Protein AF-0000000078026532 (afdb_homodimer)

Radius of gyration: 30.2 Å; Cα contacts (8 Å, |Δi|>4): 1402; chains: 2; bounding box: 62×104×70 Å

Solvent-accessible surface area (backbone atoms only — not comparable to full-atom values): 35862 Å² total; per-residue (Å²): 129,84,86,64,81,45,43,68,60,48,31,8,58,66,38,72,44,51,53,66,53,45,48,33,40,58,40,39,46,85,82,37,57,69,69,56,39,47,38,36,52,48,23,23,60,77,48,62,41,65,62,46,47,70,56,20,42,72,16,65,64,40,64,57,41,33,34,35,39,32,54,65,33,73,39,66,65,51,13,38,33,52,38,23,31,46,54,46,28,43,77,68,57,28,42,54,41,44,41,67,64,96,52,85,43,68,71,55,48,49,52,51,52,51,51,34,47,27,67,66,31,42,25,33,39,35,49,45,62,34,56,43,69,56,49,36,47,51,47,64,77,37,59,86,39,23,61,30,38,46,33,57,55,90,83,38,83,55,27,29,50,36,72,39,52,55,57,15,34,34,48,47,52,50,53,45,42,73,32,55,44,82,37,43,31,36,37,31,26,36,85,83,33,51,68,28,49,50,44,46,52,30,40,50,54,45,34,44,74,72,71,42,82,76,57,47,75,43,74,29,72,58,37,26,69,37,22,26,58,46,40,56,53,50,42,67,76,40,75,70,45,37,31,37,46,25,62,27,42,47,17,31,41,9,31,48,38,40,32,55,74,67,62,30,47,82,95,59,40,48,22,40,31,24,21,46,55,50,86,59,38,68,35,39,82,55,23,44,14,20,21,35,48,60,42,56,58,51,14,41,51,50,46,53,49,28,53,50,47,53,71,40,63,88,82,59,78,73,45,78,46,75,38,76,34,40,63,43,85,51,60,22,56,62,69,40,76,62,71,75,42,66,55,55,55,41,44,50,46,44,48,50,57,70,69,97,128,82,87,64,81,46,43,67,61,47,30,8,59,67,38,70,44,51,52,66,52,46,47,34,40,58,39,38,46,86,80,38,57,71,69,56,37,49,36,36,52,48,23,23,60,76,48,63,39,65,63,46,48,70,57,21,42,73,16,66,67,39,66,58,40,34,34,35,37,33,53,65,33,72,39,66,65,50,14,40,33,51,39,23,31,44,53,45,28,42,76,68,59,28,43,54,42,46,42,66,64,96,52,84,46,67,71,55,47,48,52,52,52,52,51,34,46,27,66,67,30,42,26,34,39,35,49,45,61,35,57,43,69,56,50,37,47,51,48,66,77,38,59,84,38,23,59,32,36,46,34,58,54,89,84,37,83,55,27,29,47,37,71,40,50,54,59,13,35,34,47,47,51,49,52,45,42,73,31,56,47,82,36,44,32,35,36,31,25,35,83,84,35,50,66,28,48,50,43,47,50,29,39,50,53,46,34,44,75,73,71,43,82,77,59,48,74,44,74,28,71,56,36,26,68,37,20,26,56,46,41,56,53,47,43,68,76,40,72,71,46,37,29,37,46,25,62,27,40,47,17,32,42,9,31,49,36,40,33,54,74,67,61,29,46,82,94,58,40,46,21,39,32,23,22,44,54,51,86,56,38,67,37,38,81,54,24,45,14,20,22,34,48,59,41,56,58,50,14,40,51,52,46,53,48,28,54,52,47,54,71,40,64,88,82,60,78,73,44,79,44,76,39,76,33,39,62,44,88,51,60,23,56,61,69,38,76,62,71,75,41,66,56,54,55,40,45,47,44,45,48,50,57,68,68,97

Foldseek 3Di:
DPLDQQDLVNLCVQLVHDSVLLLCLLQPVVVPDPSSNVSSVVSCVVRVHDDQLVSNVNSVNDAAEEEEEFEDCVADLRVLLVVLLQVLCVVVPYHYDYDHFPDDDLVRVVVVVVVCVVNVHQFYEYHDADEQVSVQVCCVVNLSHLYEYEFYDPVRQFAYEYADLQAALLVVLVVQVVLPFQAEEEEFEAPSGRLRVNSVVNNQVSSVVVVHNPHHYDYAHNALVRLQVVLVVRCVVPVSQQEYEHEALRSLLNVVVNCVVVVCDDLNPRAYEHEQPDPCLCVRVFRHWYKHDDSSVSSNVSNVVSVVSNPDDSPDRRHYHYHYIHIDDTDRHHRDPPCCPCVVVVVVVVVVVVVD/DPLDQQDLVNLCVQLVHDSVLLLCLLAPVVVPDPSSNVSSVVSCVVRVHDDQLVSNVNSVNDAAEEEEEFEDCVADLRVLLVVLLQVLCVVVPYHYDYDYFPDDDLVRVVVVVVVCVVNVHQFYEYHDADEQVSVQVCCVVNLSHLYEYEFYDPVRQFAYEYADLQALLLVVLVVQVVLPFQAEEEEFEAPSGRLRVNSVVNNQVSSVVVVHNPHHYDYAHNALVRLQVVLVVRCVVPVSAQEYEHEALRSLLNVVVNCVVVVCDDLNPRAYEHEQPDPCQCVRVFRHWYKHDDSSVSSNVSNVVSVVSNPDDSPDRRHYHYDYIHIDDTDRHHRDPPCCPCVVVVVVVVVVVVVD

Organism: NCBI:txid82991

Sequence (712 aa):
MSNRQATLNDVAREAGVSQQTVSRVLNSPDLVSSRTREKVLHAMTVLHYVPNRSAQLLAGKTMPALGLITSSLTYHAPSQIAAAIKSHAEDQQLQVSVAMPKGAEYAALQVVLNEFRAQNIRGVIANLPLESSLAERLARENDDLACLFLDVPPETDVSCVRFDHQEGSGACVKHLWELGHRQFGLLAGPAESISARLRLGCWRESLHRYGITNAFTAWGDWSASSGWAKTFELMHANPRISAIIVANDQMALGVLSALAQLKRTGTNAVSVTGYDDTADSLFFQPALTTVAQDFDLLGKRAVEIVTSLMAQSSSSQKVLKLLPTRLVVRESTYPHPANESQSEIVEQLKSLINSLMSNRQATLNDVAREAGVSQQTVSRVLNSPDLVSSRTREKVLHAMTVLHYVPNRSAQLLAGKTMPALGLITSSLTYHAPSQIAAAIKSHAEDQQLQVSVAMPKGAEYAALQVVLNEFRAQNIRGVIANLPLESSLAERLARENDDLACLFLDVPPETDVSCVRFDHQEGSGACVKHLWELGHRQFGLLAGPAESISARLRLGCWRESLHRYGITNAFTAWGDWSASSGWAKTFELMHANPRISAIIVANDQMALGVLSALAQLKRTGTNAVSVTGYDDTADSLFFQPALTTVAQDFDLLGKRAVEIVTSLMAQSSSSQKVLKLLPTRLVVRESTYPHPANESQSEIVEQLKSLINSL

Structure (mmCIF, N/CA/C/O backbone):
data_AF-0000000078026532-model_v1
#
loop_
_entity.id
_entity.type
_entity.pdbx_description
1 polymer 'LacI family DNA-binding transcriptional regulator'
#
loop_
_atom_site.group_PDB
_atom_site.id
_atom_site.type_symbol
_atom_site.label_atom_id
_atom_site.label_alt_id
_atom_site.label_comp_id
_atom_site.label_asym_id
_atom_site.label_entity_id
_atom_site.label_seq_id
_atom_site.pdbx_PDB_ins_code
_atom_site.Cartn_x
_atom_site.Cartn_y
_atom_site.Cartn_z
_atom_site.occupancy
_atom_site.B_iso_or_equiv
_atom_site.auth_seq_id
_atom_site.auth_comp_id
_atom_site.auth_asym_id
_atom_site.auth_atom_id
_atom_site.pdbx_PDB_model_num
ATOM 1 N N . MET A 1 1 ? -11.664 -45.969 -3.947 1 27.81 1 MET A N 1
ATOM 2 C CA . MET A 1 1 ? -11.398 -45.531 -5.32 1 27.81 1 MET A CA 1
ATOM 3 C C . MET A 1 1 ? -10.469 -44.344 -5.355 1 27.81 1 MET A C 1
ATOM 5 O O . MET A 1 1 ? -10.711 -43.344 -4.672 1 27.81 1 MET A O 1
ATOM 9 N N . SER A 1 2 ? -9.219 -44.5 -5.516 1 34.56 2 SER A N 1
ATOM 10 C CA . SER A 1 2 ? -8.094 -43.594 -5.363 1 34.56 2 SER A CA 1
ATOM 11 C C . SER A 1 2 ? -8.32 -42.281 -6.137 1 34.56 2 SER A C 1
ATOM 13 O O . SER A 1 2 ? -8.648 -42.312 -7.324 1 34.56 2 SER A O 1
ATOM 15 N N . ASN A 1 3 ? -8.812 -41.281 -5.551 1 40.31 3 ASN A N 1
ATOM 16 C CA . ASN A 1 3 ? -9.25 -39.969 -6.047 1 40.31 3 ASN A CA 1
ATOM 17 C C . ASN A 1 3 ? -8.164 -39.281 -6.855 1 40.31 3 ASN A C 1
ATOM 19 O O . ASN A 1 3 ? -7.438 -38.438 -6.328 1 40.31 3 ASN A O 1
ATOM 23 N N . ARG A 1 4 ? -7.52 -40 -7.73 1 48.16 4 ARG A N 1
ATOM 24 C CA . ARG A 1 4 ? -6.48 -39.5 -8.625 1 48.16 4 ARG A CA 1
ATOM 25 C C . ARG A 1 4 ? -7.035 -38.438 -9.57 1 48.16 4 ARG A C 1
ATOM 27 O O . ARG A 1 4 ? -8.164 -38.562 -10.055 1 48.16 4 ARG A O 1
ATOM 34 N N . GLN A 1 5 ? -6.473 -37.25 -9.609 1 52.75 5 GLN A N 1
ATOM 35 C CA . GLN A 1 5 ? -6.855 -36.219 -10.562 1 52.75 5 GLN A CA 1
ATOM 36 C C . GLN A 1 5 ? -6.848 -36.75 -11.992 1 52.75 5 GLN A C 1
ATOM 38 O O . GLN A 1 5 ? -5.953 -37.5 -12.367 1 52.75 5 GLN A O 1
ATOM 43 N N . ALA A 1 6 ? -7.906 -36.562 -12.766 1 64.31 6 ALA A N 1
ATOM 44 C CA . ALA A 1 6 ? -8.094 -37.062 -14.125 1 64.31 6 ALA A CA 1
ATOM 45 C C . ALA A 1 6 ? -6.973 -36.594 -15.039 1 64.31 6 ALA A C 1
ATOM 47 O O . ALA A 1 6 ? -6.508 -35.438 -14.914 1 64.31 6 ALA A O 1
ATOM 48 N N . THR A 1 7 ? -6.297 -37.406 -15.703 1 64 7 THR A N 1
ATOM 49 C CA . THR A 1 7 ? -5.25 -37.094 -16.672 1 64 7 THR A CA 1
ATOM 50 C C . THR A 1 7 ? -5.844 -36.875 -18.062 1 64 7 THR A C 1
ATOM 52 O O . THR A 1 7 ? -7.031 -37.125 -18.281 1 64 7 THR A O 1
ATOM 55 N N . LEU A 1 8 ? -4.914 -36.312 -18.875 1 72.5 8 LEU A N 1
ATOM 56 C CA . LEU A 1 8 ? -5.32 -36.188 -20.266 1 72.5 8 LEU A CA 1
ATOM 57 C C . LEU A 1 8 ? -5.781 -37.531 -20.828 1 72.5 8 LEU A C 1
ATOM 59 O O . LEU A 1 8 ? -6.719 -37.594 -21.625 1 72.5 8 LEU A O 1
ATOM 63 N N . ASN A 1 9 ? -5.141 -38.562 -20.344 1 74.62 9 ASN A N 1
ATOM 64 C CA . ASN A 1 9 ? -5.504 -39.906 -20.781 1 74.62 9 ASN A CA 1
ATOM 65 C C . ASN A 1 9 ? -6.883 -40.312 -20.266 1 74.62 9 ASN A C 1
ATOM 67 O O . ASN A 1 9 ? -7.652 -40.938 -20.969 1 74.62 9 ASN A O 1
ATOM 71 N N . ASP A 1 10 ? -7.148 -39.844 -19.078 1 79.31 10 ASP A N 1
ATOM 72 C CA . ASP A 1 10 ? -8.469 -40.156 -18.531 1 79.31 10 ASP A CA 1
ATOM 73 C C . ASP A 1 10 ? -9.57 -39.438 -19.312 1 79.31 10 ASP A C 1
ATOM 75 O O . ASP A 1 10 ? -10.625 -40.031 -19.562 1 79.31 10 ASP A O 1
ATOM 79 N N . VAL A 1 11 ? -9.258 -38.219 -19.609 1 81.19 11 VAL A N 1
ATOM 80 C CA . VAL A 1 11 ? -10.211 -37.438 -20.391 1 81.19 11 VAL A CA 1
ATOM 81 C C . VAL A 1 11 ? -10.414 -38.094 -21.75 1 81.19 11 VAL A C 1
ATOM 83 O O . VAL A 1 11 ? -11.547 -38.219 -22.219 1 81.19 11 VAL A O 1
ATOM 86 N N . ALA A 1 12 ? -9.344 -38.531 -22.328 1 83.25 12 ALA A N 1
ATOM 87 C CA . ALA A 1 12 ? -9.398 -39.188 -23.625 1 83.25 12 ALA A CA 1
ATOM 88 C C . ALA A 1 12 ? -10.242 -40.438 -23.562 1 83.25 12 ALA A C 1
ATOM 90 O O . ALA A 1 12 ? -11.094 -40.688 -24.422 1 83.25 12 ALA A O 1
ATOM 91 N N . ARG A 1 13 ? -10.023 -41.125 -22.609 1 83.75 13 ARG A N 1
ATOM 92 C CA . ARG A 1 13 ? -10.758 -42.375 -22.406 1 83.75 13 ARG A CA 1
ATOM 93 C C . ARG A 1 13 ? -12.242 -42.125 -22.203 1 83.75 13 ARG A C 1
ATOM 95 O O . ARG A 1 13 ? -13.086 -42.781 -22.812 1 83.75 13 ARG A O 1
ATOM 102 N N . GLU A 1 14 ? -12.438 -41.188 -21.359 1 84.44 14 GLU A N 1
ATOM 103 C CA . GLU A 1 14 ? -13.82 -40.844 -21.047 1 84.44 14 GLU A CA 1
ATOM 104 C C . GLU A 1 14 ? -14.547 -40.312 -22.266 1 84.44 14 GLU A C 1
ATOM 106 O O . GLU A 1 14 ? -15.727 -40.594 -22.484 1 84.44 14 GLU A O 1
ATOM 111 N N . ALA A 1 15 ? -13.898 -39.531 -23 1 85.44 15 ALA A N 1
ATOM 112 C CA . ALA A 1 15 ? -14.469 -38.875 -24.188 1 85.44 15 ALA A CA 1
ATOM 113 C C . ALA A 1 15 ? -14.469 -39.844 -25.375 1 85.44 15 ALA A C 1
ATOM 115 O O . ALA A 1 15 ? -15.125 -39.562 -26.391 1 85.44 15 ALA A O 1
ATOM 116 N N . GLY A 1 16 ? -13.727 -41 -25.281 1 87.75 16 GLY A N 1
ATOM 117 C CA . GLY A 1 16 ? -13.625 -41.969 -26.375 1 87.75 16 GLY A CA 1
ATOM 118 C C . GLY A 1 16 ? -12.781 -41.469 -27.531 1 87.75 16 GLY A C 1
ATOM 119 O O . GLY A 1 16 ? -13.094 -41.719 -28.688 1 87.75 16 GLY A O 1
ATOM 120 N N . VAL A 1 17 ? -11.938 -40.594 -27.219 1 86.31 17 VAL A N 1
ATOM 121 C CA . VAL A 1 17 ? -11.062 -40.031 -28.25 1 86.31 17 VAL A CA 1
ATOM 122 C C . VAL A 1 17 ? -9.609 -40.281 -27.875 1 86.31 17 VAL A C 1
ATOM 124 O O . VAL A 1 17 ? -9.312 -40.781 -26.797 1 86.31 17 VAL A O 1
ATOM 127 N N . SER A 1 18 ? -8.727 -40.094 -28.828 1 80.94 18 SER A N 1
ATOM 128 C CA . SER A 1 18 ? -7.305 -40.188 -28.547 1 80.94 18 SER A CA 1
ATOM 129 C C . SER A 1 18 ? -6.816 -39.031 -27.688 1 80.94 18 SER A C 1
ATOM 131 O O . SER A 1 18 ? -7.465 -38 -27.609 1 80.94 18 SER A O 1
ATOM 133 N N . GLN A 1 19 ? -5.691 -39.188 -27.016 1 78.25 19 GLN A N 1
ATOM 134 C CA . GLN A 1 19 ? -5.066 -38.125 -26.25 1 78.25 19 GLN A CA 1
ATOM 135 C C . GLN A 1 19 ? -4.77 -36.906 -27.141 1 78.25 19 GLN A C 1
ATOM 137 O O . GLN A 1 19 ? -4.906 -35.75 -26.703 1 78.25 19 GLN A O 1
ATOM 142 N N . GLN A 1 20 ? -4.422 -37.219 -28.375 1 74.62 20 GLN A N 1
ATOM 143 C CA . GLN A 1 20 ? -4.133 -36.156 -29.344 1 74.62 20 GLN A CA 1
ATOM 144 C C . GLN A 1 20 ? -5.383 -35.344 -29.641 1 74.62 20 GLN A C 1
ATOM 146 O O . GLN A 1 20 ? -5.309 -34.125 -29.797 1 74.62 20 GLN A O 1
ATOM 151 N N . THR A 1 21 ? -6.449 -36.031 -29.688 1 78.94 21 THR A N 1
ATOM 152 C CA . THR A 1 21 ? -7.711 -35.375 -29.953 1 78.94 21 THR A CA 1
ATOM 153 C C . THR A 1 21 ? -8.102 -34.469 -28.781 1 78.94 21 THR A C 1
ATOM 155 O O . THR A 1 21 ? -8.562 -33.344 -28.984 1 78.94 21 THR A O 1
ATOM 158 N N . VAL A 1 22 ? -7.863 -34.938 -27.562 1 77.69 22 VAL A N 1
ATOM 159 C CA . VAL A 1 22 ? -8.141 -34.125 -26.375 1 77.69 22 VAL A CA 1
ATOM 160 C C . VAL A 1 22 ? -7.25 -32.906 -26.391 1 77.69 22 VAL A C 1
ATOM 162 O O . VAL A 1 22 ? -7.723 -31.781 -26.141 1 77.69 22 VAL A O 1
ATOM 165 N N . SER A 1 23 ? -6.098 -33.125 -26.734 1 70.44 23 SER A N 1
ATOM 166 C CA . SER A 1 23 ? -5.148 -32.031 -26.812 1 70.44 23 SER A CA 1
ATOM 167 C C . SER A 1 23 ? -5.578 -31 -27.859 1 70.44 23 SER A C 1
ATOM 169 O O . SER A 1 23 ? -5.516 -29.797 -27.625 1 70.44 23 SER A O 1
ATOM 171 N N . ARG A 1 24 ? -6.062 -31.516 -28.984 1 70.56 24 ARG A N 1
ATOM 172 C CA . ARG A 1 24 ? -6.52 -30.641 -30.062 1 70.56 24 ARG A CA 1
ATOM 173 C C . ARG A 1 24 ? -7.77 -29.875 -29.656 1 70.56 24 ARG A C 1
ATOM 175 O O . ARG A 1 24 ? -7.91 -28.688 -29.984 1 70.56 24 ARG A O 1
ATOM 182 N N . VAL A 1 25 ? -8.594 -30.531 -28.922 1 73.44 25 VAL A N 1
ATOM 183 C CA . VAL A 1 25 ? -9.805 -29.875 -28.438 1 73.44 25 VAL A CA 1
ATOM 184 C C . VAL A 1 25 ? -9.438 -28.734 -27.5 1 73.44 25 VAL A C 1
ATOM 186 O O . VAL A 1 25 ? -10.055 -27.656 -27.531 1 73.44 25 VAL A O 1
ATOM 189 N N . LEU A 1 26 ? -8.461 -28.938 -26.719 1 68.31 26 LEU A N 1
ATOM 190 C CA . LEU A 1 26 ? -8.047 -27.984 -25.703 1 68.31 26 LEU A CA 1
ATOM 191 C C . LEU A 1 26 ? -7.223 -26.859 -26.312 1 68.31 26 LEU A C 1
ATOM 193 O O . LEU A 1 26 ? -7.305 -25.703 -25.875 1 68.31 26 LEU A O 1
ATOM 197 N N . ASN A 1 27 ? -6.551 -27.172 -27.484 1 61.78 27 ASN A N 1
ATOM 198 C CA . ASN A 1 27 ? -5.551 -26.234 -27.984 1 61.78 27 ASN A CA 1
ATOM 199 C C . ASN A 1 27 ? -5.965 -25.641 -29.328 1 61.78 27 ASN A C 1
ATOM 201 O O . ASN A 1 27 ? -5.527 -24.547 -29.688 1 61.78 27 ASN A O 1
ATOM 205 N N . SER A 1 28 ? -6.594 -26.375 -30.047 1 63 28 SER A N 1
ATOM 206 C CA . SER A 1 28 ? -7.07 -25.969 -31.375 1 63 28 SER A CA 1
ATOM 207 C C . SER A 1 28 ? -8.5 -26.453 -31.609 1 63 28 SER A C 1
ATOM 209 O O . SER A 1 28 ? -8.742 -27.25 -32.531 1 63 28 SER A O 1
ATOM 211 N N . PRO A 1 29 ? -9.375 -25.812 -30.828 1 67 29 PRO A N 1
ATOM 212 C CA . PRO A 1 29 ? -10.742 -26.344 -30.891 1 67 29 PRO A CA 1
ATOM 213 C C . PRO A 1 29 ? -11.359 -26.219 -32.281 1 67 29 PRO A C 1
ATOM 215 O O . PRO A 1 29 ? -12.242 -27 -32.625 1 67 29 PRO A O 1
ATOM 218 N N . ASP A 1 30 ? -10.883 -25.297 -32.938 1 69.31 30 ASP A N 1
ATOM 219 C CA . ASP A 1 30 ? -11.445 -25.078 -34.281 1 69.31 30 ASP A CA 1
ATOM 220 C C . ASP A 1 30 ? -11.109 -26.234 -35.219 1 69.31 30 ASP A C 1
ATOM 222 O O . ASP A 1 30 ? -11.766 -26.406 -36.25 1 69.31 30 ASP A O 1
ATOM 226 N N . LEU A 1 31 ? -10.211 -26.969 -34.938 1 73.06 31 LEU A N 1
ATOM 227 C CA . LEU A 1 31 ? -9.766 -28.062 -35.812 1 73.06 31 LEU A CA 1
ATOM 228 C C . LEU A 1 31 ? -10.492 -29.359 -35.469 1 73.06 31 LEU A C 1
ATOM 230 O O . LEU A 1 31 ? -10.242 -30.391 -36.094 1 73.06 31 LEU A O 1
ATOM 234 N N . VAL A 1 32 ? -11.32 -29.203 -34.438 1 75.56 32 VAL A N 1
ATOM 235 C CA . VAL A 1 32 ? -12.031 -30.391 -34 1 75.56 32 VAL A CA 1
ATOM 236 C C . VAL A 1 32 ? -13.531 -30.203 -34.188 1 75.56 32 VAL A C 1
ATOM 238 O O . VAL A 1 32 ? -14.039 -29.078 -34.062 1 75.56 32 VAL A O 1
ATOM 241 N N . SER A 1 33 ? -14.188 -31.266 -34.656 1 80.25 33 SER A N 1
ATOM 242 C CA . SER A 1 33 ? -15.633 -31.188 -34.875 1 80.25 33 SER A CA 1
ATOM 243 C C . SER A 1 33 ? -16.344 -30.797 -33.594 1 80.25 33 SER A C 1
ATOM 245 O O . SER A 1 33 ? -15.859 -31.047 -32.469 1 80.25 33 SER A O 1
ATOM 247 N N . SER A 1 34 ? -17.453 -30.062 -33.719 1 80.88 34 SER A N 1
ATOM 248 C CA . SER A 1 34 ? -18.25 -29.625 -32.562 1 80.88 34 SER A CA 1
ATOM 249 C C . SER A 1 34 ? -18.656 -30.797 -31.688 1 80.88 34 SER A C 1
ATOM 251 O O . SER A 1 34 ? -18.672 -30.656 -30.453 1 80.88 34 SER A O 1
ATOM 253 N N . ARG A 1 35 ? -18.969 -31.859 -32.312 1 81.69 35 ARG A N 1
ATOM 254 C CA . ARG A 1 35 ? -19.391 -33.031 -31.578 1 81.69 35 ARG A CA 1
ATOM 255 C C . ARG A 1 35 ? -18.25 -33.562 -30.688 1 81.69 35 ARG A C 1
ATOM 257 O O . ARG A 1 35 ? -18.469 -33.875 -29.516 1 81.69 35 ARG A O 1
ATOM 264 N N . THR A 1 36 ? -17.094 -33.625 -31.25 1 83.5 36 THR A N 1
ATOM 265 C CA . THR A 1 36 ? -15.93 -34.094 -30.516 1 83.5 36 THR A CA 1
ATOM 266 C C . THR A 1 36 ? -15.547 -33.125 -29.391 1 83.5 36 THR A C 1
ATOM 268 O O . THR A 1 36 ? -15.211 -33.562 -28.281 1 83.5 36 THR A O 1
ATOM 271 N N . ARG A 1 37 ? -15.586 -31.922 -29.672 1 81.81 37 ARG A N 1
ATOM 272 C CA . ARG A 1 37 ? -15.297 -30.875 -28.688 1 81.81 37 ARG A CA 1
ATOM 273 C C . ARG A 1 37 ? -16.219 -31 -27.469 1 81.81 37 ARG A C 1
ATOM 275 O O . ARG A 1 37 ? -15.773 -30.922 -26.328 1 81.81 37 ARG A O 1
ATOM 282 N N . GLU A 1 38 ? -17.422 -31.156 -27.797 1 80.75 38 GLU A N 1
ATOM 283 C CA . GLU A 1 38 ? -18.406 -31.281 -26.734 1 80.75 38 GLU A CA 1
ATOM 284 C C . GLU A 1 38 ? -18.156 -32.5 -25.875 1 80.75 38 GLU A C 1
ATOM 286 O O . GLU A 1 38 ? -18.297 -32.469 -24.656 1 80.75 38 GLU A O 1
ATOM 291 N N . LYS A 1 39 ? -17.859 -33.594 -26.516 1 82.12 39 LYS A N 1
ATOM 292 C CA . LYS A 1 39 ? -17.562 -34.844 -25.797 1 82.12 39 LYS A CA 1
ATOM 293 C C . LYS A 1 39 ? -16.391 -34.656 -24.844 1 82.12 39 LYS A C 1
ATOM 295 O O . LYS A 1 39 ? -16.422 -35.125 -23.703 1 82.12 39 LYS A O 1
ATOM 300 N N . VAL A 1 40 ? -15.398 -34 -25.391 1 81.88 40 VAL A N 1
ATOM 301 C CA . VAL A 1 40 ? -14.18 -33.812 -24.609 1 81.88 40 VAL A CA 1
ATOM 302 C C . VAL A 1 40 ? -14.445 -32.844 -23.453 1 81.88 40 VAL A C 1
ATOM 304 O O . VAL A 1 40 ? -14.047 -33.125 -22.312 1 81.88 40 VAL A O 1
ATOM 307 N N . LEU A 1 41 ? -15.125 -31.781 -23.781 1 77.69 41 LEU A N 1
ATOM 308 C CA . LEU A 1 41 ? -15.453 -30.812 -22.734 1 77.69 41 LEU A CA 1
ATOM 309 C C . LEU A 1 41 ? -16.344 -31.453 -21.672 1 77.69 41 LEU A C 1
ATOM 311 O O . LEU A 1 41 ? -16.156 -31.188 -20.484 1 77.69 41 LEU A O 1
ATOM 315 N N . HIS A 1 42 ? -17.297 -32.25 -22.141 1 77.19 42 HIS A N 1
ATOM 316 C CA . HIS A 1 42 ? -18.141 -32.969 -21.203 1 77.19 42 HIS A CA 1
ATOM 317 C C . HIS A 1 42 ? -17.312 -33.938 -20.344 1 77.19 42 HIS A C 1
ATOM 319 O O . HIS A 1 42 ? -17.5 -34 -19.125 1 77.19 42 HIS A O 1
ATOM 325 N N . ALA A 1 43 ? -16.438 -34.625 -20.922 1 79.44 43 ALA A N 1
ATOM 326 C CA . ALA A 1 43 ? -15.562 -35.562 -20.203 1 79.44 43 ALA A CA 1
ATOM 327 C C . ALA A 1 43 ? -14.711 -34.812 -19.188 1 79.44 43 ALA A C 1
ATOM 329 O O . ALA A 1 43 ? -14.5 -35.281 -18.062 1 79.44 43 ALA A O 1
ATOM 330 N N . MET A 1 44 ? -14.219 -33.625 -19.594 1 73.5 44 MET A N 1
ATOM 331 C CA . MET A 1 44 ? -13.43 -32.781 -18.688 1 73.5 44 MET A CA 1
ATOM 332 C C . MET A 1 44 ? -14.25 -32.375 -17.484 1 73.5 44 MET A C 1
ATOM 334 O O . MET A 1 44 ? -13.75 -32.375 -16.359 1 73.5 44 MET A O 1
ATOM 338 N N . THR A 1 45 ? -15.477 -32.062 -17.734 1 66.19 45 THR A N 1
ATOM 339 C CA . THR A 1 45 ? -16.391 -31.656 -16.672 1 66.19 45 THR A CA 1
ATOM 340 C C . THR A 1 45 ? -16.688 -32.812 -15.727 1 66.19 45 THR A C 1
ATOM 342 O O . THR A 1 45 ? -16.625 -32.656 -14.508 1 66.19 45 THR A O 1
ATOM 345 N N . VAL A 1 46 ? -16.984 -33.969 -16.344 1 67.88 46 VAL A N 1
ATOM 346 C CA . VAL A 1 46 ? -17.344 -35.156 -15.578 1 67.88 46 VAL A CA 1
ATOM 347 C C . VAL A 1 46 ? -16.172 -35.594 -14.703 1 67.88 46 VAL A C 1
ATOM 349 O O . VAL A 1 46 ? -16.359 -36 -13.547 1 67.88 46 VAL A O 1
ATOM 352 N N . LEU A 1 47 ? -15.016 -35.406 -15.312 1 68.94 47 LEU A N 1
ATOM 353 C CA . LEU A 1 47 ? -13.82 -35.875 -14.633 1 68.94 47 LEU A CA 1
ATOM 354 C C . LEU A 1 47 ? -13.18 -34.781 -13.797 1 68.94 47 LEU A C 1
ATOM 356 O O . LEU A 1 47 ? -12.164 -35 -13.141 1 68.94 47 LEU A O 1
ATOM 360 N N . HIS A 1 48 ? -13.82 -33.688 -13.938 1 62.06 48 HIS A N 1
ATOM 361 C CA . HIS A 1 48 ? -13.258 -32.5 -13.297 1 62.06 48 HIS A CA 1
ATOM 362 C C . HIS A 1 48 ? -11.797 -32.312 -13.68 1 62.06 48 HIS A C 1
ATOM 364 O O . HIS A 1 48 ? -10.953 -32.031 -12.812 1 62.06 48 HIS A O 1
ATOM 370 N N . TYR A 1 49 ? -11.578 -32.594 -14.953 1 60.62 49 TYR A N 1
ATOM 371 C CA . TYR A 1 49 ? -10.219 -32.5 -15.477 1 60.62 49 TYR A CA 1
ATOM 372 C C . TYR A 1 49 ? -9.852 -31.047 -15.75 1 60.62 49 TYR A C 1
ATOM 374 O O . TYR A 1 49 ? -10.594 -30.328 -16.438 1 60.62 49 TYR A O 1
ATOM 382 N N . VAL A 1 50 ? -8.891 -30.594 -15.086 1 53.69 50 VAL A N 1
ATOM 383 C CA . VAL A 1 50 ? -8.305 -29.281 -15.383 1 53.69 50 VAL A CA 1
ATOM 384 C C . VAL A 1 50 ? -6.906 -29.469 -15.961 1 53.69 50 VAL A C 1
ATOM 386 O O . VAL A 1 50 ? -6.043 -30.094 -15.336 1 53.69 50 VAL A O 1
ATOM 389 N N . PRO A 1 51 ? -6.73 -29.219 -17.297 1 53 51 PRO A N 1
ATOM 390 C CA . PRO A 1 51 ? -5.391 -29.359 -17.875 1 53 51 PRO A CA 1
ATOM 391 C C . PRO A 1 51 ? -4.312 -28.656 -17.062 1 53 51 PRO A C 1
ATOM 393 O O . PRO A 1 51 ? -4.582 -27.625 -16.438 1 53 51 PRO A O 1
ATOM 396 N N . ASN A 1 52 ? -3.182 -29.406 -16.781 1 51.53 52 ASN A N 1
ATOM 397 C CA . ASN A 1 52 ? -2.072 -28.781 -16.062 1 51.53 52 ASN A CA 1
ATOM 398 C C . ASN A 1 52 ? -1.591 -27.516 -16.797 1 51.53 52 ASN A C 1
ATOM 400 O O . ASN A 1 52 ? -1.906 -27.312 -17.969 1 51.53 52 ASN A O 1
ATOM 404 N N . ARG A 1 53 ? -0.875 -26.594 -16.109 1 50.59 53 ARG A N 1
ATOM 405 C CA . ARG A 1 53 ? -0.509 -25.297 -16.672 1 50.59 53 ARG A CA 1
ATOM 406 C C . ARG A 1 53 ? 0.246 -25.453 -17.984 1 50.59 53 ARG A C 1
ATOM 408 O O . ARG A 1 53 ? 0.015 -24.703 -18.938 1 50.59 53 ARG A O 1
ATOM 415 N N . SER A 1 54 ? 1.21 -26.375 -17.984 1 45.03 54 SER A N 1
ATOM 416 C CA . SER A 1 54 ? 1.988 -26.609 -19.203 1 45.03 54 SER A CA 1
ATOM 417 C C . SER A 1 54 ? 1.095 -27.047 -20.359 1 45.03 54 SER A C 1
ATOM 419 O O . SER A 1 54 ? 1.272 -26.594 -21.5 1 45.03 54 SER A O 1
ATOM 421 N N . ALA A 1 55 ? 0.286 -27.906 -20.094 1 44.84 55 ALA A N 1
ATOM 422 C CA . ALA A 1 55 ? -0.636 -28.391 -21.109 1 44.84 55 ALA A CA 1
ATOM 423 C C . ALA A 1 55 ? -1.623 -27.297 -21.516 1 44.84 55 ALA A C 1
ATOM 425 O O . ALA A 1 55 ? -1.97 -27.188 -22.703 1 44.84 55 ALA A O 1
ATOM 426 N N . GLN A 1 56 ? -1.946 -26.562 -20.562 1 47.78 56 GLN A N 1
ATOM 427 C CA . GLN A 1 56 ? -2.895 -25.484 -20.844 1 47.78 56 GLN A CA 1
ATOM 428 C C . GLN A 1 56 ? -2.238 -24.359 -21.641 1 47.78 56 GLN A C 1
ATOM 430 O O . GLN A 1 56 ? -2.887 -23.734 -22.469 1 47.78 56 GLN A O 1
ATOM 435 N N . LEU A 1 57 ? -0.966 -24.078 -21.25 1 47.03 57 LEU A N 1
ATOM 436 C CA . LEU A 1 57 ? -0.199 -23.109 -22.031 1 47.03 57 LEU A CA 1
ATOM 437 C C . LEU A 1 57 ? -0.1 -23.531 -23.484 1 47.03 57 LEU A C 1
ATOM 439 O O . LEU A 1 57 ? -0.243 -22.703 -24.391 1 47.03 57 LEU A O 1
ATOM 443 N N . LEU A 1 58 ? 0.25 -24.766 -23.734 1 41.78 58 LEU A N 1
ATOM 444 C CA . LEU A 1 58 ? 0.365 -25.328 -25.078 1 41.78 58 LEU A CA 1
ATOM 445 C C . LEU A 1 58 ? -0.986 -25.328 -25.781 1 41.78 58 LEU A C 1
ATOM 447 O O . LEU A 1 58 ? -1.056 -25.141 -27 1 41.78 58 LEU A O 1
ATOM 451 N N . ALA A 1 59 ? -1.947 -25.578 -25.016 1 40.44 59 ALA A N 1
ATOM 452 C CA . ALA A 1 59 ? -3.281 -25.641 -25.609 1 40.44 59 ALA A CA 1
ATOM 453 C C . ALA A 1 59 ? -3.869 -24.234 -25.766 1 40.44 59 ALA A C 1
ATOM 455 O O . ALA A 1 59 ? -5.012 -24.078 -26.203 1 40.44 59 ALA A O 1
ATOM 456 N N . GLY A 1 60 ? -3.035 -23.234 -25.516 1 43.56 60 GLY A N 1
ATOM 457 C CA . GLY A 1 60 ? -3.424 -21.844 -25.656 1 43.56 60 GLY A CA 1
ATOM 458 C C . GLY A 1 60 ? -4.359 -21.359 -24.562 1 43.56 60 GLY A C 1
ATOM 459 O O . GLY A 1 60 ? -5.023 -20.344 -24.719 1 43.56 60 GLY A O 1
ATOM 460 N N . LYS A 1 61 ? -4.57 -22.109 -23.609 1 45.94 61 LYS A N 1
ATOM 461 C CA . LYS A 1 61 ? -5.66 -21.828 -22.672 1 45.94 61 LYS A CA 1
ATOM 462 C C . LYS A 1 61 ? -5.145 -21.094 -21.438 1 45.94 61 LYS A C 1
ATOM 464 O O . LYS A 1 61 ? -5.93 -20.688 -20.594 1 45.94 61 LYS A O 1
ATOM 469 N N . THR A 1 62 ? -3.916 -21.172 -21.141 1 53.69 62 THR A N 1
ATOM 470 C CA . THR A 1 62 ? -3.473 -20.391 -20 1 53.69 62 THR A CA 1
ATOM 471 C C . THR A 1 62 ? -2.668 -19.172 -20.453 1 53.69 62 THR A C 1
ATOM 473 O O . THR A 1 62 ? -1.899 -19.266 -21.422 1 53.69 62 THR A O 1
ATOM 476 N N . MET A 1 63 ? -2.949 -18.031 -19.875 1 60.84 63 MET A N 1
ATOM 477 C CA . MET A 1 63 ? -2.217 -16.812 -20.188 1 60.84 63 MET A CA 1
ATOM 478 C C . MET A 1 63 ? -0.771 -16.906 -19.719 1 60.84 63 MET A C 1
ATOM 480 O O . MET A 1 63 ? -0.502 -17.438 -18.641 1 60.84 63 MET A O 1
ATOM 484 N N . PRO A 1 64 ? 0.119 -16.703 -20.656 1 76.88 64 PRO A N 1
ATOM 485 C CA . PRO A 1 64 ? 1.502 -16.578 -20.188 1 76.88 64 PRO A CA 1
ATOM 486 C C . PRO A 1 64 ? 1.631 -15.695 -18.953 1 76.88 64 PRO A C 1
ATOM 488 O O . PRO A 1 64 ? 0.741 -14.891 -18.672 1 76.88 64 PRO A O 1
ATOM 491 N N . ALA A 1 65 ? 2.586 -16.031 -18.094 1 84.94 65 ALA A N 1
ATOM 492 C CA . ALA A 1 65 ? 2.697 -15.312 -16.828 1 84.94 65 ALA A CA 1
ATOM 493 C C . ALA A 1 65 ? 4.102 -14.75 -16.641 1 84.94 65 ALA A C 1
ATOM 495 O O . ALA A 1 65 ? 5.074 -15.289 -17.172 1 84.94 65 ALA A O 1
ATOM 496 N N . LEU A 1 66 ? 4.164 -13.656 -16.016 1 92.75 66 LEU A N 1
ATOM 497 C CA . LEU A 1 66 ? 5.398 -13.086 -15.484 1 92.75 66 LEU A CA 1
ATOM 498 C C . LEU A 1 66 ? 5.508 -13.32 -13.977 1 92.75 66 LEU A C 1
ATOM 500 O O . LEU A 1 66 ? 4.492 -13.414 -13.289 1 92.75 66 LEU A O 1
ATOM 504 N N . GLY A 1 67 ? 6.73 -13.508 -13.547 1 92.75 67 GLY A N 1
ATOM 505 C CA . GLY A 1 67 ? 6.988 -13.531 -12.117 1 92.75 67 GLY A CA 1
ATOM 506 C C . GLY A 1 67 ? 7.457 -12.195 -11.57 1 92.75 67 GLY A C 1
ATOM 507 O O . GLY A 1 67 ? 8.297 -11.531 -12.188 1 92.75 67 GLY A O 1
ATOM 508 N N . LEU A 1 68 ? 6.863 -11.789 -10.477 1 94.62 68 LEU A N 1
ATOM 509 C CA . LEU A 1 68 ? 7.309 -10.609 -9.75 1 94.62 68 LEU A CA 1
ATOM 510 C C . LEU A 1 68 ? 7.812 -10.977 -8.359 1 94.62 68 LEU A C 1
ATOM 512 O O . LEU A 1 68 ? 7.094 -11.617 -7.582 1 94.62 68 LEU A O 1
ATOM 516 N N . ILE A 1 69 ? 9.047 -10.688 -8.109 1 93.38 69 ILE A N 1
ATOM 517 C CA . ILE A 1 69 ? 9.609 -10.805 -6.766 1 93.38 69 ILE A CA 1
ATOM 518 C C . ILE A 1 69 ? 9.672 -9.43 -6.105 1 93.38 69 ILE A C 1
ATOM 520 O O . ILE A 1 69 ? 10.305 -8.508 -6.633 1 93.38 69 ILE A O 1
ATOM 524 N N . THR A 1 70 ? 8.992 -9.305 -5.02 1 91.69 70 THR A N 1
ATOM 525 C CA . THR A 1 70 ? 8.922 -7.973 -4.426 1 91.69 70 THR A CA 1
ATOM 526 C C . THR A 1 70 ? 9.031 -8.055 -2.904 1 91.69 70 THR A C 1
ATOM 528 O O . THR A 1 70 ? 9.016 -9.148 -2.332 1 91.69 70 THR A O 1
ATOM 531 N N . SER A 1 71 ? 9.305 -6.895 -2.314 1 86.12 71 SER A N 1
ATOM 532 C CA . SER A 1 71 ? 9.336 -6.781 -0.86 1 86.12 71 SER A CA 1
ATOM 533 C C . SER A 1 71 ? 7.93 -6.648 -0.285 1 86.12 71 SER A C 1
ATOM 535 O O . SER A 1 71 ? 6.941 -6.816 -1.003 1 86.12 71 SER A O 1
ATOM 537 N N . SER A 1 72 ? 7.863 -6.352 0.969 1 82 72 SER A N 1
ATOM 538 C CA . SER A 1 72 ? 6.578 -6.277 1.661 1 82 72 SER A CA 1
ATOM 539 C C . SER A 1 72 ? 5.656 -5.258 1.005 1 82 72 SER A C 1
ATOM 541 O O . SER A 1 72 ? 6.07 -4.137 0.708 1 82 72 SER A O 1
ATOM 543 N N . LEU A 1 73 ? 4.457 -5.699 0.848 1 86.12 73 LEU A N 1
ATOM 544 C CA . LEU A 1 73 ? 3.455 -4.852 0.207 1 86.12 73 LEU A CA 1
ATOM 545 C C . LEU A 1 73 ? 2.881 -3.846 1.198 1 86.12 73 LEU A C 1
ATOM 547 O O . LEU A 1 73 ? 2.041 -3.02 0.833 1 86.12 73 LEU A O 1
ATOM 551 N N . THR A 1 74 ? 3.416 -3.814 2.395 1 81.56 74 THR A N 1
ATOM 552 C CA . THR A 1 74 ? 3.002 -2.832 3.391 1 81.56 74 THR A CA 1
ATOM 553 C C . THR A 1 74 ? 3.598 -1.463 3.078 1 81.56 74 THR A C 1
ATOM 555 O O . THR A 1 74 ? 3.111 -0.442 3.568 1 81.56 74 THR A O 1
ATOM 558 N N . TYR A 1 75 ? 4.609 -1.518 2.285 1 83.25 75 TYR A N 1
ATOM 559 C CA . TYR A 1 75 ? 5.25 -0.262 1.909 1 83.25 75 TYR A CA 1
ATOM 560 C C . TYR A 1 75 ? 4.648 0.293 0.624 1 83.25 75 TYR A C 1
ATOM 562 O O . TYR A 1 75 ? 4.242 -0.467 -0.26 1 83.25 75 TYR A O 1
ATOM 570 N N . HIS A 1 76 ? 4.715 1.578 0.517 1 86.12 76 HIS A N 1
ATOM 571 C CA . HIS A 1 76 ? 4.027 2.268 -0.572 1 86.12 76 HIS A CA 1
ATOM 572 C C . HIS A 1 76 ? 4.66 1.932 -1.919 1 86.12 76 HIS A C 1
ATOM 574 O O . HIS A 1 76 ? 3.965 1.507 -2.846 1 86.12 76 HIS A O 1
ATOM 580 N N . ALA A 1 77 ? 5.945 2.109 -2.035 1 89.81 77 ALA A N 1
ATOM 581 C CA . ALA A 1 77 ? 6.586 1.979 -3.342 1 89.81 77 ALA A CA 1
ATOM 582 C C . ALA A 1 77 ? 6.43 0.563 -3.889 1 89.81 77 ALA A C 1
ATOM 584 O O . ALA A 1 77 ? 5.941 0.373 -5.008 1 89.81 77 ALA A O 1
ATOM 585 N N . PRO A 1 78 ? 6.738 -0.455 -3.062 1 90.81 78 PRO A N 1
ATOM 586 C CA . PRO A 1 78 ? 6.578 -1.822 -3.562 1 90.81 78 PRO A CA 1
ATOM 587 C C . PRO A 1 78 ? 5.145 -2.125 -3.996 1 90.81 78 PRO A C 1
ATOM 589 O O . PRO A 1 78 ? 4.934 -2.773 -5.023 1 90.81 78 PRO A O 1
ATOM 592 N N . SER A 1 79 ? 4.215 -1.7 -3.266 1 91.19 79 SER A N 1
ATOM 593 C CA . SER A 1 79 ? 2.818 -1.964 -3.602 1 91.19 79 SER A CA 1
ATOM 594 C C . SER A 1 79 ? 2.416 -1.254 -4.891 1 91.19 79 SER A C 1
ATOM 596 O O . SER A 1 79 ? 1.714 -1.826 -5.727 1 91.19 79 SER A O 1
ATOM 598 N N . GLN A 1 80 ? 2.855 -0.028 -5.086 1 92.25 80 GLN A N 1
ATOM 599 C CA . GLN A 1 80 ? 2.535 0.737 -6.285 1 92.25 80 GLN A CA 1
ATOM 600 C C . GLN A 1 80 ? 3.217 0.144 -7.516 1 92.25 80 GLN A C 1
ATOM 602 O O . GLN A 1 80 ? 2.623 0.09 -8.594 1 92.25 80 GLN A O 1
ATOM 607 N N . ILE A 1 81 ? 4.41 -0.257 -7.32 1 94.69 81 ILE A N 1
ATOM 608 C CA . ILE A 1 81 ? 5.156 -0.854 -8.422 1 94.69 81 ILE A CA 1
ATOM 609 C C . ILE A 1 81 ? 4.496 -2.168 -8.836 1 94.69 81 ILE A C 1
ATOM 611 O O . ILE A 1 81 ? 4.316 -2.432 -10.023 1 94.69 81 ILE A O 1
ATOM 615 N N . ALA A 1 82 ? 4.137 -2.943 -7.844 1 93.12 82 ALA A N 1
ATOM 616 C CA . ALA A 1 82 ? 3.447 -4.199 -8.125 1 93.12 82 ALA A CA 1
ATOM 617 C C . ALA A 1 82 ? 2.143 -3.951 -8.875 1 93.12 82 ALA A C 1
ATOM 619 O O . ALA A 1 82 ? 1.831 -4.656 -9.836 1 93.12 82 ALA A O 1
ATOM 620 N N . ALA A 1 83 ? 1.418 -2.953 -8.438 1 90.88 83 ALA A N 1
ATOM 621 C CA . ALA A 1 83 ? 0.156 -2.611 -9.094 1 90.88 83 ALA A CA 1
ATOM 622 C C . ALA A 1 83 ? 0.385 -2.184 -10.539 1 90.88 83 ALA A C 1
ATOM 624 O O . ALA A 1 83 ? -0.38 -2.557 -11.43 1 90.88 83 ALA A O 1
ATOM 625 N N . ALA A 1 84 ? 1.391 -1.399 -10.781 1 94.25 84 ALA A N 1
ATOM 626 C CA . ALA A 1 84 ? 1.713 -0.919 -12.117 1 94.25 84 ALA A CA 1
ATOM 627 C C . ALA A 1 84 ? 2.105 -2.074 -13.039 1 94.25 84 ALA A C 1
ATOM 629 O O . ALA A 1 84 ? 1.62 -2.17 -14.164 1 94.25 84 ALA A O 1
ATOM 630 N N . ILE A 1 85 ? 2.949 -2.943 -12.531 1 95.44 85 ILE A N 1
ATOM 631 C CA . ILE A 1 85 ? 3.393 -4.094 -13.312 1 95.44 85 ILE A CA 1
ATOM 632 C C . ILE A 1 85 ? 2.189 -4.961 -13.68 1 95.44 85 ILE A C 1
ATOM 634 O O . ILE A 1 85 ? 2.051 -5.383 -14.828 1 95.44 85 ILE A O 1
ATOM 638 N N . LYS A 1 86 ? 1.39 -5.188 -12.742 1 90.44 86 LYS A N 1
ATOM 639 C CA . LYS A 1 86 ? 0.192 -5.984 -12.984 1 90.44 86 LYS A CA 1
ATOM 640 C C . LYS A 1 86 ? -0.687 -5.348 -14.055 1 90.44 86 LYS A C 1
ATOM 642 O O . LYS A 1 86 ? -1.147 -6.027 -14.977 1 90.44 86 LYS A O 1
ATOM 647 N N . SER A 1 87 ? -0.944 -4.098 -13.938 1 89.69 87 SER A N 1
ATOM 648 C CA . SER A 1 87 ? -1.814 -3.387 -14.867 1 89.69 87 SER A CA 1
ATOM 649 C C . SER A 1 87 ? -1.279 -3.467 -16.297 1 89.69 87 SER A C 1
ATOM 651 O O . SER A 1 87 ? -2.012 -3.824 -17.219 1 89.69 87 SER A O 1
ATOM 653 N N . HIS A 1 88 ? -0.055 -3.227 -16.422 1 93.94 88 HIS A N 1
ATOM 654 C CA . HIS A 1 88 ? 0.532 -3.213 -17.75 1 93.94 88 HIS A CA 1
ATOM 655 C C . HIS A 1 88 ? 0.69 -4.625 -18.297 1 93.94 88 HIS A C 1
ATOM 657 O O . HIS A 1 88 ? 0.57 -4.848 -19.5 1 93.94 88 HIS A O 1
ATOM 663 N N . ALA A 1 89 ? 0.981 -5.594 -17.422 1 92.38 89 ALA A N 1
ATOM 664 C CA . ALA A 1 89 ? 1.013 -6.992 -17.844 1 92.38 89 ALA A CA 1
ATOM 665 C C . ALA A 1 89 ? -0.351 -7.438 -18.359 1 92.38 89 ALA A C 1
ATOM 667 O O . ALA A 1 89 ? -0.441 -8.109 -19.391 1 92.38 89 ALA A O 1
ATOM 668 N N . GLU A 1 90 ? -1.335 -7.035 -17.719 1 83.44 90 GLU A N 1
ATOM 669 C CA . GLU A 1 90 ? -2.695 -7.391 -18.109 1 83.44 90 GLU A CA 1
ATOM 670 C C . GLU A 1 90 ? -3.039 -6.82 -19.484 1 83.44 90 GLU A C 1
ATOM 672 O O . GLU A 1 90 ? -3.744 -7.461 -20.281 1 83.44 90 GLU A O 1
ATOM 677 N N . ASP A 1 91 ? -2.639 -5.637 -19.703 1 86.12 91 ASP A N 1
ATOM 678 C CA . ASP A 1 91 ? -2.855 -5.012 -21.016 1 86.12 91 ASP A CA 1
ATOM 679 C C . ASP A 1 91 ? -2.254 -5.859 -22.125 1 86.12 91 ASP A C 1
ATOM 681 O O . ASP A 1 91 ? -2.697 -5.785 -23.281 1 86.12 91 ASP A O 1
ATOM 685 N N . GLN A 1 92 ? -1.287 -6.66 -21.75 1 87 92 GLN A N 1
ATOM 686 C CA . GLN A 1 92 ? -0.636 -7.535 -22.719 1 87 92 GLN A CA 1
ATOM 687 C C . GLN A 1 92 ? -1.12 -8.977 -22.562 1 87 92 GLN A C 1
ATOM 689 O O . GLN A 1 92 ? -0.493 -9.906 -23.078 1 87 92 GLN A O 1
ATOM 694 N N . GLN A 1 93 ? -2.152 -9.055 -21.781 1 81.19 93 GLN A N 1
ATOM 695 C CA . GLN A 1 93 ? -2.785 -10.352 -21.562 1 81.19 93 GLN A CA 1
ATOM 696 C C . GLN A 1 93 ? -1.83 -11.32 -20.875 1 81.19 93 GLN A C 1
ATOM 698 O O . GLN A 1 93 ? -1.752 -12.492 -21.25 1 81.19 93 GLN A O 1
ATOM 703 N N . LEU A 1 94 ? -1.055 -10.781 -20 1 83.94 94 LEU A N 1
ATOM 704 C CA . LEU A 1 94 ? -0.151 -11.562 -19.156 1 83.94 94 LEU A CA 1
ATOM 705 C C . LEU A 1 94 ? -0.636 -11.578 -17.703 1 83.94 94 LEU A C 1
ATOM 707 O O . LEU A 1 94 ? -1.138 -10.57 -17.203 1 83.94 94 LEU A O 1
ATOM 711 N N . GLN A 1 95 ? -0.428 -12.719 -17.125 1 79.44 95 GLN A N 1
ATOM 712 C CA . GLN A 1 95 ? -0.641 -12.805 -15.688 1 79.44 95 GLN A CA 1
ATOM 713 C C . GLN A 1 95 ? 0.642 -12.5 -14.922 1 79.44 95 GLN A C 1
ATOM 715 O O . GLN A 1 95 ? 1.733 -12.516 -15.492 1 79.44 95 GLN A O 1
ATOM 720 N N . VAL A 1 96 ? 0.391 -12.156 -13.633 1 86.56 96 VAL A N 1
ATOM 721 C CA . VAL A 1 96 ? 1.559 -11.906 -12.797 1 86.56 96 VAL A CA 1
ATOM 722 C C . VAL A 1 96 ? 1.477 -12.758 -11.531 1 86.56 96 VAL A C 1
ATOM 724 O O . VAL A 1 96 ? 0.477 -12.719 -10.812 1 86.56 96 VAL A O 1
ATOM 727 N N . SER A 1 97 ? 2.439 -13.523 -11.344 1 83.19 97 SER A N 1
ATOM 728 C CA . SER A 1 97 ? 2.609 -14.25 -10.086 1 83.19 97 SER A CA 1
ATOM 729 C C . SER A 1 97 ? 3.561 -13.516 -9.148 1 83.19 97 SER A C 1
ATOM 731 O O . SER A 1 97 ? 4.727 -13.297 -9.484 1 83.19 97 SER A O 1
ATOM 733 N N . VAL A 1 98 ? 3.078 -13.188 -7.973 1 86.31 98 VAL A N 1
ATOM 734 C CA . VAL A 1 98 ? 3.875 -12.375 -7.062 1 86.31 98 VAL A CA 1
ATOM 735 C C . VAL A 1 98 ? 4.461 -13.25 -5.961 1 86.31 98 VAL A C 1
ATOM 737 O O . VAL A 1 98 ? 3.74 -14.031 -5.332 1 86.31 98 VAL A O 1
ATOM 740 N N . ALA A 1 99 ? 5.75 -13.125 -5.816 1 84.94 99 ALA A N 1
ATOM 741 C CA . ALA A 1 99 ? 6.461 -13.789 -4.723 1 84.94 99 ALA A CA 1
ATOM 742 C C . ALA A 1 99 ? 7.098 -12.766 -3.787 1 84.94 99 ALA A C 1
ATOM 744 O O . ALA A 1 99 ? 7.672 -11.773 -4.238 1 84.94 99 ALA A O 1
ATOM 745 N N . MET A 1 100 ? 6.926 -12.969 -2.545 1 84.19 100 MET A N 1
ATOM 746 C CA . MET A 1 100 ? 7.531 -12.133 -1.51 1 84.19 100 MET A CA 1
ATOM 747 C C . MET A 1 100 ? 8.422 -12.969 -0.593 1 84.19 100 MET A C 1
ATOM 749 O O . MET A 1 100 ? 7.984 -13.406 0.47 1 84.19 100 MET A O 1
ATOM 753 N N . PRO A 1 101 ? 9.656 -13.078 -0.961 1 81.69 101 PRO A N 1
ATOM 754 C CA . PRO A 1 101 ? 10.547 -13.898 -0.137 1 81.69 101 PRO A CA 1
ATOM 755 C C . PRO A 1 101 ? 10.859 -13.258 1.212 1 81.69 101 PRO A C 1
ATOM 757 O O . PRO A 1 101 ? 10.812 -12.031 1.342 1 81.69 101 PRO A O 1
ATOM 760 N N . LYS A 1 102 ? 11.102 -13.992 2.299 1 73.06 102 LYS A N 1
ATOM 761 C CA . LYS A 1 102 ? 11.445 -13.508 3.633 1 73.06 102 LYS A CA 1
ATOM 762 C C . LYS A 1 102 ? 12.789 -12.789 3.627 1 73.06 102 LYS A C 1
ATOM 764 O O . LYS A 1 102 ? 13.008 -11.859 4.406 1 73.06 102 LYS A O 1
ATOM 769 N N . GLY A 1 103 ? 13.672 -13.156 2.68 1 75.5 103 GLY A N 1
ATOM 770 C CA . GLY A 1 103 ? 14.984 -12.547 2.604 1 75.5 103 GLY A CA 1
ATOM 771 C C . GLY A 1 103 ? 15.469 -12.352 1.18 1 75.5 103 GLY A C 1
ATOM 772 O O . GLY A 1 103 ? 14.859 -12.852 0.235 1 75.5 103 GLY A O 1
ATOM 773 N N . ALA A 1 104 ? 16.516 -11.523 1.135 1 82.88 104 ALA A N 1
ATOM 774 C CA . ALA A 1 104 ? 17.078 -11.242 -0.18 1 82.88 104 ALA A CA 1
ATOM 775 C C . ALA A 1 104 ? 18.391 -12 -0.386 1 82.88 104 ALA A C 1
ATOM 777 O O . ALA A 1 104 ? 19.328 -11.484 -1.019 1 82.88 104 ALA A O 1
ATOM 778 N N . GLU A 1 105 ? 18.438 -13.211 0.197 1 89.75 105 GLU A N 1
ATOM 779 C CA . GLU A 1 105 ? 19.625 -14.039 0.004 1 89.75 105 GLU A CA 1
ATOM 780 C C . GLU A 1 105 ? 19.469 -14.961 -1.198 1 89.75 105 GLU A C 1
ATOM 782 O O . GLU A 1 105 ? 18.344 -15.25 -1.618 1 89.75 105 GLU A O 1
ATOM 787 N N . TYR A 1 106 ? 20.609 -15.445 -1.65 1 91.44 106 TYR A N 1
ATOM 788 C CA . TYR A 1 106 ? 20.625 -16.234 -2.877 1 91.44 106 TYR A CA 1
ATOM 789 C C . TYR A 1 106 ? 19.719 -17.453 -2.756 1 91.44 106 TYR A C 1
ATOM 791 O O . TYR A 1 106 ? 18.891 -17.703 -3.635 1 91.44 106 TYR A O 1
ATOM 799 N N . ALA A 1 107 ? 19.875 -18.172 -1.703 1 87.06 107 ALA A N 1
ATOM 800 C CA . ALA A 1 107 ? 19.156 -19.422 -1.535 1 87.06 107 ALA A CA 1
ATOM 801 C C . ALA A 1 107 ? 17.641 -19.188 -1.57 1 87.06 107 ALA A C 1
ATOM 803 O O . ALA A 1 107 ? 16.906 -19.953 -2.195 1 87.06 107 ALA A O 1
ATOM 804 N N . ALA A 1 108 ? 17.234 -18.172 -0.943 1 85.62 108 ALA A N 1
ATOM 805 C CA . ALA A 1 108 ? 15.805 -17.859 -0.897 1 85.62 108 ALA A CA 1
ATOM 806 C C . ALA A 1 108 ? 15.289 -17.453 -2.275 1 85.62 108 ALA A C 1
ATOM 808 O O . ALA A 1 108 ? 14.195 -17.859 -2.676 1 85.62 108 ALA A O 1
ATOM 809 N N . LEU A 1 109 ? 16.047 -16.719 -2.965 1 92.06 109 LEU A N 1
ATOM 810 C CA . LEU A 1 109 ? 15.648 -16.234 -4.285 1 92.06 109 LEU A CA 1
ATOM 811 C C . LEU A 1 109 ? 15.672 -17.375 -5.301 1 92.06 109 LEU A C 1
ATOM 813 O O . LEU A 1 109 ? 14.82 -17.438 -6.195 1 92.06 109 LEU A O 1
ATOM 817 N N . GLN A 1 110 ? 16.594 -18.266 -5.109 1 88.19 110 GLN A N 1
ATOM 818 C CA . GLN A 1 110 ? 16.656 -19.422 -5.992 1 88.19 110 GLN A CA 1
ATOM 819 C C . GLN A 1 110 ? 15.422 -20.297 -5.848 1 88.19 110 GLN A C 1
ATOM 821 O O . GLN A 1 110 ? 14.914 -20.844 -6.836 1 88.19 110 GLN A O 1
ATOM 826 N N . VAL A 1 111 ? 15.031 -20.422 -4.652 1 80.69 111 VAL A N 1
ATOM 827 C CA . VAL A 1 111 ? 13.828 -21.188 -4.398 1 80.69 111 VAL A CA 1
ATOM 828 C C . VAL A 1 111 ? 12.648 -20.578 -5.16 1 80.69 111 VAL A C 1
ATOM 830 O O . VAL A 1 111 ? 11.859 -21.297 -5.773 1 80.69 111 VAL A O 1
ATOM 833 N N . VAL A 1 112 ? 12.523 -19.266 -5.133 1 85.5 112 VAL A N 1
ATOM 834 C CA . VAL A 1 112 ? 11.453 -18.562 -5.824 1 85.5 112 VAL A CA 1
ATOM 835 C C . VAL A 1 112 ? 11.57 -18.781 -7.328 1 85.5 112 VAL A C 1
ATOM 837 O O . VAL A 1 112 ? 10.578 -19.062 -8.008 1 85.5 112 VAL A O 1
ATOM 840 N N . LEU A 1 113 ? 12.758 -18.688 -7.852 1 88.94 113 LEU A N 1
ATOM 841 C CA . LEU A 1 113 ? 12.984 -18.859 -9.281 1 88.94 113 LEU A CA 1
ATOM 842 C C . LEU A 1 113 ? 12.641 -20.281 -9.711 1 88.94 113 LEU A C 1
ATOM 844 O O . LEU A 1 113 ? 12.086 -20.484 -10.789 1 88.94 113 LEU A O 1
ATOM 848 N N . ASN A 1 114 ? 12.969 -21.219 -8.859 1 82.19 114 ASN A N 1
ATOM 849 C CA . ASN A 1 114 ? 12.609 -22.594 -9.133 1 82.19 114 ASN A CA 1
ATOM 850 C C . ASN A 1 114 ? 11.094 -22.781 -9.188 1 82.19 114 ASN A C 1
ATOM 852 O O . ASN A 1 114 ? 10.578 -23.516 -10.039 1 82.19 114 ASN A O 1
ATOM 856 N N . GLU A 1 115 ? 10.477 -22.125 -8.305 1 76.31 115 GLU A N 1
ATOM 857 C CA . GLU A 1 115 ? 9.016 -22.188 -8.281 1 76.31 115 GLU A CA 1
ATOM 858 C C . GLU A 1 115 ? 8.422 -21.578 -9.555 1 76.31 115 GLU A C 1
ATOM 860 O O . GLU A 1 115 ? 7.461 -22.125 -10.109 1 76.31 115 GLU A O 1
ATOM 865 N N . PHE A 1 116 ? 8.914 -20.484 -9.984 1 84.44 116 PHE A N 1
ATOM 866 C CA . PHE A 1 116 ? 8.453 -19.859 -11.219 1 84.44 116 PHE A CA 1
ATOM 867 C C . PHE A 1 116 ? 8.641 -20.797 -12.406 1 84.44 116 PHE A C 1
ATOM 869 O O . PHE A 1 116 ? 7.746 -20.938 -13.242 1 84.44 116 PHE A O 1
ATOM 876 N N . ARG A 1 117 ? 9.75 -21.453 -12.406 1 80.75 117 ARG A N 1
ATOM 877 C CA . ARG A 1 117 ? 10.008 -22.422 -13.461 1 80.75 117 ARG A CA 1
ATOM 878 C C . ARG A 1 117 ? 8.953 -23.531 -13.469 1 80.75 117 ARG A C 1
ATOM 880 O O . ARG A 1 117 ? 8.453 -23.922 -14.523 1 80.75 117 ARG A O 1
ATOM 887 N N . ALA A 1 118 ? 8.734 -23.922 -12.32 1 70.88 118 ALA A N 1
ATOM 888 C CA . ALA A 1 118 ? 7.746 -24.984 -12.18 1 70.88 118 ALA A CA 1
ATOM 889 C C . ALA A 1 118 ? 6.379 -24.531 -12.688 1 70.88 118 ALA A C 1
ATOM 891 O O . ALA A 1 118 ? 5.578 -25.359 -13.148 1 70.88 118 ALA A O 1
ATOM 892 N N . GLN A 1 119 ? 6.195 -23.234 -12.688 1 72.19 119 GLN A N 1
ATOM 893 C CA . GLN A 1 119 ? 4.945 -22.672 -13.164 1 72.19 119 GLN A CA 1
ATOM 894 C C . GLN A 1 119 ? 5.043 -22.281 -14.641 1 72.19 119 GLN A C 1
ATOM 896 O O . GLN A 1 119 ? 4.156 -21.609 -15.172 1 72.19 119 GLN A O 1
ATOM 901 N N . ASN A 1 120 ? 6.133 -22.562 -15.188 1 76.12 120 ASN A N 1
ATOM 902 C CA . ASN A 1 120 ? 6.41 -22.234 -16.578 1 76.12 120 ASN A CA 1
ATOM 903 C C . ASN A 1 120 ? 6.504 -20.734 -16.797 1 76.12 120 ASN A C 1
ATOM 905 O O . ASN A 1 120 ? 6.031 -20.219 -17.812 1 76.12 120 ASN A O 1
ATOM 909 N N . ILE A 1 121 ? 6.941 -20.109 -15.781 1 84 121 ILE A N 1
ATOM 910 C CA . ILE A 1 121 ? 7.23 -18.688 -15.883 1 84 121 ILE A CA 1
ATOM 911 C C . ILE A 1 121 ? 8.688 -18.484 -16.281 1 84 121 ILE A C 1
ATOM 913 O O . ILE A 1 121 ? 9.602 -18.984 -15.625 1 84 121 ILE A O 1
ATOM 917 N N . ARG A 1 122 ? 8.844 -17.703 -17.391 1 89.12 122 ARG A N 1
ATOM 918 C CA . ARG A 1 122 ? 10.203 -17.531 -17.906 1 89.12 122 ARG A CA 1
ATOM 919 C C . ARG A 1 122 ? 10.641 -16.078 -17.828 1 89.12 122 ARG A C 1
ATOM 921 O O . ARG A 1 122 ? 11.812 -15.766 -18.078 1 89.12 122 ARG A O 1
ATOM 928 N N . GLY A 1 123 ? 9.781 -15.172 -17.594 1 94.62 123 GLY A N 1
ATOM 929 C CA . GLY A 1 123 ? 10.094 -13.766 -17.359 1 94.62 123 GLY A CA 1
ATOM 930 C C . GLY A 1 123 ? 9.914 -13.359 -15.906 1 94.62 123 GLY A C 1
ATOM 931 O O . GLY A 1 123 ? 8.844 -13.578 -15.32 1 94.62 123 GLY A O 1
ATOM 932 N N . VAL A 1 124 ? 10.977 -12.758 -15.328 1 96.31 124 VAL A N 1
ATOM 933 C CA . VAL A 1 124 ? 10.953 -12.43 -13.906 1 96.31 124 VAL A CA 1
ATOM 934 C C . VAL A 1 124 ? 11.367 -10.969 -13.711 1 96.31 124 VAL A C 1
ATOM 936 O O . VAL A 1 124 ? 12.375 -10.523 -14.273 1 96.31 124 VAL A O 1
ATOM 939 N N . ILE A 1 125 ? 10.578 -10.273 -13 1 97.44 125 ILE A N 1
ATOM 940 C CA . ILE A 1 125 ? 10.906 -8.922 -12.57 1 97.44 125 ILE A CA 1
ATOM 941 C C . ILE A 1 125 ? 11.227 -8.922 -11.078 1 97.44 125 ILE A C 1
ATOM 943 O O . ILE A 1 125 ? 10.383 -9.281 -10.25 1 97.44 125 ILE A O 1
ATOM 947 N N . ALA A 1 126 ? 12.438 -8.555 -10.75 1 96.25 126 ALA A N 1
ATOM 948 C CA . ALA A 1 126 ? 12.859 -8.508 -9.359 1 96.25 126 ALA A CA 1
ATOM 949 C C . ALA A 1 126 ? 12.852 -7.074 -8.828 1 96.25 126 ALA A C 1
ATOM 951 O O . ALA A 1 126 ? 13.742 -6.285 -9.148 1 96.25 126 ALA A O 1
ATOM 952 N N . ASN A 1 127 ? 11.898 -6.84 -8.016 1 94.31 127 ASN A N 1
ATOM 953 C CA . ASN A 1 127 ? 11.789 -5.551 -7.336 1 94.31 127 ASN A CA 1
ATOM 954 C C . ASN A 1 127 ? 12.203 -5.648 -5.871 1 94.31 127 ASN A C 1
ATOM 956 O O . ASN A 1 127 ? 11.383 -5.43 -4.977 1 94.31 127 ASN A O 1
ATOM 960 N N . LEU A 1 128 ? 13.43 -5.961 -5.594 1 90.88 128 LEU A N 1
ATOM 961 C CA . LEU A 1 128 ? 14.078 -6.027 -4.289 1 90.88 128 LEU A CA 1
ATOM 962 C C . LEU A 1 128 ? 15.508 -5.512 -4.367 1 90.88 128 LEU A C 1
ATOM 964 O O . LEU A 1 128 ? 16.172 -5.652 -5.402 1 90.88 128 LEU A O 1
ATOM 968 N N . PRO A 1 129 ? 15.898 -4.914 -3.268 1 90.88 129 PRO A N 1
ATOM 969 C CA . PRO A 1 129 ? 17.297 -4.484 -3.283 1 90.88 129 PRO A CA 1
ATOM 970 C C . PRO A 1 129 ? 18.281 -5.652 -3.32 1 90.88 129 PRO A C 1
ATOM 972 O O . PRO A 1 129 ? 18.25 -6.512 -2.436 1 90.88 129 PRO A O 1
ATOM 975 N N . LEU A 1 130 ? 19.078 -5.703 -4.383 1 93.88 130 LEU A N 1
ATOM 976 C CA . LEU A 1 130 ? 20.109 -6.738 -4.516 1 93.88 130 LEU A CA 1
ATOM 977 C C . LEU A 1 130 ? 21.469 -6.117 -4.812 1 93.88 130 LEU A C 1
ATOM 979 O O . LEU A 1 130 ? 21.578 -5.246 -5.68 1 93.88 130 LEU A O 1
ATOM 983 N N . GLU A 1 131 ? 22.391 -6.566 -4.074 1 94.75 131 GLU A N 1
ATOM 984 C CA . GLU A 1 131 ? 23.75 -6.152 -4.406 1 94.75 131 GLU A CA 1
ATOM 985 C C . GLU A 1 131 ? 24.156 -6.688 -5.773 1 94.75 131 GLU A C 1
ATOM 987 O O . GLU A 1 131 ? 23.609 -7.684 -6.25 1 94.75 131 GLU A O 1
ATOM 992 N N . SER A 1 132 ? 25.172 -6.074 -6.328 1 96 132 SER A N 1
ATOM 993 C CA . SER A 1 132 ? 25.609 -6.398 -7.684 1 96 132 SER A CA 1
ATOM 994 C C . SER A 1 132 ? 25.953 -7.875 -7.812 1 96 132 SER A C 1
ATOM 996 O O . SER A 1 132 ? 25.484 -8.555 -8.734 1 96 132 SER A O 1
ATOM 998 N N . SER A 1 133 ? 26.703 -8.359 -6.867 1 96.5 133 SER A N 1
ATOM 999 C CA . SER A 1 133 ? 27.203 -9.727 -6.945 1 96.5 133 SER A CA 1
ATOM 1000 C C . SER A 1 133 ? 26.047 -10.734 -6.949 1 96.5 133 SER A C 1
ATOM 1002 O O . SER A 1 133 ? 26.078 -11.711 -7.703 1 96.5 133 SER A O 1
ATOM 1004 N N . LEU A 1 134 ? 25.109 -10.43 -6.195 1 96.38 134 LEU A N 1
ATOM 1005 C CA . LEU A 1 134 ? 23.984 -11.344 -6.082 1 96.38 134 LEU A CA 1
ATOM 1006 C C . LEU A 1 134 ? 23.125 -11.305 -7.336 1 96.38 134 LEU A C 1
ATOM 1008 O O . LEU A 1 134 ? 22.75 -12.344 -7.875 1 96.38 134 LEU A O 1
ATOM 1012 N N . ALA A 1 135 ? 22.812 -10.133 -7.797 1 96.5 135 ALA A N 1
ATOM 1013 C CA . ALA A 1 135 ? 21.984 -9.984 -9 1 96.5 135 ALA A CA 1
ATOM 1014 C C . ALA A 1 135 ? 22.672 -10.625 -10.211 1 96.5 135 ALA A C 1
ATOM 1016 O O . ALA A 1 135 ? 22.016 -11.32 -10.992 1 96.5 135 ALA A O 1
ATOM 1017 N N . GLU A 1 136 ? 23.922 -10.398 -10.352 1 97.12 136 GLU A N 1
ATOM 1018 C CA . GLU A 1 136 ? 24.688 -10.945 -11.461 1 97.12 136 GLU A CA 1
ATOM 1019 C C . GLU A 1 136 ? 24.734 -12.477 -11.391 1 97.12 136 GLU A C 1
ATOM 1021 O O . GLU A 1 136 ? 24.625 -13.148 -12.414 1 97.12 136 GLU A O 1
ATOM 1026 N N . ARG A 1 137 ? 24.922 -12.969 -10.172 1 96.31 137 ARG A N 1
ATOM 1027 C CA . ARG A 1 137 ? 24.938 -14.414 -9.984 1 96.31 137 ARG A CA 1
ATOM 1028 C C . ARG A 1 137 ? 23.609 -15.031 -10.359 1 96.31 137 ARG A C 1
ATOM 1030 O O . ARG A 1 137 ? 23.547 -16.047 -11.062 1 96.31 137 ARG A O 1
ATOM 1037 N N . LEU A 1 138 ? 22.547 -14.43 -9.898 1 95.69 138 LEU A N 1
ATOM 1038 C CA . LEU A 1 138 ? 21.203 -14.922 -10.211 1 95.69 138 LEU A CA 1
ATOM 1039 C C . LEU A 1 138 ? 20.969 -14.945 -11.711 1 95.69 138 LEU A C 1
ATOM 1041 O O . LEU A 1 138 ? 20.469 -15.938 -12.25 1 95.69 138 LEU A O 1
ATOM 1045 N N . ALA A 1 139 ? 21.328 -13.875 -12.383 1 94.56 139 ALA A N 1
ATOM 1046 C CA . ALA A 1 139 ? 21.141 -13.789 -13.828 1 94.56 139 ALA A CA 1
ATOM 1047 C C . ALA A 1 139 ? 21.984 -14.836 -14.555 1 94.56 139 ALA A C 1
ATOM 1049 O O . ALA A 1 139 ? 21.516 -15.477 -15.5 1 94.56 139 ALA A O 1
ATOM 1050 N N . ARG A 1 140 ? 23.203 -14.992 -14.117 1 93.19 140 ARG A N 1
ATOM 1051 C CA . ARG A 1 140 ? 24.141 -15.898 -14.766 1 93.19 140 ARG A CA 1
ATOM 1052 C C . ARG A 1 140 ? 23.719 -17.359 -14.578 1 93.19 140 ARG A C 1
ATOM 1054 O O . ARG A 1 140 ? 23.766 -18.141 -15.516 1 93.19 140 ARG A O 1
ATOM 1061 N N . GLU A 1 141 ? 23.281 -17.656 -13.398 1 92.56 141 GLU A N 1
ATOM 1062 C CA . GLU A 1 141 ? 22.984 -19.047 -13.062 1 92.56 141 GLU A CA 1
ATOM 1063 C C . GLU A 1 141 ? 21.562 -19.438 -13.453 1 92.56 141 GLU A C 1
ATOM 1065 O O . GLU A 1 141 ? 21.172 -20.594 -13.359 1 92.56 141 GLU A O 1
ATOM 1070 N N . ASN A 1 142 ? 20.812 -18.484 -13.805 1 91.31 142 ASN A N 1
ATOM 1071 C CA . ASN A 1 142 ? 19.453 -18.719 -14.281 1 91.31 142 ASN A CA 1
ATOM 1072 C C . ASN A 1 142 ? 19.234 -18.109 -15.664 1 91.31 142 ASN A C 1
ATOM 1074 O O . ASN A 1 142 ? 18.281 -17.344 -15.875 1 91.31 142 ASN A O 1
ATOM 1078 N N . ASP A 1 143 ? 20.062 -18.484 -16.594 1 87.62 143 ASP A N 1
ATOM 1079 C CA . ASP A 1 143 ? 20.109 -17.859 -17.906 1 87.62 143 ASP A CA 1
ATOM 1080 C C . ASP A 1 143 ? 18.938 -18.328 -18.781 1 87.62 143 ASP A C 1
ATOM 1082 O O . ASP A 1 143 ? 18.703 -17.766 -19.844 1 87.62 143 ASP A O 1
ATOM 1086 N N . ASP A 1 144 ? 18.219 -19.297 -18.281 1 86.56 144 ASP A N 1
ATOM 1087 C CA . ASP A 1 144 ? 17 -19.719 -18.984 1 86.56 144 ASP A CA 1
ATOM 1088 C C . ASP A 1 144 ? 15.836 -18.781 -18.688 1 86.56 144 ASP A C 1
ATOM 1090 O O . ASP A 1 144 ? 14.812 -18.844 -19.375 1 86.56 144 ASP A O 1
ATOM 1094 N N . LEU A 1 145 ? 15.992 -17.953 -17.703 1 92 145 LEU A N 1
ATOM 1095 C CA . LEU A 1 145 ? 14.984 -16.969 -17.328 1 92 145 LEU A CA 1
ATOM 1096 C C . LEU A 1 145 ? 15.383 -15.57 -17.797 1 92 145 LEU A C 1
ATOM 1098 O O . LEU A 1 145 ? 16.547 -15.195 -17.734 1 92 145 LEU A O 1
ATOM 1102 N N . ALA A 1 146 ? 14.438 -14.867 -18.344 1 94.38 146 ALA A N 1
ATOM 1103 C CA . ALA A 1 146 ? 14.625 -13.438 -18.578 1 94.38 146 ALA A CA 1
ATOM 1104 C C . ALA A 1 146 ? 14.438 -12.641 -17.281 1 94.38 146 ALA A C 1
ATOM 1106 O O . ALA A 1 146 ? 13.305 -12.391 -16.859 1 94.38 146 ALA A O 1
ATOM 1107 N N . CYS A 1 147 ? 15.516 -12.211 -16.703 1 95.88 147 CYS A N 1
ATOM 1108 C CA . CYS A 1 147 ? 15.461 -11.5 -15.43 1 95.88 147 CYS A CA 1
ATOM 1109 C C . CYS A 1 147 ? 15.672 -10.008 -15.625 1 95.88 147 CYS A C 1
ATOM 1111 O O . CYS A 1 147 ? 16.609 -9.594 -16.312 1 95.88 147 CYS A O 1
ATOM 1113 N N . LEU A 1 148 ? 14.812 -9.266 -15.109 1 97.31 148 LEU A N 1
ATOM 1114 C CA . LEU A 1 148 ? 14.93 -7.809 -15.07 1 97.31 148 LEU A CA 1
ATOM 1115 C C . LEU A 1 148 ? 14.969 -7.312 -13.625 1 97.31 148 LEU A C 1
ATOM 1117 O O . LEU A 1 148 ? 14.133 -7.707 -12.805 1 97.31 148 LEU A O 1
ATOM 1121 N N . PHE A 1 149 ? 15.922 -6.484 -13.336 1 97.06 149 PHE A N 1
ATOM 1122 C CA . PHE A 1 149 ? 16.109 -6.012 -11.977 1 97.06 149 PHE A CA 1
ATOM 1123 C C . PHE A 1 149 ? 15.742 -4.535 -11.859 1 97.06 149 PHE A C 1
ATOM 1125 O O . PHE A 1 149 ? 16.109 -3.732 -12.719 1 97.06 149 PHE A O 1
ATOM 1132 N N . LEU A 1 150 ? 15.078 -4.16 -10.742 1 95.81 150 LEU A N 1
ATOM 1133 C CA . LEU A 1 150 ? 14.586 -2.791 -10.617 1 95.81 150 LEU A CA 1
ATOM 1134 C C . LEU A 1 150 ? 15.328 -2.049 -9.508 1 95.81 150 LEU A C 1
ATOM 1136 O O . LEU A 1 150 ? 15.188 -0.83 -9.375 1 95.81 150 LEU A O 1
ATOM 1140 N N . ASP A 1 151 ? 16.094 -2.701 -8.68 1 92.69 151 ASP A N 1
ATOM 1141 C CA . ASP A 1 151 ? 16.75 -2.09 -7.52 1 92.69 151 ASP A CA 1
ATOM 1142 C C . ASP A 1 151 ? 18.141 -2.662 -7.309 1 92.69 151 ASP A C 1
ATOM 1144 O O . ASP A 1 151 ? 18.391 -3.375 -6.332 1 92.69 151 ASP A O 1
ATOM 1148 N N . VAL A 1 152 ? 19.031 -2.299 -8.164 1 94.31 152 VAL A N 1
ATOM 1149 C CA . VAL A 1 152 ? 20.422 -2.736 -8.133 1 94.31 152 VAL A CA 1
ATOM 1150 C C . VAL A 1 152 ? 21.359 -1.532 -8.305 1 94.31 152 VAL A C 1
ATOM 1152 O O . VAL A 1 152 ? 20.953 -0.504 -8.852 1 94.31 152 VAL A O 1
ATOM 1155 N N . PRO A 1 153 ? 22.578 -1.649 -7.812 1 93.69 153 PRO A N 1
ATOM 1156 C CA . PRO A 1 153 ? 23.531 -0.56 -8.031 1 93.69 153 PRO A CA 1
ATOM 1157 C C . PRO A 1 153 ? 23.766 -0.257 -9.508 1 93.69 153 PRO A C 1
ATOM 1159 O O . PRO A 1 153 ? 23.578 -1.131 -10.359 1 93.69 153 PRO A O 1
ATOM 1162 N N . PRO A 1 154 ? 24.188 0.947 -9.812 1 91.12 154 PRO A N 1
ATOM 1163 C CA . PRO A 1 154 ? 24.359 1.391 -11.195 1 91.12 154 PRO A CA 1
ATOM 1164 C C . PRO A 1 154 ? 25.359 0.538 -11.961 1 91.12 154 PRO A C 1
ATOM 1166 O O . PRO A 1 154 ? 25.234 0.362 -13.18 1 91.12 154 PRO A O 1
ATOM 1169 N N . GLU A 1 155 ? 26.328 0.001 -11.32 1 92.31 155 GLU A N 1
ATOM 1170 C CA . GLU A 1 155 ? 27.422 -0.694 -11.984 1 92.31 155 GLU A CA 1
ATOM 1171 C C . GLU A 1 155 ? 27.078 -2.156 -12.242 1 92.31 155 GLU A C 1
ATOM 1173 O O . GLU A 1 155 ? 27.859 -2.889 -12.852 1 92.31 155 GLU A O 1
ATOM 1178 N N . THR A 1 156 ? 25.938 -2.566 -11.844 1 94.94 156 THR A N 1
ATOM 1179 C CA . THR A 1 156 ? 25.578 -3.977 -11.914 1 94.94 156 THR A CA 1
ATOM 1180 C C . THR A 1 156 ? 25.406 -4.422 -13.367 1 94.94 156 THR A C 1
ATOM 1182 O O . THR A 1 156 ? 24.734 -3.748 -14.148 1 94.94 156 THR A O 1
ATOM 1185 N N . ASP A 1 157 ? 25.953 -5.547 -13.727 1 95.25 157 ASP A N 1
ATOM 1186 C CA . ASP A 1 157 ? 25.953 -6.043 -15.102 1 95.25 157 ASP A CA 1
ATOM 1187 C C . ASP A 1 157 ? 24.75 -6.969 -15.344 1 95.25 157 ASP A C 1
ATOM 1189 O O . ASP A 1 157 ? 24.938 -8.148 -15.664 1 95.25 157 ASP A O 1
ATOM 1193 N N . VAL A 1 158 ? 23.578 -6.414 -15.258 1 96.44 158 VAL A N 1
ATOM 1194 C CA . VAL A 1 158 ? 22.328 -7.125 -15.516 1 96.44 158 VAL A CA 1
ATOM 1195 C C . VAL A 1 158 ? 21.344 -6.203 -16.234 1 96.44 158 VAL A C 1
ATOM 1197 O O . VAL A 1 158 ? 21.562 -4.988 -16.297 1 96.44 158 VAL A O 1
ATOM 1200 N N . SER A 1 159 ? 20.312 -6.754 -16.891 1 96.56 159 SER A N 1
ATOM 1201 C CA . SER A 1 159 ? 19.219 -5.938 -17.406 1 96.56 159 SER A CA 1
ATOM 1202 C C . SER A 1 159 ? 18.453 -5.266 -16.281 1 96.56 159 SER A C 1
ATOM 1204 O O . SER A 1 159 ? 18.047 -5.922 -15.32 1 96.56 159 SER A O 1
ATOM 1206 N N . CYS A 1 160 ? 18.297 -3.982 -16.359 1 96.62 160 CYS A N 1
ATOM 1207 C CA . CYS A 1 160 ? 17.641 -3.279 -15.266 1 96.62 160 CYS A CA 1
ATOM 1208 C C . CYS A 1 160 ? 16.938 -2.021 -15.766 1 96.62 160 CYS A C 1
ATOM 1210 O O . CYS A 1 160 ? 17.297 -1.479 -16.812 1 96.62 160 CYS A O 1
ATOM 1212 N N . VAL A 1 161 ? 15.875 -1.696 -15.164 1 96.81 161 VAL A N 1
ATOM 1213 C CA . VAL A 1 161 ? 15.203 -0.407 -15.266 1 96.81 161 VAL A CA 1
ATOM 1214 C C . VAL A 1 161 ? 15.156 0.259 -13.891 1 96.81 161 VAL A C 1
ATOM 1216 O O . VAL A 1 161 ? 14.688 -0.338 -12.914 1 96.81 161 VAL A O 1
ATOM 1219 N N . ARG A 1 162 ? 15.688 1.418 -13.797 1 94.06 162 ARG A N 1
ATOM 1220 C CA . ARG A 1 162 ? 15.734 2.111 -12.516 1 94.06 162 ARG A CA 1
ATOM 1221 C C . ARG A 1 162 ? 15.547 3.613 -12.695 1 94.06 162 ARG A C 1
ATOM 1223 O O . ARG A 1 162 ? 15.523 4.109 -13.82 1 94.06 162 ARG A O 1
ATOM 1230 N N . PHE A 1 163 ? 15.383 4.293 -11.625 1 95.31 163 PHE A N 1
ATOM 1231 C CA . PHE A 1 163 ? 15.305 5.746 -11.656 1 95.31 163 PHE A CA 1
ATOM 1232 C C . PHE A 1 163 ? 16.688 6.363 -11.547 1 95.31 163 PHE A C 1
ATOM 1234 O O . PHE A 1 163 ? 17.578 5.797 -10.906 1 95.31 163 PHE A O 1
ATOM 1241 N N . ASP A 1 164 ? 16.875 7.453 -12.188 1 93.81 164 ASP A N 1
ATOM 1242 C CA . ASP A 1 164 ? 18.047 8.297 -11.992 1 93.81 164 ASP A CA 1
ATOM 1243 C C . ASP A 1 164 ? 17.859 9.211 -10.781 1 93.81 164 ASP A C 1
ATOM 1245 O O . ASP A 1 164 ? 17.125 10.195 -10.844 1 93.81 164 ASP A O 1
ATOM 1249 N N . HIS A 1 165 ? 18.594 8.969 -9.766 1 94.44 165 HIS A N 1
ATOM 1250 C CA . HIS A 1 165 ? 18.406 9.68 -8.508 1 94.44 165 HIS A CA 1
ATOM 1251 C C . HIS A 1 165 ? 19.094 11.047 -8.547 1 94.44 165 HIS A C 1
ATOM 1253 O O . HIS A 1 165 ? 18.812 11.906 -7.699 1 94.44 165 HIS A O 1
ATOM 1259 N N . GLN A 1 166 ? 19.938 11.25 -9.477 1 93.81 166 GLN A N 1
ATOM 1260 C CA . GLN A 1 166 ? 20.797 12.438 -9.492 1 93.81 166 GLN A CA 1
ATOM 1261 C C . GLN A 1 166 ? 19.969 13.695 -9.75 1 93.81 166 GLN A C 1
ATOM 1263 O O . GLN A 1 166 ? 20.078 14.672 -9.008 1 93.81 166 GLN A O 1
ATOM 1268 N N . GLU A 1 167 ? 19.141 13.633 -10.695 1 93.88 167 GLU A N 1
ATOM 1269 C CA . GLU A 1 167 ? 18.406 14.836 -11.102 1 93.88 167 GLU A CA 1
ATOM 1270 C C . GLU A 1 167 ? 17.438 15.281 -10.016 1 93.88 167 GLU A C 1
ATOM 1272 O O . GLU A 1 167 ? 17.453 16.438 -9.594 1 93.88 167 GLU A O 1
ATOM 1277 N N . GLY A 1 168 ? 16.609 14.406 -9.578 1 96.12 168 GLY A N 1
ATOM 1278 C CA . GLY A 1 168 ? 15.633 14.75 -8.562 1 96.12 168 GLY A CA 1
ATOM 1279 C C . GLY A 1 168 ? 16.25 15.141 -7.238 1 96.12 168 GLY A C 1
ATOM 1280 O O . GLY A 1 168 ? 15.852 16.125 -6.625 1 96.12 168 GLY A O 1
ATOM 1281 N N . SER A 1 169 ? 17.25 14.43 -6.82 1 96.5 169 SER A N 1
ATOM 1282 C CA . SER A 1 169 ? 17.938 14.711 -5.566 1 96.5 169 SER A CA 1
ATOM 1283 C C . SER A 1 169 ? 18.688 16.031 -5.637 1 96.5 169 SER A C 1
ATOM 1285 O O . SER A 1 169 ? 18.672 16.812 -4.684 1 96.5 169 SER A O 1
ATOM 1287 N N . GLY A 1 170 ? 19.359 16.25 -6.734 1 96.75 170 GLY A N 1
ATOM 1288 C CA . GLY A 1 170 ? 20.047 17.5 -6.938 1 96.75 170 GLY A CA 1
ATOM 1289 C C . GLY A 1 170 ? 19.125 18.703 -6.938 1 96.75 170 GLY A C 1
ATOM 1290 O O . GLY A 1 170 ? 19.422 19.734 -6.32 1 96.75 170 GLY A O 1
ATOM 1291 N N . ALA A 1 171 ? 18.016 18.562 -7.617 1 97.75 171 ALA A N 1
ATOM 1292 C CA . ALA A 1 171 ? 17.031 19.641 -7.684 1 97.75 171 ALA A CA 1
ATOM 1293 C C . ALA A 1 171 ? 16.484 19.953 -6.297 1 97.75 171 ALA A C 1
ATOM 1295 O O . ALA A 1 171 ? 16.219 21.125 -5.98 1 97.75 171 ALA A O 1
ATOM 1296 N N . CYS A 1 172 ? 16.359 18.922 -5.559 1 97.81 172 CYS A N 1
ATOM 1297 C CA . CYS A 1 172 ? 15.867 19.062 -4.195 1 97.81 172 CYS A CA 1
ATOM 1298 C C . CYS A 1 172 ? 16.812 19.906 -3.357 1 97.81 172 CYS A C 1
ATOM 1300 O O . CYS A 1 172 ? 16.391 20.875 -2.711 1 97.81 172 CYS A O 1
ATOM 1302 N N . VAL A 1 173 ? 18.031 19.609 -3.369 1 98.25 173 VAL A N 1
ATOM 1303 C CA . VAL A 1 173 ? 19.062 20.328 -2.621 1 98.25 173 VAL A CA 1
ATOM 1304 C C . VAL A 1 173 ? 19.156 21.766 -3.133 1 98.25 173 VAL A C 1
ATOM 1306 O O . VAL A 1 173 ? 19.203 22.703 -2.342 1 98.25 173 VAL A O 1
ATOM 1309 N N . LYS A 1 174 ? 19.172 21.922 -4.418 1 98.31 174 LYS A N 1
ATOM 1310 C CA . LYS A 1 174 ? 19.25 23.25 -5.023 1 98.31 174 LYS A CA 1
ATOM 1311 C C . LYS A 1 174 ? 18.094 24.141 -4.574 1 98.31 174 LYS A C 1
ATOM 1313 O O . LYS A 1 174 ? 18.297 25.297 -4.219 1 98.31 174 LYS A O 1
ATOM 1318 N N . HIS A 1 175 ? 16.938 23.594 -4.594 1 98.62 175 HIS A N 1
ATOM 1319 C CA . HIS A 1 175 ? 15.727 24.312 -4.199 1 98.62 175 HIS A CA 1
ATOM 1320 C C . HIS A 1 175 ? 15.836 24.844 -2.775 1 98.62 175 HIS A C 1
ATOM 1322 O O . HIS A 1 175 ? 15.594 26.031 -2.529 1 98.62 175 HIS A O 1
ATOM 1328 N N . LEU A 1 176 ? 16.266 23.984 -1.883 1 98.25 176 LEU A N 1
ATOM 1329 C CA . LEU A 1 176 ? 16.375 24.359 -0.477 1 98.25 176 LEU A CA 1
ATOM 1330 C C . LEU A 1 176 ? 17.5 25.375 -0.271 1 98.25 176 LEU A C 1
ATOM 1332 O O . LEU A 1 176 ? 17.359 26.297 0.522 1 98.25 176 LEU A O 1
ATOM 1336 N N . TRP A 1 177 ? 18.547 25.172 -0.976 1 97.38 177 TRP A N 1
ATOM 1337 C CA . TRP A 1 177 ? 19.672 26.109 -0.917 1 97.38 177 TRP A CA 1
ATOM 1338 C C . TRP A 1 177 ? 19.25 27.5 -1.399 1 97.38 177 TRP A C 1
ATOM 1340 O O . TRP A 1 177 ? 19.578 28.5 -0.777 1 97.38 177 TRP A O 1
ATOM 1350 N N . GLU A 1 178 ? 18.531 27.547 -2.484 1 97.69 178 GLU A N 1
ATOM 1351 C CA . GLU A 1 178 ? 18.062 28.797 -3.061 1 97.69 178 GLU A CA 1
ATOM 1352 C C . GLU A 1 178 ? 17.078 29.5 -2.125 1 97.69 178 GLU A C 1
ATOM 1354 O O . GLU A 1 178 ? 16.969 30.734 -2.145 1 97.69 178 GLU A O 1
ATOM 1359 N N . LEU A 1 179 ? 16.406 28.75 -1.283 1 97.12 179 LEU A N 1
ATOM 1360 C CA . LEU A 1 179 ? 15.484 29.312 -0.302 1 97.12 179 LEU A CA 1
ATOM 1361 C C . LEU A 1 179 ? 16.234 29.859 0.902 1 97.12 179 LEU A C 1
ATOM 1363 O O . LEU A 1 179 ? 15.633 30.453 1.797 1 97.12 179 LEU A O 1
ATOM 1367 N N . GLY A 1 180 ? 17.578 29.609 0.958 1 95.94 180 GLY A N 1
ATOM 1368 C CA . GLY A 1 180 ? 18.406 30.234 1.973 1 95.94 180 GLY A CA 1
ATOM 1369 C C . GLY A 1 180 ? 18.828 29.281 3.072 1 95.94 180 GLY A C 1
ATOM 1370 O O . GLY A 1 180 ? 19.516 29.688 4.016 1 95.94 180 GLY A O 1
ATOM 1371 N N . HIS A 1 181 ? 18.531 28 2.955 1 96.69 181 HIS A N 1
ATOM 1372 C CA . HIS A 1 181 ? 18.891 27.031 3.992 1 96.69 181 HIS A CA 1
ATOM 1373 C C . HIS A 1 181 ? 20.375 26.672 3.922 1 96.69 181 HIS A C 1
ATOM 1375 O O . HIS A 1 181 ? 20.922 26.516 2.832 1 96.69 181 HIS A O 1
ATOM 1381 N N . ARG A 1 182 ? 20.984 26.547 5.129 1 95.81 182 ARG A N 1
ATOM 1382 C CA . ARG A 1 182 ? 22.406 26.219 5.184 1 95.81 182 ARG A CA 1
ATOM 1383 C C . ARG A 1 182 ? 22.656 25.094 6.188 1 95.81 182 ARG A C 1
ATOM 1385 O O . ARG A 1 182 ? 23.734 24.5 6.191 1 95.81 182 ARG A O 1
ATOM 1392 N N . GLN A 1 183 ? 21.719 24.828 7.051 1 96.25 183 GLN A N 1
ATOM 1393 C CA . GLN A 1 183 ? 21.797 23.734 8.016 1 96.25 183 GLN A CA 1
ATOM 1394 C C . GLN A 1 183 ? 20.797 22.641 7.684 1 96.25 183 GLN A C 1
ATOM 1396 O O . GLN A 1 183 ? 19.578 22.828 7.84 1 96.25 183 GLN A O 1
ATOM 1401 N N . PHE A 1 184 ? 21.375 21.484 7.301 1 97.69 184 PHE A N 1
ATOM 1402 C CA . PHE A 1 184 ? 20.531 20.453 6.738 1 97.69 184 PHE A CA 1
ATOM 1403 C C . PHE A 1 184 ? 20.531 19.203 7.625 1 97.69 184 PHE A C 1
ATOM 1405 O O . PHE A 1 184 ? 21.562 18.844 8.203 1 97.69 184 PHE A O 1
ATOM 1412 N N . GLY A 1 185 ? 19.391 18.625 7.797 1 98.56 185 GLY A N 1
ATOM 1413 C CA . GLY A 1 185 ? 19.266 17.234 8.227 1 98.56 185 GLY A CA 1
ATOM 1414 C C . GLY A 1 185 ? 18.906 16.297 7.102 1 98.56 185 GLY A C 1
ATOM 1415 O O . GLY A 1 185 ? 18.109 16.625 6.227 1 98.56 185 GLY A O 1
ATOM 1416 N N . LEU A 1 186 ? 19.594 15.164 7.062 1 98.75 186 LEU A N 1
ATOM 1417 C CA . LEU A 1 186 ? 19.328 14.125 6.074 1 98.75 186 LEU A CA 1
ATOM 1418 C C . LEU A 1 186 ? 18.734 12.883 6.738 1 98.75 186 LEU A C 1
ATOM 1420 O O . LEU A 1 186 ? 19.359 12.297 7.625 1 98.75 186 LEU A O 1
ATOM 1424 N N . LEU A 1 187 ? 17.531 12.586 6.324 1 98.88 187 LEU A N 1
ATOM 1425 C CA . LEU A 1 187 ? 16.922 11.344 6.805 1 98.88 187 LEU A CA 1
ATOM 1426 C C . LEU A 1 187 ? 16.891 10.297 5.703 1 98.88 187 LEU A C 1
ATOM 1428 O O . LEU A 1 187 ? 15.969 10.273 4.891 1 98.88 187 LEU A O 1
ATOM 1432 N N . ALA A 1 188 ? 17.844 9.398 5.762 1 98.5 188 ALA A N 1
ATOM 1433 C CA . ALA A 1 188 ? 17.969 8.328 4.773 1 98.5 188 ALA A CA 1
ATOM 1434 C C . ALA A 1 188 ? 17.062 7.152 5.121 1 98.5 188 ALA A C 1
ATOM 1436 O O . ALA A 1 188 ? 16.562 7.059 6.246 1 98.5 188 ALA A O 1
ATOM 1437 N N . GLY A 1 189 ? 16.766 6.312 4.137 1 96.62 189 GLY A N 1
ATOM 1438 C CA . GLY A 1 189 ? 16.141 5.031 4.422 1 96.62 189 GLY A CA 1
ATOM 1439 C C . GLY A 1 189 ? 17.078 4.043 5.09 1 96.62 189 GLY A C 1
ATOM 1440 O O . GLY A 1 189 ? 18.141 4.43 5.602 1 96.62 189 GLY A O 1
ATOM 1441 N N . PRO A 1 190 ? 16.641 2.807 5.129 1 93.38 190 PRO A N 1
ATOM 1442 C CA . PRO A 1 190 ? 17.516 1.804 5.754 1 93.38 190 PRO A CA 1
ATOM 1443 C C . PRO A 1 190 ? 18.844 1.648 5.031 1 93.38 190 PRO A C 1
ATOM 1445 O O . PRO A 1 190 ? 18.891 1.68 3.797 1 93.38 190 PRO A O 1
ATOM 1448 N N . ALA A 1 191 ? 19.844 1.392 5.793 1 91.62 191 ALA A N 1
ATOM 1449 C CA . ALA A 1 191 ? 21.203 1.342 5.258 1 91.62 191 ALA A CA 1
ATOM 1450 C C . ALA A 1 191 ? 21.359 0.2 4.258 1 91.62 191 ALA A C 1
ATOM 1452 O O . ALA A 1 191 ? 22.156 0.284 3.33 1 91.62 191 ALA A O 1
ATOM 1453 N N . GLU A 1 192 ? 20.562 -0.767 4.379 1 85.25 192 GLU A N 1
ATOM 1454 C CA . GLU A 1 192 ? 20.656 -1.936 3.508 1 85.25 192 GLU A CA 1
ATOM 1455 C C . GLU A 1 192 ? 20 -1.673 2.152 1 85.25 192 GLU A C 1
ATOM 1457 O O . GLU A 1 192 ? 20.203 -2.441 1.208 1 85.25 192 GLU A O 1
ATOM 1462 N N . SER A 1 193 ? 19.25 -0.696 2.076 1 88.25 193 SER A N 1
ATOM 1463 C CA . SER A 1 193 ? 18.562 -0.356 0.839 1 88.25 193 SER A CA 1
ATOM 1464 C C . SER A 1 193 ? 19.484 0.339 -0.148 1 88.25 193 SER A C 1
ATOM 1466 O O . SER A 1 193 ? 20.141 1.331 0.195 1 88.25 193 SER A O 1
ATOM 1468 N N . ILE A 1 194 ? 19.5 -0.109 -1.338 1 90.94 194 ILE A N 1
ATOM 1469 C CA . ILE A 1 194 ? 20.312 0.481 -2.4 1 90.94 194 ILE A CA 1
ATOM 1470 C C . ILE A 1 194 ? 19.797 1.875 -2.734 1 90.94 194 ILE A C 1
ATOM 1472 O O . ILE A 1 194 ? 20.562 2.83 -2.836 1 90.94 194 ILE A O 1
ATOM 1476 N N . SER A 1 195 ? 18.531 1.975 -2.871 1 92.12 195 SER A N 1
ATOM 1477 C CA . SER A 1 195 ? 17.906 3.258 -3.186 1 92.12 195 SER A CA 1
ATOM 1478 C C . SER A 1 195 ? 18.219 4.301 -2.117 1 92.12 195 SER A C 1
ATOM 1480 O O . SER A 1 195 ? 18.5 5.457 -2.436 1 92.12 195 SER A O 1
ATOM 1482 N N . ALA A 1 196 ? 18.188 3.896 -0.843 1 94.56 196 ALA A N 1
ATOM 1483 C CA . ALA A 1 196 ? 18.5 4.809 0.257 1 94.56 196 ALA A CA 1
ATOM 1484 C C . ALA A 1 196 ? 19.922 5.336 0.156 1 94.56 196 ALA A C 1
ATOM 1486 O O . ALA A 1 196 ? 20.156 6.539 0.292 1 94.56 196 ALA A O 1
ATOM 1487 N N . ARG A 1 197 ? 20.812 4.457 -0.131 1 95.5 197 ARG A N 1
ATOM 1488 C CA . ARG A 1 197 ? 22.219 4.832 -0.227 1 95.5 197 ARG A CA 1
ATOM 1489 C C . ARG A 1 197 ? 22.469 5.734 -1.431 1 95.5 197 ARG A C 1
ATOM 1491 O O . ARG A 1 197 ? 23.234 6.699 -1.345 1 95.5 197 ARG A O 1
ATOM 1498 N N . LEU A 1 198 ? 21.844 5.43 -2.457 1 95.31 198 LEU A N 1
ATOM 1499 C CA . LEU A 1 198 ? 22.016 6.223 -3.67 1 95.31 198 LEU A CA 1
ATOM 1500 C C . LEU A 1 198 ? 21.453 7.629 -3.486 1 95.31 198 LEU A C 1
ATOM 1502 O O . LEU A 1 198 ? 22.109 8.609 -3.848 1 95.31 198 LEU A O 1
ATOM 1506 N N . ARG A 1 199 ? 20.266 7.734 -2.959 1 97.31 199 ARG A N 1
ATOM 1507 C CA . ARG A 1 199 ? 19.688 9.047 -2.689 1 97.31 199 ARG A CA 1
ATOM 1508 C C . ARG A 1 199 ? 20.578 9.859 -1.761 1 97.31 199 ARG A C 1
ATOM 1510 O O . ARG A 1 199 ? 20.875 11.031 -2.039 1 97.31 199 ARG A O 1
ATOM 1517 N N . LEU A 1 200 ? 21.031 9.188 -0.709 1 97.88 200 LEU A N 1
ATOM 1518 C CA . LEU A 1 200 ? 21.906 9.859 0.252 1 97.88 200 LEU A CA 1
ATOM 1519 C C . LEU A 1 200 ? 23.172 10.359 -0.424 1 97.88 200 LEU A C 1
ATOM 1521 O O . LEU A 1 200 ? 23.609 11.484 -0.179 1 97.88 200 LEU A O 1
ATOM 1525 N N . GLY A 1 201 ? 23.781 9.5 -1.232 1 97.25 201 GLY A N 1
ATOM 1526 C CA . GLY A 1 201 ? 24.969 9.898 -1.977 1 97.25 201 GLY A CA 1
ATOM 1527 C C . GLY A 1 201 ? 24.734 11.117 -2.852 1 97.25 201 GLY A C 1
ATOM 1528 O O . GLY A 1 201 ? 25.562 12.039 -2.873 1 97.25 201 GLY A O 1
ATOM 1529 N N . CYS A 1 202 ? 23.641 11.141 -3.492 1 97.75 202 CYS A N 1
ATOM 1530 C CA . CYS A 1 202 ? 23.297 12.258 -4.371 1 97.75 202 CYS A CA 1
ATOM 1531 C C . CYS A 1 202 ? 23.109 13.539 -3.578 1 97.75 202 CYS A C 1
ATOM 1533 O O . CYS A 1 202 ? 23.562 14.609 -4.004 1 97.75 202 CYS A O 1
ATOM 1535 N N . TRP A 1 203 ? 22.438 13.438 -2.395 1 98.31 203 TRP A N 1
ATOM 1536 C CA . TRP A 1 203 ? 22.25 14.609 -1.547 1 98.31 203 TRP A CA 1
ATOM 1537 C C . TRP A 1 203 ? 23.594 15.172 -1.084 1 98.31 203 TRP A C 1
ATOM 1539 O O . TRP A 1 203 ? 23.828 16.375 -1.186 1 98.31 203 TRP A O 1
ATOM 1549 N N . ARG A 1 204 ? 24.406 14.297 -0.616 1 97.94 204 ARG A N 1
ATOM 1550 C CA . ARG A 1 204 ? 25.703 14.719 -0.086 1 97.94 204 ARG A CA 1
ATOM 1551 C C . ARG A 1 204 ? 26.562 15.352 -1.174 1 97.94 204 ARG A C 1
ATOM 1553 O O . ARG A 1 204 ? 27.219 16.375 -0.939 1 97.94 204 ARG A O 1
ATOM 1560 N N . GLU A 1 205 ? 26.562 14.734 -2.297 1 97.44 205 GLU A N 1
ATOM 1561 C CA . GLU A 1 205 ? 27.312 15.281 -3.422 1 97.44 205 GLU A CA 1
ATOM 1562 C C . GLU A 1 205 ? 26.812 16.672 -3.793 1 97.44 205 GLU A C 1
ATOM 1564 O O . GLU A 1 205 ? 27.609 17.594 -4.027 1 97.44 205 GLU A O 1
ATOM 1569 N N . SER A 1 206 ? 25.531 16.828 -3.859 1 97.75 206 SER A N 1
ATOM 1570 C CA . SER A 1 206 ? 24.922 18.109 -4.207 1 97.75 206 SER A CA 1
ATOM 1571 C C . SER A 1 206 ? 25.234 19.172 -3.152 1 97.75 206 SER A C 1
ATOM 1573 O O . SER A 1 206 ? 25.562 20.297 -3.486 1 97.75 206 SER A O 1
ATOM 1575 N N . LEU A 1 207 ? 25.141 18.781 -1.889 1 98.06 207 LEU A N 1
ATOM 1576 C CA . LEU A 1 207 ? 25.453 19.703 -0.793 1 98.06 207 LEU A CA 1
ATOM 1577 C C . LEU A 1 207 ? 26.906 20.125 -0.827 1 98.06 207 LEU A C 1
ATOM 1579 O O . LEU A 1 207 ? 27.234 21.297 -0.61 1 98.06 207 LEU A O 1
ATOM 1583 N N . HIS A 1 208 ? 27.734 19.172 -1.092 1 97.25 208 HIS A N 1
ATOM 1584 C CA . HIS A 1 208 ? 29.156 19.453 -1.177 1 97.25 208 HIS A CA 1
ATOM 1585 C C . HIS A 1 208 ? 29.453 20.484 -2.254 1 97.25 208 HIS A C 1
ATOM 1587 O O . HIS A 1 208 ? 30.328 21.344 -2.072 1 97.25 208 HIS A O 1
ATOM 1593 N N . ARG A 1 209 ? 28.75 20.422 -3.318 1 96.81 209 ARG A N 1
ATOM 1594 C CA . ARG A 1 209 ? 28.922 21.375 -4.414 1 96.81 209 ARG A CA 1
ATOM 1595 C C . ARG A 1 209 ? 28.594 22.797 -3.967 1 96.81 209 ARG A C 1
ATOM 1597 O O . ARG A 1 209 ? 29.125 23.766 -4.5 1 96.81 209 ARG A O 1
ATOM 1604 N N . TYR A 1 210 ? 27.75 22.906 -2.996 1 96.31 210 TYR A N 1
ATOM 1605 C CA . TYR A 1 210 ? 27.359 24.203 -2.48 1 96.31 210 TYR A CA 1
ATOM 1606 C C . TYR A 1 210 ? 28.156 24.562 -1.23 1 96.31 210 TYR A C 1
ATOM 1608 O O . TYR A 1 210 ? 27.812 25.516 -0.525 1 96.31 210 TYR A O 1
ATOM 1616 N N . GLY A 1 211 ? 29.094 23.75 -0.868 1 96.25 211 GLY A N 1
ATOM 1617 C CA . GLY A 1 211 ? 30 24.031 0.232 1 96.25 211 GLY A CA 1
ATOM 1618 C C . GLY A 1 211 ? 29.484 23.562 1.575 1 96.25 211 GLY A C 1
ATOM 1619 O O . GLY A 1 211 ? 30 23.953 2.623 1 96.25 211 GLY A O 1
ATOM 1620 N N . ILE A 1 212 ? 28.484 22.75 1.611 1 95.44 212 ILE A N 1
ATOM 1621 C CA . ILE A 1 212 ? 27.906 22.234 2.844 1 95.44 212 ILE A CA 1
ATOM 1622 C C . ILE A 1 212 ? 28.391 20.812 3.088 1 95.44 212 ILE A C 1
ATOM 1624 O O . ILE A 1 212 ? 28.141 19.922 2.275 1 95.44 212 ILE A O 1
ATOM 1628 N N . THR A 1 213 ? 29.094 20.547 4.184 1 91.56 213 THR A N 1
ATOM 1629 C CA . THR A 1 213 ? 29.672 19.234 4.445 1 91.56 213 THR A CA 1
ATOM 1630 C C . THR A 1 213 ? 29.234 18.719 5.809 1 91.56 213 THR A C 1
ATOM 1632 O O . THR A 1 213 ? 29.578 17.594 6.18 1 91.56 213 THR A O 1
ATOM 1635 N N . ASN A 1 214 ? 28.438 19.453 6.523 1 90 214 ASN A N 1
ATOM 1636 C CA . ASN A 1 214 ? 28.156 19.125 7.922 1 90 214 ASN A CA 1
ATOM 1637 C C . ASN A 1 214 ? 26.703 18.703 8.125 1 90 214 ASN A C 1
ATOM 1639 O O . ASN A 1 214 ? 26.172 18.828 9.227 1 90 214 ASN A O 1
ATOM 1643 N N . ALA A 1 215 ? 26.156 18.219 7.094 1 94.56 215 ALA A N 1
ATOM 1644 C CA . ALA A 1 215 ? 24.766 17.812 7.273 1 94.56 215 ALA A CA 1
ATOM 1645 C C . ALA A 1 215 ? 24.672 16.547 8.117 1 94.56 215 ALA A C 1
ATOM 1647 O O . ALA A 1 215 ? 25.391 15.57 7.871 1 94.56 215 ALA A O 1
ATOM 1648 N N . PHE A 1 216 ? 23.844 16.578 9.117 1 95.38 216 PHE A N 1
ATOM 1649 C CA . PHE A 1 216 ? 23.641 15.414 9.977 1 95.38 216 PHE A CA 1
ATOM 1650 C C . PHE A 1 216 ? 22.75 14.383 9.297 1 95.38 216 PHE A C 1
ATOM 1652 O O . PHE A 1 216 ? 21.766 14.742 8.641 1 95.38 216 PHE A O 1
ATOM 1659 N N . THR A 1 217 ? 23.188 13.102 9.438 1 97.44 217 THR A N 1
ATOM 1660 C CA . THR A 1 217 ? 22.438 12.023 8.789 1 97.44 217 THR A CA 1
ATOM 1661 C C . THR A 1 217 ? 21.828 11.086 9.836 1 97.44 217 THR A C 1
ATOM 1663 O O . THR A 1 217 ? 22.516 10.68 10.773 1 97.44 217 THR A O 1
ATOM 1666 N N . ALA A 1 218 ? 20.578 10.836 9.727 1 98.31 218 ALA A N 1
ATOM 1667 C CA . ALA A 1 218 ? 19.906 9.758 10.445 1 98.31 218 ALA A CA 1
ATOM 1668 C C . ALA A 1 218 ? 19.391 8.695 9.492 1 98.31 218 ALA A C 1
ATOM 1670 O O . ALA A 1 218 ? 19.078 8.992 8.336 1 98.31 218 ALA A O 1
ATOM 1671 N N . TRP A 1 219 ? 19.344 7.441 9.969 1 98.12 219 TRP A N 1
ATOM 1672 C CA . TRP A 1 219 ? 18.891 6.316 9.156 1 98.12 219 TRP A CA 1
ATOM 1673 C C . TRP A 1 219 ? 17.516 5.836 9.641 1 98.12 219 TRP A C 1
ATOM 1675 O O . TRP A 1 219 ? 17.359 5.457 10.797 1 98.12 219 TRP A O 1
ATOM 1685 N N . GLY A 1 220 ? 16.562 5.906 8.734 1 97.81 220 GLY A N 1
ATOM 1686 C CA . GLY A 1 220 ? 15.219 5.426 9.039 1 97.81 220 GLY A CA 1
ATOM 1687 C C . GLY A 1 220 ? 14.914 4.07 8.43 1 97.81 220 GLY A C 1
ATOM 1688 O O . GLY A 1 220 ? 15.82 3.383 7.957 1 97.81 220 GLY A O 1
ATOM 1689 N N . ASP A 1 221 ? 13.586 3.713 8.492 1 95.12 221 ASP A N 1
ATOM 1690 C CA . ASP A 1 221 ? 13.203 2.387 8.023 1 95.12 221 ASP A CA 1
ATOM 1691 C C . ASP A 1 221 ? 12.047 2.473 7.023 1 95.12 221 ASP A C 1
ATOM 1693 O O . ASP A 1 221 ? 11.266 1.528 6.891 1 95.12 221 ASP A O 1
ATOM 1697 N N . TRP A 1 222 ? 11.828 3.654 6.438 1 94.75 222 TRP A N 1
ATOM 1698 C CA . TRP A 1 222 ? 10.836 3.953 5.406 1 94.75 222 TRP A CA 1
ATOM 1699 C C . TRP A 1 222 ? 9.492 4.316 6.031 1 94.75 222 TRP A C 1
ATOM 1701 O O . TRP A 1 222 ? 8.617 4.871 5.359 1 94.75 222 TRP A O 1
ATOM 1711 N N . SER A 1 223 ? 9.281 4.035 7.316 1 95.38 223 SER A N 1
ATOM 1712 C CA . SER A 1 223 ? 7.973 4.215 7.941 1 95.38 223 SER A CA 1
ATOM 1713 C C . SER A 1 223 ? 7.82 5.625 8.5 1 95.38 223 SER A C 1
ATOM 1715 O O . SER A 1 223 ? 8.812 6.285 8.82 1 95.38 223 SER A O 1
ATOM 1717 N N . ALA A 1 224 ? 6.625 6.023 8.664 1 97.25 224 ALA A N 1
ATOM 1718 C CA . ALA A 1 224 ? 6.34 7.301 9.305 1 97.25 224 ALA A CA 1
ATOM 1719 C C . ALA A 1 224 ? 6.828 7.312 10.75 1 97.25 224 ALA A C 1
ATOM 1721 O O . ALA A 1 224 ? 7.328 8.328 11.242 1 97.25 224 ALA A O 1
ATOM 1722 N N . SER A 1 225 ? 6.668 6.148 11.414 1 97.69 225 SER A N 1
ATOM 1723 C CA . SER A 1 225 ? 7.113 6.031 12.797 1 97.69 225 SER A CA 1
ATOM 1724 C C . SER A 1 225 ? 8.609 6.316 12.922 1 97.69 225 SER A C 1
ATOM 1726 O O . SER A 1 225 ? 9.031 7.051 13.812 1 97.69 225 SER A O 1
ATOM 1728 N N . SER A 1 226 ? 9.359 5.777 12.047 1 98.12 226 SER A N 1
ATOM 1729 C CA . SER A 1 226 ? 10.797 6.027 12.07 1 98.12 226 SER A CA 1
ATOM 1730 C C . SER A 1 226 ? 11.109 7.48 11.734 1 98.12 226 SER A C 1
ATOM 1732 O O . SER A 1 226 ? 12.016 8.07 12.32 1 98.12 226 SER A O 1
ATOM 1734 N N . GLY A 1 227 ? 10.375 8.07 10.742 1 98.62 227 GLY A N 1
ATOM 1735 C CA . GLY A 1 227 ? 10.539 9.484 10.445 1 98.62 227 GLY A CA 1
ATOM 1736 C C . GLY A 1 227 ? 10.305 10.375 11.648 1 98.62 227 GLY A C 1
ATOM 1737 O O . GLY A 1 227 ? 11.086 11.305 11.891 1 98.62 227 GLY A O 1
ATOM 1738 N N . TRP A 1 228 ? 9.281 10.055 12.383 1 98.56 228 TRP A N 1
ATOM 1739 C CA . TRP A 1 228 ? 8.93 10.789 13.594 1 98.56 228 TRP A CA 1
ATOM 1740 C C . TRP A 1 228 ? 10.055 10.703 14.617 1 98.56 228 TRP A C 1
ATOM 1742 O O . TRP A 1 228 ? 10.555 11.727 15.086 1 98.56 228 TRP A O 1
ATOM 1752 N N . ALA A 1 229 ? 10.5 9.523 14.891 1 98.62 229 ALA A N 1
ATOM 1753 C CA . ALA A 1 229 ? 11.523 9.289 15.906 1 98.62 229 ALA A CA 1
ATOM 1754 C C . ALA A 1 229 ? 12.852 9.938 15.516 1 98.62 229 ALA A C 1
ATOM 1756 O O . ALA A 1 229 ? 13.523 10.547 16.344 1 98.62 229 ALA A O 1
ATOM 1757 N N . LYS A 1 230 ? 13.188 9.797 14.281 1 98.69 230 LYS A N 1
ATOM 1758 C CA . LYS A 1 230 ? 14.492 10.266 13.812 1 98.69 230 LYS A CA 1
ATOM 1759 C C . LYS A 1 230 ? 14.531 11.781 13.734 1 98.69 230 LYS A C 1
ATOM 1761 O O . LYS A 1 230 ? 15.609 12.383 13.773 1 98.69 230 LYS A O 1
ATOM 1766 N N . THR A 1 231 ? 13.422 12.406 13.602 1 98.56 231 THR A N 1
ATOM 1767 C CA . THR A 1 231 ? 13.383 13.867 13.617 1 98.56 231 THR A CA 1
ATOM 1768 C C . THR A 1 231 ? 13.859 14.398 14.969 1 98.56 231 THR A C 1
ATOM 1770 O O . THR A 1 231 ? 14.617 15.367 15.023 1 98.56 231 THR A O 1
ATOM 1773 N N . PHE A 1 232 ? 13.438 13.781 16.031 1 97.81 232 PHE A N 1
ATOM 1774 C CA . PHE A 1 232 ? 13.883 14.188 17.359 1 97.81 232 PHE A CA 1
ATOM 1775 C C . PHE A 1 232 ? 15.383 14.008 17.5 1 97.81 232 PHE A C 1
ATOM 1777 O O . PHE A 1 232 ? 16.062 14.852 18.094 1 97.81 232 PHE A O 1
ATOM 1784 N N . GLU A 1 233 ? 15.852 12.945 16.906 1 97.56 233 GLU A N 1
ATOM 1785 C CA . GLU A 1 233 ? 17.297 12.703 16.906 1 97.56 233 GLU A CA 1
ATOM 1786 C C . GLU A 1 233 ? 18.047 13.797 16.156 1 97.56 233 GLU A C 1
ATOM 1788 O O . GLU A 1 233 ? 19.031 14.328 16.641 1 97.56 233 GLU A O 1
ATOM 1793 N N . LEU A 1 234 ? 17.578 14.156 14.984 1 98 234 LEU A N 1
ATOM 1794 C CA . LEU A 1 234 ? 18.203 15.172 14.148 1 98 234 LEU A CA 1
ATOM 1795 C C . LEU A 1 234 ? 18.203 16.531 14.836 1 98 234 LEU A C 1
ATOM 1797 O O . LEU A 1 234 ? 19.234 17.203 14.914 1 98 234 LEU A O 1
ATOM 1801 N N . MET A 1 235 ? 17.094 16.922 15.398 1 96.44 235 MET A N 1
ATOM 1802 C CA . MET A 1 235 ? 16.922 18.234 16.016 1 96.44 235 MET A CA 1
ATOM 1803 C C . MET A 1 235 ? 17.719 18.344 17.297 1 96.44 235 MET A C 1
ATOM 1805 O O . MET A 1 235 ? 18.172 19.422 17.672 1 96.44 235 MET A O 1
ATOM 1809 N N . HIS A 1 236 ? 17.828 17.188 17.938 1 95.12 236 HIS A N 1
ATOM 1810 C CA . HIS A 1 236 ? 18.656 17.172 19.141 1 95.12 236 HIS A CA 1
ATOM 1811 C C . HIS A 1 236 ? 20.141 17.328 18.812 1 95.12 236 HIS A C 1
ATOM 1813 O O . HIS A 1 236 ? 20.859 18.031 19.516 1 95.12 236 HIS A O 1
ATOM 1819 N N . ALA A 1 237 ? 20.547 16.703 17.781 1 94.38 237 ALA A N 1
ATOM 1820 C CA . ALA A 1 237 ? 21.938 16.766 17.359 1 94.38 237 ALA A CA 1
ATOM 1821 C C . ALA A 1 237 ? 22.312 18.172 16.875 1 94.38 237 ALA A C 1
ATOM 1823 O O . ALA A 1 237 ? 23.422 18.641 17.109 1 94.38 237 ALA A O 1
ATOM 1824 N N . ASN A 1 238 ? 21.375 18.859 16.156 1 94.5 238 ASN A N 1
ATOM 1825 C CA . ASN A 1 238 ? 21.578 20.219 15.672 1 94.5 238 ASN A CA 1
ATOM 1826 C C . ASN A 1 238 ? 20.266 21 15.625 1 94.5 238 ASN A C 1
ATOM 1828 O O . ASN A 1 238 ? 19.547 20.953 14.625 1 94.5 238 ASN A O 1
ATOM 1832 N N . PRO A 1 239 ? 20.031 21.766 16.609 1 93.44 239 PRO A N 1
ATOM 1833 C CA . PRO A 1 239 ? 18.781 22.516 16.688 1 93.44 239 PRO A CA 1
ATOM 1834 C C . PRO A 1 239 ? 18.672 23.594 15.617 1 93.44 239 PRO A C 1
ATOM 1836 O O . PRO A 1 239 ? 17.594 24.172 15.43 1 93.44 239 PRO A O 1
ATOM 1839 N N . ARG A 1 240 ? 19.734 23.844 14.891 1 93.38 240 ARG A N 1
ATOM 1840 C CA . ARG A 1 240 ? 19.734 24.922 13.906 1 93.38 240 ARG A CA 1
ATOM 1841 C C . ARG A 1 240 ? 19.297 24.406 12.539 1 93.38 240 ARG A C 1
ATOM 1843 O O . ARG A 1 240 ? 19.172 25.188 11.594 1 93.38 240 ARG A O 1
ATOM 1850 N N . ILE A 1 241 ? 19 23.125 12.453 1 96.62 241 ILE A N 1
ATOM 1851 C CA . ILE A 1 241 ? 18.516 22.578 11.195 1 96.62 241 ILE A CA 1
ATOM 1852 C C . ILE A 1 241 ? 17.281 23.359 10.734 1 96.62 241 ILE A C 1
ATOM 1854 O O . ILE A 1 241 ? 16.344 23.547 11.508 1 96.62 241 ILE A O 1
ATOM 1858 N N . SER A 1 242 ? 17.375 23.781 9.523 1 96.5 242 SER A N 1
ATOM 1859 C CA . SER A 1 242 ? 16.266 24.547 8.984 1 96.5 242 SER A CA 1
ATOM 1860 C C . SER A 1 242 ? 15.602 23.812 7.82 1 96.5 242 SER A C 1
ATOM 1862 O O . SER A 1 242 ? 14.539 24.234 7.348 1 96.5 242 SER A O 1
ATOM 1864 N N . ALA A 1 243 ? 16.234 22.734 7.324 1 98.19 243 ALA A N 1
ATOM 1865 C CA . ALA A 1 243 ? 15.664 21.906 6.266 1 98.19 243 ALA A CA 1
ATOM 1866 C C . ALA A 1 243 ? 16.016 20.438 6.465 1 98.19 243 ALA A C 1
ATOM 1868 O O . ALA A 1 243 ? 17.156 20.094 6.816 1 98.19 243 ALA A O 1
ATOM 1869 N N . ILE A 1 244 ? 15.062 19.578 6.312 1 98.75 244 ILE A N 1
ATOM 1870 C CA . ILE A 1 244 ? 15.281 18.141 6.387 1 98.75 244 ILE A CA 1
ATOM 1871 C C . ILE A 1 244 ? 14.914 17.484 5.055 1 98.75 244 ILE A C 1
ATOM 1873 O O . ILE A 1 244 ? 13.797 17.672 4.559 1 98.75 244 ILE A O 1
ATOM 1877 N N . ILE A 1 245 ? 15.828 16.797 4.441 1 98.88 245 ILE A N 1
ATOM 1878 C CA . ILE A 1 245 ? 15.617 16.016 3.223 1 98.88 245 ILE A CA 1
ATOM 1879 C C . ILE A 1 245 ? 15.344 14.555 3.58 1 98.88 245 ILE A C 1
ATOM 1881 O O . ILE A 1 245 ? 16.156 13.914 4.258 1 98.88 245 ILE A O 1
ATOM 1885 N N . VAL A 1 246 ? 14.234 14.039 3.129 1 98.88 246 VAL A N 1
ATOM 1886 C CA . VAL A 1 246 ? 13.773 12.734 3.59 1 98.88 246 VAL A CA 1
ATOM 1887 C C . VAL A 1 246 ? 13.711 11.766 2.41 1 98.88 246 VAL A C 1
ATOM 1889 O O . VAL A 1 246 ? 13.281 12.141 1.314 1 98.88 246 VAL A O 1
ATOM 1892 N N . ALA A 1 247 ? 13.969 10.555 2.637 1 98.38 247 ALA A N 1
ATOM 1893 C CA . ALA A 1 247 ? 14.242 9.586 1.58 1 98.38 247 ALA A CA 1
ATOM 1894 C C . ALA A 1 247 ? 12.945 9.031 0.996 1 98.38 247 ALA A C 1
ATOM 1896 O O . ALA A 1 247 ? 12.953 8.398 -0.06 1 98.38 247 ALA A O 1
ATOM 1897 N N . ASN A 1 248 ? 11.805 9.195 1.692 1 97.44 248 ASN A N 1
ATOM 1898 C CA . ASN A 1 248 ? 10.508 8.859 1.114 1 97.44 248 ASN A CA 1
ATOM 1899 C C . ASN A 1 248 ? 9.383 9.656 1.769 1 97.44 248 ASN A C 1
ATOM 1901 O O . ASN A 1 248 ? 9.562 10.227 2.846 1 97.44 248 ASN A O 1
ATOM 1905 N N . ASP A 1 249 ? 8.273 9.641 1.154 1 97.69 249 ASP A N 1
ATOM 1906 C CA . ASP A 1 249 ? 7.145 10.453 1.595 1 97.69 249 ASP A CA 1
ATOM 1907 C C . ASP A 1 249 ? 6.582 9.938 2.918 1 97.69 249 ASP A C 1
ATOM 1909 O O . ASP A 1 249 ? 6.117 10.719 3.748 1 97.69 249 ASP A O 1
ATOM 1913 N N . GLN A 1 250 ? 6.633 8.633 3.162 1 96.38 250 GLN A N 1
ATOM 1914 C CA . GLN A 1 250 ? 6.082 8.086 4.395 1 96.38 250 GLN A CA 1
ATOM 1915 C C . GLN A 1 250 ? 6.863 8.57 5.613 1 96.38 250 GLN A C 1
ATOM 1917 O O . GLN A 1 250 ? 6.273 8.984 6.613 1 96.38 250 GLN A O 1
ATOM 1922 N N . MET A 1 251 ? 8.148 8.484 5.535 1 98.12 251 MET A N 1
ATOM 1923 C CA . MET A 1 251 ? 8.953 9.039 6.621 1 98.12 251 MET A CA 1
ATOM 1924 C C . MET A 1 251 ? 8.742 10.539 6.746 1 98.12 251 MET A C 1
ATOM 1926 O O . MET A 1 251 ? 8.742 11.086 7.852 1 98.12 251 MET A O 1
ATOM 1930 N N . ALA A 1 252 ? 8.57 11.227 5.59 1 98.75 252 ALA A N 1
ATOM 1931 C CA . ALA A 1 252 ? 8.352 12.672 5.609 1 98.75 252 ALA A CA 1
ATOM 1932 C C . ALA A 1 252 ? 7.082 13.016 6.387 1 98.75 252 ALA A C 1
ATOM 1934 O O . ALA A 1 252 ? 7.016 14.055 7.051 1 98.75 252 ALA A O 1
ATOM 1935 N N . LEU A 1 253 ? 6.082 12.141 6.293 1 98.31 253 LEU A N 1
ATOM 1936 C CA . LEU A 1 253 ? 4.871 12.328 7.086 1 98.31 253 LEU A CA 1
ATOM 1937 C C . LEU A 1 253 ? 5.199 12.344 8.578 1 98.31 253 LEU A C 1
ATOM 1939 O O . LEU A 1 253 ? 4.707 13.203 9.312 1 98.31 253 LEU A O 1
ATOM 1943 N N . GLY A 1 254 ? 6.016 11.391 8.984 1 98.62 254 GLY A N 1
ATOM 1944 C CA . GLY A 1 254 ? 6.465 11.344 10.367 1 98.62 254 GLY A CA 1
ATOM 1945 C C . GLY A 1 254 ? 7.266 12.57 10.773 1 98.62 254 GLY A C 1
ATOM 1946 O O . GLY A 1 254 ? 7.121 13.07 11.891 1 98.62 254 GLY A O 1
ATOM 1947 N N . VAL A 1 255 ? 8.07 13.055 9.875 1 98.81 255 VAL A N 1
ATOM 1948 C CA . VAL A 1 255 ? 8.875 14.242 10.117 1 98.81 255 VAL A CA 1
ATOM 1949 C C . VAL A 1 255 ? 7.965 15.445 10.352 1 98.81 255 VAL A C 1
ATOM 1951 O O . VAL A 1 255 ? 8.148 16.188 11.312 1 98.81 255 VAL A O 1
ATOM 1954 N N . LEU A 1 256 ? 7.02 15.648 9.477 1 98.31 256 LEU A N 1
ATOM 1955 C CA . LEU A 1 256 ? 6.09 16.766 9.602 1 98.31 256 LEU A CA 1
ATOM 1956 C C . LEU A 1 256 ? 5.352 16.703 10.938 1 98.31 256 LEU A C 1
ATOM 1958 O O . LEU A 1 256 ? 5.176 17.734 11.594 1 98.31 256 LEU A O 1
ATOM 1962 N N . SER A 1 257 ? 4.965 15.516 11.336 1 97.88 257 SER A N 1
ATOM 1963 C CA . SER A 1 257 ? 4.27 15.328 12.609 1 97.88 257 SER A CA 1
ATOM 1964 C C . SER A 1 257 ? 5.16 15.703 13.789 1 97.88 257 SER A C 1
ATOM 1966 O O . SER A 1 257 ? 4.727 16.422 14.695 1 97.88 257 SER A O 1
ATOM 1968 N N . ALA A 1 258 ? 6.352 15.234 13.789 1 98.19 258 ALA A N 1
ATOM 1969 C CA . ALA A 1 258 ? 7.301 15.523 14.859 1 98.19 258 ALA A CA 1
ATOM 1970 C C . ALA A 1 258 ? 7.59 17.016 14.945 1 98.19 258 ALA A C 1
ATOM 1972 O O . ALA A 1 258 ? 7.66 17.578 16.047 1 98.19 258 ALA A O 1
ATOM 1973 N N . LEU A 1 259 ? 7.75 17.688 13.797 1 97.56 259 LEU A N 1
ATOM 1974 C CA . LEU A 1 259 ? 8.055 19.109 13.773 1 97.56 259 LEU A CA 1
ATOM 1975 C C . LEU A 1 259 ? 6.891 19.922 14.328 1 97.56 259 LEU A C 1
ATOM 1977 O O . LEU A 1 259 ? 7.098 20.953 14.984 1 97.56 259 LEU A O 1
ATOM 1981 N N . ALA A 1 260 ? 5.703 19.484 14.023 1 95.12 260 ALA A N 1
ATOM 1982 C CA . ALA A 1 260 ? 4.531 20.141 14.609 1 95.12 260 ALA A CA 1
ATOM 1983 C C . ALA A 1 260 ? 4.555 20.031 16.141 1 95.12 260 ALA A C 1
ATOM 1985 O O . ALA A 1 260 ? 4.277 21.016 16.828 1 95.12 260 ALA A O 1
ATOM 1986 N N . GLN A 1 261 ? 4.914 18.891 16.609 1 94.38 261 GLN A N 1
ATOM 1987 C CA . GLN A 1 261 ? 4.992 18.656 18.047 1 94.38 261 GLN A CA 1
ATOM 1988 C C . GLN A 1 261 ? 6.09 19.516 18.688 1 94.38 261 GLN A C 1
ATOM 1990 O O . GLN A 1 261 ? 5.953 19.969 19.828 1 94.38 261 GLN A O 1
ATOM 1995 N N . LEU A 1 262 ? 7.109 19.766 17.922 1 95.31 262 LEU A N 1
ATOM 1996 C CA . LEU A 1 262 ? 8.242 20.562 18.375 1 95.31 262 LEU A CA 1
ATOM 1997 C C . LEU A 1 262 ? 7.984 22.047 18.172 1 95.31 262 LEU A C 1
ATOM 1999 O O . LEU A 1 262 ? 8.844 22.875 18.469 1 95.31 262 LEU A O 1
ATOM 2003 N N . LYS A 1 263 ? 6.816 22.359 17.594 1 93.12 263 LYS A N 1
ATOM 2004 C CA . LYS A 1 263 ? 6.422 23.734 17.297 1 93.12 263 LYS A CA 1
ATOM 2005 C C . LYS A 1 263 ? 7.414 24.406 16.359 1 93.12 263 LYS A C 1
ATOM 2007 O O . LYS A 1 263 ? 7.781 25.562 16.562 1 93.12 263 LYS A O 1
ATOM 2012 N N . ARG A 1 264 ? 7.945 23.609 15.453 1 92.75 264 ARG A N 1
ATOM 2013 C CA . ARG A 1 264 ? 8.828 24.109 14.406 1 92.75 264 ARG A CA 1
ATOM 2014 C C . ARG A 1 264 ? 8.07 24.281 13.094 1 92.75 264 ARG A C 1
ATOM 2016 O O . ARG A 1 264 ? 8.508 23.812 12.047 1 92.75 264 ARG A O 1
ATOM 2023 N N . THR A 1 265 ? 6.902 24.953 13.266 1 87.44 265 THR A N 1
ATOM 2024 C CA . THR A 1 265 ? 6.039 25.344 12.164 1 87.44 265 THR A CA 1
ATOM 2025 C C . THR A 1 265 ? 5.871 26.859 12.125 1 87.44 265 THR A C 1
ATOM 2027 O O . THR A 1 265 ? 6.402 27.562 12.977 1 87.44 265 THR A O 1
ATOM 2030 N N . GLY A 1 266 ? 5.293 27.438 11.055 1 80.75 266 GLY A N 1
ATOM 2031 C CA . GLY A 1 266 ? 5.082 28.875 11 1 80.75 266 GLY A CA 1
ATOM 2032 C C . GLY A 1 266 ? 6.367 29.656 10.797 1 80.75 266 GLY A C 1
ATOM 2033 O O . GLY A 1 266 ? 7.129 29.375 9.867 1 80.75 266 GLY A O 1
ATOM 2034 N N . THR A 1 267 ? 6.746 30.562 11.781 1 80.06 267 THR A N 1
ATOM 2035 C CA . THR A 1 267 ? 7.902 31.438 11.672 1 80.06 267 THR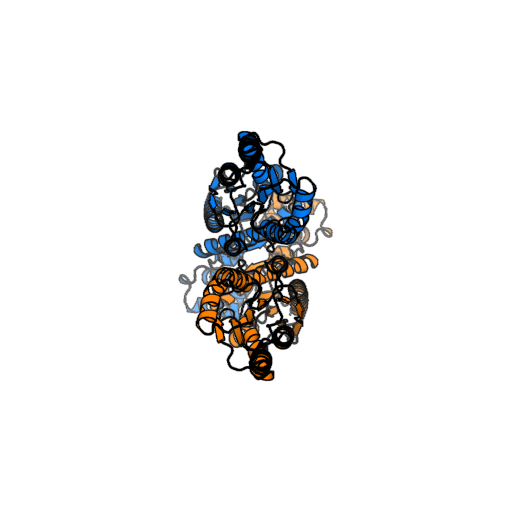 A CA 1
ATOM 2036 C C . THR A 1 267 ? 9.203 30.672 11.883 1 80.06 267 THR A C 1
ATOM 2038 O O . THR A 1 267 ? 10.258 31.078 11.398 1 80.06 267 THR A O 1
ATOM 2041 N N . ASN A 1 268 ? 9.148 29.547 12.617 1 86.5 268 ASN A N 1
ATOM 2042 C CA . ASN A 1 268 ? 10.32 28.734 12.898 1 86.5 268 ASN A CA 1
ATOM 2043 C C . ASN A 1 268 ? 10.289 27.422 12.117 1 86.5 268 ASN A C 1
ATOM 2045 O O . ASN A 1 268 ? 10.875 26.422 12.547 1 86.5 268 ASN A O 1
ATOM 2049 N N . ALA A 1 269 ? 9.695 27.547 11.055 1 92.56 269 ALA A N 1
ATOM 2050 C CA . ALA A 1 269 ? 9.391 26.328 10.312 1 92.56 269 ALA A CA 1
ATOM 2051 C C . ALA A 1 269 ? 10.664 25.703 9.75 1 92.56 269 ALA A C 1
ATOM 2053 O O . ALA A 1 269 ? 11.594 26.406 9.367 1 92.56 269 ALA A O 1
ATOM 2054 N N . VAL A 1 270 ? 10.75 24.453 9.812 1 97.5 270 VAL A N 1
ATOM 2055 C CA . VAL A 1 270 ? 11.758 23.656 9.133 1 97.5 270 VAL A CA 1
ATOM 2056 C C . VAL A 1 270 ? 11.195 23.141 7.809 1 97.5 270 VAL A C 1
ATOM 2058 O O . VAL A 1 270 ? 10.102 22.562 7.77 1 97.5 270 VAL A O 1
ATOM 2061 N N . SER A 1 271 ? 11.906 23.422 6.688 1 98.44 271 SER A N 1
ATOM 2062 C CA . SER A 1 271 ? 11.5 22.906 5.391 1 98.44 271 SER A CA 1
ATOM 2063 C C . SER A 1 271 ? 11.688 21.391 5.324 1 98.44 271 SER A C 1
ATOM 2065 O O . SER A 1 271 ? 12.672 20.859 5.848 1 98.44 271 SER A O 1
ATOM 2067 N N . VAL A 1 272 ? 10.727 20.688 4.703 1 98.81 272 VAL A N 1
ATOM 2068 C CA . VAL A 1 272 ? 10.773 19.234 4.586 1 98.81 272 VAL A CA 1
ATOM 2069 C C . VAL A 1 272 ? 10.531 18.828 3.137 1 98.81 272 VAL A C 1
ATOM 2071 O O . VAL A 1 272 ? 9.625 19.344 2.48 1 98.81 272 VAL A O 1
ATOM 2074 N N . THR A 1 273 ? 11.352 17.984 2.609 1 98.88 273 THR A N 1
ATOM 2075 C CA . THR A 1 273 ? 11.117 17.375 1.307 1 98.88 273 THR A CA 1
ATOM 2076 C C . THR A 1 273 ? 11.023 15.852 1.43 1 98.88 273 THR A C 1
ATOM 2078 O O . THR A 1 273 ? 11.594 15.266 2.355 1 98.88 273 THR A O 1
ATOM 2081 N N . GLY A 1 274 ? 10.266 15.305 0.536 1 98.62 274 GLY A N 1
ATOM 2082 C CA . GLY A 1 274 ? 10.156 13.859 0.489 1 98.62 274 GLY A CA 1
ATOM 2083 C C . GLY A 1 274 ? 10.672 13.258 -0.805 1 98.62 274 GLY A C 1
ATOM 2084 O O . GLY A 1 274 ? 11.477 13.883 -1.506 1 98.62 274 GLY A O 1
ATOM 2085 N N . TYR A 1 275 ? 10.289 12.031 -1.048 1 98.19 275 TYR A N 1
ATOM 2086 C CA . TYR A 1 275 ? 10.656 11.258 -2.23 1 98.19 275 TYR A CA 1
ATOM 2087 C C . TYR A 1 275 ? 9.578 10.227 -2.557 1 98.19 275 TYR A C 1
ATOM 2089 O O . TYR A 1 275 ? 9.023 9.594 -1.656 1 98.19 275 TYR A O 1
ATOM 2097 N N . ASP A 1 276 ? 9.289 10.047 -3.871 1 96 276 ASP A N 1
ATOM 2098 C CA . ASP A 1 276 ? 8.32 9.117 -4.441 1 96 276 ASP A CA 1
ATOM 2099 C C . ASP A 1 276 ? 7.176 9.867 -5.117 1 96 276 ASP A C 1
ATOM 2101 O O . ASP A 1 276 ? 6.773 9.523 -6.23 1 96 276 ASP A O 1
ATOM 2105 N N . ASP A 1 277 ? 6.633 10.891 -4.379 1 96.69 277 ASP A N 1
ATOM 2106 C CA . ASP A 1 277 ? 5.434 11.625 -4.77 1 96.69 277 ASP A CA 1
ATOM 2107 C C . ASP A 1 277 ? 4.195 10.727 -4.711 1 96.69 277 ASP A C 1
ATOM 2109 O O . ASP A 1 277 ? 3.482 10.586 -5.703 1 96.69 277 ASP A O 1
ATOM 2113 N N . THR A 1 278 ? 4.008 10.203 -3.521 1 93.31 278 THR A N 1
ATOM 2114 C CA . THR A 1 278 ? 2.82 9.383 -3.312 1 93.31 278 THR A CA 1
ATOM 2115 C C . THR A 1 278 ? 1.551 10.195 -3.537 1 93.31 278 THR A C 1
ATOM 2117 O O . THR A 1 278 ? 1.551 11.414 -3.348 1 93.31 278 THR A O 1
ATOM 2120 N N . ALA A 1 279 ? 0.469 9.547 -3.863 1 91.38 279 ALA A N 1
ATOM 2121 C CA . ALA A 1 279 ? -0.804 10.234 -4.078 1 91.38 279 ALA A CA 1
ATOM 2122 C C . ALA A 1 279 ? -1.238 10.984 -2.822 1 91.38 279 ALA A C 1
ATOM 2124 O O . ALA A 1 279 ? -1.845 12.055 -2.912 1 91.38 279 ALA A O 1
ATOM 2125 N N . ASP A 1 280 ? -0.859 10.508 -1.684 1 94.31 280 ASP A N 1
ATOM 2126 C CA . ASP A 1 280 ? -1.306 11.047 -0.405 1 94.31 280 ASP A CA 1
ATOM 2127 C C . ASP A 1 280 ? -0.488 12.281 -0.015 1 94.31 280 ASP A C 1
ATOM 2129 O O . ASP A 1 280 ? -0.94 13.102 0.778 1 94.31 280 ASP A O 1
ATOM 2133 N N . SER A 1 281 ? 0.704 12.383 -0.556 1 96.62 281 SER A N 1
ATOM 2134 C CA . SER A 1 281 ? 1.618 13.422 -0.101 1 96.62 281 SER A CA 1
ATOM 2135 C C . SER A 1 281 ? 1.086 14.812 -0.439 1 96.62 281 SER A C 1
ATOM 2137 O O . SER A 1 281 ? 1.462 15.797 0.197 1 96.62 281 SER A O 1
ATOM 2139 N N . LEU A 1 282 ? 0.196 14.883 -1.427 1 97 282 LEU A N 1
ATOM 2140 C CA . LEU A 1 282 ? -0.463 16.125 -1.808 1 97 282 LEU A CA 1
ATOM 2141 C C . LEU A 1 282 ? -1.372 16.625 -0.689 1 97 282 LEU A C 1
ATOM 2143 O O . LEU A 1 282 ? -1.685 17.812 -0.621 1 97 282 LEU A O 1
ATOM 2147 N N . PHE A 1 283 ? -1.725 15.727 0.212 1 97.38 283 PHE A N 1
ATOM 2148 C CA . PHE A 1 283 ? -2.732 16.078 1.206 1 97.38 283 PHE A CA 1
ATOM 2149 C C . PHE A 1 283 ? -2.119 16.141 2.6 1 97.38 283 PHE A C 1
ATOM 2151 O O . PHE A 1 283 ? -2.834 16.297 3.592 1 97.38 283 PHE A O 1
ATOM 2158 N N . PHE A 1 284 ? -0.824 16 2.688 1 97.56 284 PHE A N 1
ATOM 2159 C CA . PHE A 1 284 ? -0.159 16.25 3.961 1 97.56 284 PHE A CA 1
ATOM 2160 C C . PHE A 1 284 ? -0.366 17.688 4.406 1 97.56 284 PHE A C 1
ATOM 2162 O O . PHE A 1 284 ? -0.91 18.5 3.66 1 97.56 284 PHE A O 1
ATOM 2169 N N . GLN A 1 285 ? -0.088 17.984 5.719 1 93.69 285 GLN A N 1
ATOM 2170 C CA . GLN A 1 285 ? -0.138 19.344 6.254 1 93.69 285 GLN A CA 1
ATOM 2171 C C . GLN A 1 285 ? 1.215 19.75 6.82 1 93.69 285 GLN A C 1
ATOM 2173 O O . GLN A 1 285 ? 1.568 19.375 7.941 1 93.69 285 GLN A O 1
ATOM 2178 N N . PRO A 1 286 ? 1.863 20.594 6.059 1 95.44 286 PRO A N 1
ATOM 2179 C CA . PRO A 1 286 ? 1.577 21.141 4.734 1 95.44 286 PRO A CA 1
ATOM 2180 C C . PRO A 1 286 ? 1.756 20.125 3.617 1 95.44 286 PRO A C 1
ATOM 2182 O O . PRO A 1 286 ? 2.381 19.078 3.826 1 95.44 286 PRO A O 1
ATOM 2185 N N . ALA A 1 287 ? 1.191 20.438 2.379 1 97.62 287 ALA A N 1
ATOM 2186 C CA . ALA A 1 287 ? 1.427 19.594 1.206 1 97.62 287 ALA A CA 1
ATOM 2187 C C . ALA A 1 287 ? 2.92 19.422 0.945 1 97.62 287 ALA A C 1
ATOM 2189 O O . ALA A 1 287 ? 3.68 20.406 0.987 1 97.62 287 ALA A O 1
ATOM 2190 N N . LEU A 1 288 ? 3.307 18.266 0.638 1 98.56 288 LEU A N 1
ATOM 2191 C CA . LEU A 1 288 ? 4.715 17.891 0.718 1 98.56 288 LEU A CA 1
ATOM 2192 C C . LEU A 1 288 ? 5.434 18.188 -0.593 1 98.56 288 LEU A C 1
ATOM 2194 O O . LEU A 1 288 ? 5.023 17.719 -1.653 1 98.56 288 LEU A O 1
ATOM 2198 N N . THR A 1 289 ? 6.438 19.047 -0.538 1 98.81 289 THR A N 1
ATOM 2199 C CA . THR A 1 289 ? 7.426 19.094 -1.608 1 98.81 289 THR A CA 1
ATOM 2200 C C . THR A 1 289 ? 8.195 17.781 -1.699 1 98.81 289 THR A C 1
ATOM 2202 O O . THR A 1 289 ? 8.688 17.281 -0.69 1 98.81 289 THR A O 1
ATOM 2205 N N . THR A 1 290 ? 8.281 17.156 -2.895 1 98.69 290 THR A N 1
ATOM 2206 C CA . THR A 1 290 ? 8.828 15.812 -2.984 1 98.69 290 THR A CA 1
ATOM 2207 C C . THR A 1 290 ? 9.438 15.57 -4.363 1 98.69 290 THR A C 1
ATOM 2209 O O . THR A 1 290 ? 9.25 16.375 -5.281 1 98.69 290 THR A O 1
ATOM 2212 N N . VAL A 1 291 ? 10.305 14.609 -4.449 1 98.69 291 VAL A N 1
ATOM 2213 C CA . VAL A 1 291 ? 10.828 14.141 -5.727 1 98.69 291 VAL A CA 1
ATOM 2214 C C . VAL A 1 291 ? 9.922 13.047 -6.285 1 98.69 291 VAL A C 1
ATOM 2216 O O . VAL A 1 291 ? 9.648 12.055 -5.605 1 98.69 291 VAL A O 1
ATOM 2219 N N . ALA A 1 292 ? 9.484 13.258 -7.477 1 98.12 292 ALA A N 1
ATOM 2220 C CA . ALA A 1 292 ? 8.523 12.344 -8.094 1 98.12 292 ALA A CA 1
ATOM 2221 C C . ALA A 1 292 ? 9.242 11.211 -8.828 1 98.12 292 ALA A C 1
ATOM 2223 O O . ALA A 1 292 ? 10.203 11.445 -9.562 1 98.12 292 ALA A O 1
ATOM 2224 N N . GLN A 1 293 ? 8.852 10.023 -8.555 1 97.12 293 GLN A N 1
ATOM 2225 C CA . GLN A 1 293 ? 9.18 8.828 -9.32 1 97.12 293 GLN A CA 1
ATOM 2226 C C . GLN A 1 293 ? 7.941 8.281 -10.031 1 97.12 293 GLN A C 1
ATOM 2228 O O . GLN A 1 293 ? 6.938 7.969 -9.391 1 97.12 293 GLN A O 1
ATOM 2233 N N . ASP A 1 294 ? 7.965 8.172 -11.297 1 96.88 294 ASP A N 1
ATOM 2234 C CA . ASP A 1 294 ? 6.824 7.672 -12.062 1 96.88 294 ASP A CA 1
ATOM 2235 C C . ASP A 1 294 ? 6.762 6.148 -12.023 1 96.88 294 ASP A C 1
ATOM 2237 O O . ASP A 1 294 ? 7.227 5.48 -12.953 1 96.88 294 ASP A O 1
ATOM 2241 N N . PHE A 1 295 ? 6.102 5.617 -11.016 1 95.81 295 PHE A N 1
ATOM 2242 C CA . PHE A 1 295 ? 6.039 4.172 -10.812 1 95.81 295 PHE A CA 1
ATOM 2243 C C . PHE A 1 295 ? 5.23 3.508 -11.922 1 95.81 295 PHE A C 1
ATOM 2245 O O . PHE A 1 295 ? 5.492 2.357 -12.281 1 95.81 295 PHE A O 1
ATOM 2252 N N . ASP A 1 296 ? 4.215 4.195 -12.43 1 95.81 296 ASP A N 1
ATOM 2253 C CA . ASP A 1 296 ? 3.455 3.658 -13.547 1 95.81 296 ASP A CA 1
ATOM 2254 C C . ASP A 1 296 ? 4.352 3.432 -14.766 1 95.81 296 ASP A C 1
ATOM 2256 O O . ASP A 1 296 ? 4.305 2.369 -15.391 1 95.81 296 ASP A O 1
ATOM 2260 N N . LEU A 1 297 ? 5.125 4.406 -15.055 1 97.38 297 LEU A N 1
ATOM 2261 C CA . LEU A 1 297 ? 6.062 4.293 -16.172 1 97.38 297 LEU A CA 1
ATOM 2262 C C . LEU A 1 297 ? 7.078 3.186 -15.906 1 97.38 297 LEU A C 1
ATOM 2264 O O . LEU A 1 297 ? 7.449 2.449 -16.828 1 97.38 297 LEU A O 1
ATOM 2268 N N . LEU A 1 298 ? 7.57 3.088 -14.695 1 97.69 298 LEU A N 1
ATOM 2269 C CA . LEU A 1 298 ? 8.5 2.02 -14.336 1 97.69 298 LEU A CA 1
ATOM 2270 C C . LEU A 1 298 ? 7.887 0.651 -14.609 1 97.69 298 LEU A C 1
ATOM 2272 O O . LEU A 1 298 ? 8.539 -0.214 -15.203 1 97.69 298 LEU A O 1
ATOM 2276 N N . GLY A 1 299 ? 6.652 0.463 -14.141 1 97.19 299 GLY A N 1
ATOM 2277 C CA . GLY A 1 299 ? 5.961 -0.79 -14.398 1 97.19 299 GLY A CA 1
ATOM 2278 C C . GLY A 1 299 ? 5.785 -1.086 -15.875 1 97.19 299 GLY A C 1
ATOM 2279 O O . GLY A 1 299 ? 6.008 -2.215 -16.312 1 97.19 299 GLY A O 1
ATOM 2280 N N . LYS A 1 300 ? 5.402 -0.08 -16.609 1 97.5 300 LYS A N 1
ATOM 2281 C CA . LYS A 1 300 ? 5.219 -0.217 -18.062 1 97.5 300 LYS A CA 1
ATOM 2282 C C . LYS A 1 300 ? 6.508 -0.677 -18.734 1 97.5 300 LYS A C 1
ATOM 2284 O O . LYS A 1 300 ? 6.508 -1.653 -19.484 1 97.5 300 LYS A O 1
ATOM 2289 N N . ARG A 1 301 ? 7.586 -0.014 -18.438 1 98 301 ARG A N 1
ATOM 2290 C CA . ARG A 1 301 ? 8.867 -0.33 -19.047 1 98 301 ARG A CA 1
ATOM 2291 C C . ARG A 1 301 ? 9.359 -1.711 -18.625 1 98 301 ARG A C 1
ATOM 2293 O O . ARG A 1 301 ? 9.938 -2.447 -19.422 1 98 301 ARG A O 1
ATOM 2300 N N . ALA A 1 302 ? 9.164 -2.021 -17.328 1 98 302 ALA A N 1
ATOM 2301 C CA . ALA A 1 302 ? 9.578 -3.326 -16.828 1 98 302 ALA A CA 1
ATOM 2302 C C . ALA A 1 302 ? 8.914 -4.457 -17.609 1 98 302 ALA A C 1
ATOM 2304 O O . ALA A 1 302 ? 9.586 -5.383 -18.062 1 98 302 ALA A O 1
ATOM 2305 N N . VAL A 1 303 ? 7.605 -4.34 -17.812 1 96.81 303 VAL A N 1
ATOM 2306 C CA . VAL A 1 303 ? 6.852 -5.367 -18.531 1 96.81 303 VAL A CA 1
ATOM 2307 C C . VAL A 1 303 ? 7.309 -5.434 -19.984 1 96.81 303 VAL A C 1
ATOM 2309 O O . VAL A 1 303 ? 7.531 -6.523 -20.516 1 96.81 303 VAL A O 1
ATOM 2312 N N . GLU A 1 304 ? 7.492 -4.301 -20.609 1 96.31 304 GLU A N 1
ATOM 2313 C CA . GLU A 1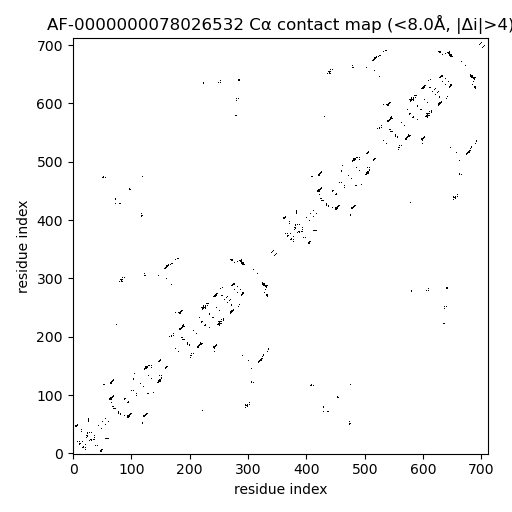 304 ? 7.922 -4.238 -22 1 96.31 304 GLU A CA 1
ATOM 2314 C C . GLU A 1 304 ? 9.281 -4.902 -22.188 1 96.31 304 GLU A C 1
ATOM 2316 O O . GLU A 1 304 ? 9.477 -5.699 -23.109 1 96.31 304 GLU A O 1
ATOM 2321 N N . ILE A 1 305 ? 10.188 -4.617 -21.344 1 95.88 305 ILE A N 1
ATOM 2322 C CA . ILE A 1 305 ? 11.555 -5.094 -21.469 1 95.88 305 ILE A CA 1
ATOM 2323 C C . ILE A 1 305 ? 11.609 -6.594 -21.203 1 95.88 305 ILE A C 1
ATOM 2325 O O . ILE A 1 305 ? 12.219 -7.348 -21.953 1 95.88 305 ILE A O 1
ATOM 2329 N N . VAL A 1 306 ? 10.992 -7.027 -20.109 1 95.25 306 VAL A N 1
ATOM 2330 C CA . VAL A 1 306 ? 11.062 -8.445 -19.766 1 95.25 306 VAL A CA 1
ATOM 2331 C C . VAL A 1 306 ? 10.414 -9.273 -20.875 1 95.25 306 VAL A C 1
ATOM 2333 O O . VAL A 1 306 ? 10.898 -10.359 -21.203 1 95.25 306 VAL A O 1
ATOM 2336 N N . THR A 1 307 ? 9.344 -8.789 -21.453 1 92.69 307 THR A N 1
ATOM 2337 C CA . THR A 1 307 ? 8.68 -9.484 -22.562 1 92.69 307 THR A CA 1
ATOM 2338 C C . THR A 1 307 ? 9.594 -9.562 -23.781 1 92.69 307 THR A C 1
ATOM 2340 O O . THR A 1 307 ? 9.641 -10.594 -24.453 1 92.69 307 THR A O 1
ATOM 2343 N N . SER A 1 308 ? 10.266 -8.445 -24.031 1 91.56 308 SER A N 1
ATOM 2344 C CA . SER A 1 308 ? 11.219 -8.43 -25.141 1 91.56 308 SER A CA 1
ATOM 2345 C C . SER A 1 308 ? 12.359 -9.406 -24.891 1 91.56 308 SER A C 1
ATOM 2347 O O . SER A 1 308 ? 12.82 -10.078 -25.828 1 91.56 308 SER A O 1
ATOM 2349 N N . LEU A 1 309 ? 12.844 -9.469 -23.656 1 90.75 309 LEU A N 1
ATOM 2350 C CA . LEU A 1 309 ? 13.93 -10.383 -23.281 1 90.75 309 LEU A CA 1
ATOM 2351 C C . LEU A 1 309 ? 13.5 -11.836 -23.469 1 90.75 309 LEU A C 1
ATOM 2353 O O . LEU A 1 309 ? 14.297 -12.672 -23.891 1 90.75 309 LEU A O 1
ATOM 2357 N N . MET A 1 310 ? 12.289 -12.109 -23.094 1 87.81 310 MET A N 1
ATOM 2358 C CA . MET A 1 310 ? 11.75 -13.461 -23.234 1 87.81 310 MET A CA 1
ATOM 2359 C C . MET A 1 310 ? 11.727 -13.891 -24.688 1 87.81 310 MET A C 1
ATOM 2361 O O . MET A 1 310 ? 11.898 -15.07 -25 1 87.81 310 MET A O 1
ATOM 2365 N N . ALA A 1 311 ? 11.422 -12.984 -25.531 1 83.25 311 ALA A N 1
ATOM 2366 C CA . ALA A 1 311 ? 11.297 -13.273 -26.953 1 83.25 311 ALA A CA 1
ATOM 2367 C C . ALA A 1 311 ? 12.664 -13.461 -27.594 1 83.25 311 ALA A C 1
ATOM 2369 O O . ALA A 1 311 ? 12.781 -14.086 -28.656 1 83.25 311 ALA A O 1
ATOM 2370 N N . GLN A 1 312 ? 13.555 -12.805 -26.984 1 75.19 312 GLN A N 1
ATOM 2371 C CA . GLN A 1 312 ? 14.891 -12.836 -27.578 1 75.19 312 GLN A CA 1
ATOM 2372 C C . GLN A 1 312 ? 15.617 -14.125 -27.203 1 75.19 312 GLN A C 1
ATOM 2374 O O . GLN A 1 312 ? 15.336 -14.727 -26.156 1 75.19 312 GLN A O 1
ATOM 2379 N N . SER A 1 313 ? 16.312 -14.703 -28.125 1 58.84 313 SER A N 1
ATOM 2380 C CA . SER A 1 313 ? 17.141 -15.867 -27.859 1 58.84 313 SER A CA 1
ATOM 2381 C C . SER A 1 313 ? 18.25 -15.539 -26.859 1 58.84 313 SER A C 1
ATOM 2383 O O . SER A 1 313 ? 18.5 -14.367 -26.578 1 58.84 313 SER A O 1
ATOM 2385 N N . SER A 1 314 ? 18.906 -16.516 -26.031 1 55.28 314 SER A N 1
ATOM 2386 C CA . SER A 1 314 ? 19.844 -16.516 -24.922 1 55.28 314 SER A CA 1
ATOM 2387 C C . SER A 1 314 ? 20.828 -15.359 -25.031 1 55.28 314 SER A C 1
ATOM 2389 O O . SER A 1 314 ? 21.391 -14.914 -24.031 1 55.28 314 SER A O 1
ATOM 2391 N N . SER A 1 315 ? 21.266 -15.031 -26.25 1 52.84 315 SER A N 1
ATOM 2392 C CA . SER A 1 315 ? 22.422 -14.148 -26.375 1 52.84 315 SER A CA 1
ATOM 2393 C C . SER A 1 315 ? 22 -12.688 -26.328 1 52.84 315 SER A C 1
ATOM 2395 O O . SER A 1 315 ? 22.734 -11.812 -26.797 1 52.84 315 SER A O 1
ATOM 2397 N N . SER A 1 316 ? 20.875 -12.383 -25.75 1 61.25 316 SER A N 1
ATOM 2398 C CA . SER A 1 316 ? 20.406 -11.016 -25.969 1 61.25 316 SER A CA 1
ATOM 2399 C C . SER A 1 316 ? 21.141 -10.031 -25.062 1 61.25 316 SER A C 1
ATOM 2401 O O . SER A 1 316 ? 21.625 -10.406 -23.984 1 61.25 316 SER A O 1
ATOM 2403 N N . GLN A 1 317 ? 21.578 -8.836 -25.625 1 78.44 317 GLN A N 1
ATOM 2404 C CA . GLN A 1 317 ? 22.203 -7.676 -25 1 78.44 317 GLN A CA 1
ATOM 2405 C C . GLN A 1 317 ? 21.406 -7.215 -23.781 1 78.44 317 GLN A C 1
ATOM 2407 O O . GLN A 1 317 ? 20.172 -7.16 -23.828 1 78.44 317 GLN A O 1
ATOM 2412 N N . LYS A 1 318 ? 22.188 -7.121 -22.734 1 89.44 318 LYS A N 1
ATOM 2413 C CA . LYS A 1 318 ? 21.625 -6.574 -21.5 1 89.44 318 LYS A CA 1
ATOM 2414 C C . LYS A 1 318 ? 21.016 -5.195 -21.75 1 89.44 318 LYS A C 1
ATOM 2416 O O . LYS A 1 318 ? 21.547 -4.406 -22.531 1 89.44 318 LYS A O 1
ATOM 2421 N N . VAL A 1 319 ? 19.906 -4.969 -21.188 1 91.69 319 VAL A N 1
ATOM 2422 C CA . VAL A 1 319 ? 19.188 -3.705 -21.344 1 91.69 319 VAL A CA 1
ATOM 2423 C C . VAL A 1 319 ? 19.312 -2.875 -20.062 1 91.69 319 VAL A C 1
ATOM 2425 O O . VAL A 1 319 ? 19.141 -3.396 -18.969 1 91.69 319 VAL A O 1
ATOM 2428 N N . LEU A 1 320 ? 19.75 -1.681 -20.25 1 92.75 320 LEU A N 1
ATOM 2429 C CA . LEU A 1 320 ? 19.781 -0.707 -19.156 1 92.75 320 LEU A CA 1
ATOM 2430 C C . LEU A 1 320 ? 18.922 0.503 -19.484 1 92.75 320 LEU A C 1
ATOM 2432 O O . LEU A 1 320 ? 19.172 1.198 -20.484 1 92.75 320 LEU A O 1
ATOM 2436 N N . LYS A 1 321 ? 17.875 0.721 -18.719 1 94.94 321 LYS A N 1
ATOM 2437 C CA . LYS A 1 321 ? 17 1.881 -18.906 1 94.94 321 LYS A CA 1
ATOM 2438 C C . LYS A 1 321 ? 16.953 2.723 -17.625 1 94.94 321 LYS A C 1
ATOM 2440 O O . LYS A 1 321 ? 16.719 2.193 -16.531 1 94.94 321 LYS A O 1
ATOM 2445 N N . LEU A 1 322 ? 17.156 4.008 -17.797 1 95.69 322 LEU A N 1
ATOM 2446 C CA . LEU A 1 322 ? 17.094 4.965 -16.688 1 95.69 322 LEU A CA 1
ATOM 2447 C C . LEU A 1 322 ? 15.891 5.895 -16.859 1 95.69 322 LEU A C 1
ATOM 2449 O O . LEU A 1 322 ? 15.695 6.48 -17.922 1 95.69 322 LEU A O 1
ATOM 2453 N N . LEU A 1 323 ? 15.078 5.98 -15.852 1 97.25 323 LEU A N 1
ATOM 2454 C CA . LEU A 1 323 ? 13.922 6.871 -15.859 1 97.25 323 LEU A CA 1
ATOM 2455 C C . LEU A 1 323 ? 14.211 8.141 -15.07 1 97.25 323 LEU A C 1
ATOM 2457 O O . LEU A 1 323 ? 14.875 8.094 -14.031 1 97.25 323 LEU A O 1
ATOM 2461 N N . PRO A 1 324 ? 13.727 9.219 -15.5 1 96.44 324 PRO A N 1
ATOM 2462 C CA . PRO A 1 324 ? 14.016 10.484 -14.82 1 96.44 324 PRO A CA 1
ATOM 2463 C C . PRO A 1 324 ? 13.195 10.656 -13.539 1 96.44 324 PRO A C 1
ATOM 2465 O O . PRO A 1 324 ? 12.148 10.023 -13.375 1 96.44 324 PRO A O 1
ATOM 2468 N N . THR A 1 325 ? 13.711 11.43 -12.633 1 97.38 325 THR A N 1
ATOM 2469 C CA . THR A 1 325 ? 12.992 11.938 -11.477 1 97.38 325 THR A CA 1
ATOM 2470 C C . THR A 1 325 ? 12.906 13.461 -11.516 1 97.38 325 THR A C 1
ATOM 2472 O O . THR A 1 325 ? 13.703 14.109 -12.195 1 97.38 325 THR A O 1
ATOM 2475 N N . ARG A 1 326 ? 11.906 14.016 -10.875 1 97.06 326 ARG A N 1
ATOM 2476 C CA . ARG A 1 326 ? 11.742 15.469 -10.883 1 97.06 326 ARG A CA 1
ATOM 2477 C C . ARG A 1 326 ? 11.242 15.977 -9.539 1 97.06 326 ARG A C 1
ATOM 2479 O O . ARG A 1 326 ? 10.469 15.289 -8.859 1 97.06 326 ARG A O 1
ATOM 2486 N N . LEU A 1 327 ? 11.609 17.172 -9.242 1 98.5 327 LEU A N 1
ATOM 2487 C CA . LEU A 1 327 ? 11.133 17.812 -8.023 1 98.5 327 LEU A CA 1
ATOM 2488 C C . LEU A 1 327 ? 9.75 18.406 -8.227 1 98.5 327 LEU A C 1
ATOM 2490 O O . LEU A 1 327 ? 9.492 19.047 -9.25 1 98.5 327 LEU A O 1
ATOM 2494 N N . VAL A 1 328 ? 8.867 18.172 -7.371 1 98.62 328 VAL A N 1
ATOM 2495 C CA . VAL A 1 328 ? 7.543 18.781 -7.309 1 98.62 328 VAL A CA 1
ATOM 2496 C C . VAL A 1 328 ? 7.453 19.688 -6.082 1 98.62 328 VAL A C 1
ATOM 2498 O O . VAL A 1 328 ? 7.43 19.203 -4.949 1 98.62 328 VAL A O 1
ATOM 2501 N N . VAL A 1 329 ? 7.375 20.938 -6.262 1 98.69 329 VAL A N 1
ATOM 2502 C CA . VAL A 1 329 ? 7.375 21.906 -5.172 1 98.69 329 VAL A CA 1
ATOM 2503 C C . VAL A 1 329 ? 5.941 22.156 -4.703 1 98.69 329 VAL A C 1
ATOM 2505 O O . VAL A 1 329 ? 5.055 22.422 -5.52 1 98.69 329 VAL A O 1
ATOM 2508 N N . ARG A 1 330 ? 5.773 21.984 -3.357 1 97.94 330 ARG A N 1
ATOM 2509 C CA . ARG A 1 330 ? 4.48 22.281 -2.75 1 97.94 330 ARG A CA 1
ATOM 2510 C C . ARG A 1 330 ? 4.645 23.188 -1.53 1 97.94 330 ARG A C 1
ATOM 2512 O O . ARG A 1 330 ? 5.398 24.156 -1.567 1 97.94 330 ARG A O 1
ATOM 2519 N N . GLU A 1 331 ? 3.99 22.906 -0.436 1 96.94 331 GLU A N 1
ATOM 2520 C CA . GLU A 1 331 ? 3.857 23.906 0.619 1 96.94 331 GLU A CA 1
ATOM 2521 C C . GLU A 1 331 ? 4.801 23.609 1.782 1 96.94 331 GLU A C 1
ATOM 2523 O O . GLU A 1 331 ? 4.922 24.406 2.709 1 96.94 331 GLU A O 1
ATOM 2528 N N . SER A 1 332 ? 5.562 22.484 1.735 1 98.12 332 SER A N 1
ATOM 2529 C CA . SER A 1 332 ? 6.332 22.078 2.906 1 98.12 332 SER A CA 1
ATOM 2530 C C . SER A 1 332 ? 7.727 22.703 2.889 1 98.12 332 SER A C 1
ATOM 2532 O O . SER A 1 332 ? 8.578 22.344 3.711 1 98.12 332 SER A O 1
ATOM 2534 N N . THR A 1 333 ? 8.047 23.578 1.95 1 98.06 333 THR A N 1
ATOM 2535 C CA . THR A 1 333 ? 9.328 24.281 1.902 1 98.06 333 THR A CA 1
ATOM 2536 C C . THR A 1 333 ? 9.109 25.781 1.97 1 98.06 333 THR A C 1
ATOM 2538 O O . THR A 1 333 ? 8.156 26.312 1.387 1 98.06 333 THR A O 1
ATOM 2541 N N . TYR A 1 334 ? 9.992 26.422 2.764 1 95.19 334 TYR A N 1
ATOM 2542 C CA . TYR A 1 334 ? 9.867 27.828 3.109 1 95.19 334 TYR A CA 1
ATOM 2543 C C . TYR A 1 334 ? 11.195 28.562 2.951 1 95.19 334 TYR A C 1
ATOM 2545 O O . TYR A 1 334 ? 12.258 27.953 3.117 1 95.19 334 TYR A O 1
ATOM 2553 N N . PRO A 1 335 ? 11.055 29.875 2.633 1 94.44 335 PRO A N 1
ATOM 2554 C CA . PRO A 1 335 ? 12.297 30.641 2.701 1 94.44 335 PRO A CA 1
ATOM 2555 C C . PRO A 1 335 ? 12.859 30.734 4.117 1 94.44 335 PRO A C 1
ATOM 2557 O O . PRO A 1 335 ? 12.102 30.859 5.082 1 94.44 335 PRO A O 1
ATOM 2560 N N . HIS A 1 336 ? 14.039 30.453 4.262 1 89.5 336 HIS A N 1
ATOM 2561 C CA . HIS A 1 336 ? 14.703 30.609 5.555 1 89.5 336 HIS A CA 1
ATOM 2562 C C . HIS A 1 336 ? 15.008 32.062 5.84 1 89.5 336 HIS A C 1
ATOM 2564 O O . HIS A 1 336 ? 15.594 32.781 5 1 89.5 336 HIS A O 1
ATOM 2570 N N . PRO A 1 337 ? 14.234 32.594 6.902 1 72.75 337 PRO A N 1
ATOM 2571 C CA . PRO A 1 337 ? 14.453 34 7.164 1 72.75 337 PRO A CA 1
ATOM 2572 C C . PRO A 1 337 ? 15.93 34.406 7.133 1 72.75 337 PRO A C 1
ATOM 2574 O O . PRO A 1 337 ? 16.781 33.625 7.559 1 72.75 337 PRO A O 1
ATOM 2577 N N . ALA A 1 338 ? 16.234 35.062 6.086 1 56.81 338 ALA A N 1
ATOM 2578 C CA . ALA A 1 338 ? 17.578 35.625 6 1 56.81 338 ALA A CA 1
ATOM 2579 C C . ALA A 1 338 ? 18.109 35.969 7.387 1 56.81 338 ALA A C 1
ATOM 2581 O O . ALA A 1 338 ? 17.344 36.344 8.273 1 56.81 338 ALA A O 1
ATOM 2582 N N . ASN A 1 339 ? 18.875 35.219 7.902 1 47.03 339 ASN A N 1
ATOM 2583 C CA . ASN A 1 339 ? 19.547 35.875 9.016 1 47.03 339 ASN A CA 1
ATOM 2584 C C . ASN A 1 339 ? 19.422 37.406 8.906 1 47.03 339 ASN A C 1
ATOM 2586 O O . ASN A 1 339 ? 19.984 38 7.996 1 47.03 339 ASN A O 1
ATOM 2590 N N . GLU A 1 340 ? 18.219 37.969 8.805 1 41.91 340 GLU A N 1
ATOM 2591 C CA . GLU A 1 340 ? 18.422 39.344 9.211 1 41.91 340 GLU A CA 1
ATOM 2592 C C . GLU A 1 340 ? 19.625 39.469 10.148 1 41.91 340 GLU A C 1
ATOM 2594 O O . GLU A 1 340 ? 19.531 39.156 11.328 1 41.91 340 GLU A O 1
ATOM 2599 N N . SER A 1 341 ? 20.594 38.875 9.82 1 40.31 341 SER A N 1
ATOM 2600 C CA . SER A 1 341 ? 21.891 38.969 10.5 1 40.31 341 SER A CA 1
ATOM 2601 C C . SER A 1 341 ? 21.953 40.219 11.383 1 40.31 341 SER A C 1
ATOM 2603 O O . SER A 1 341 ? 21.125 41.125 11.266 1 40.31 341 SER A O 1
ATOM 2605 N N . GLN A 1 342 ? 23.172 40.469 12.062 1 43.72 342 GLN A N 1
ATOM 2606 C CA . GLN A 1 342 ? 23.812 41.562 12.82 1 43.72 342 GLN A CA 1
ATOM 2607 C C . GLN A 1 342 ? 23.594 42.906 12.133 1 43.72 342 GLN A C 1
ATOM 2609 O O . GLN A 1 342 ? 23.547 43.938 12.789 1 43.72 342 GLN A O 1
ATOM 2614 N N . SER A 1 343 ? 23.406 42.875 10.859 1 43.78 343 SER A N 1
ATOM 2615 C CA . SER A 1 343 ? 23.453 44.156 10.148 1 43.78 343 SER A CA 1
ATOM 2616 C C . SER A 1 343 ? 22.156 44.938 10.305 1 43.78 343 SER A C 1
ATOM 2618 O O . SER A 1 343 ? 22.172 46.156 10.461 1 43.78 343 SER A O 1
ATOM 2620 N N . GLU A 1 344 ? 21.031 44.25 10.172 1 45.38 344 GLU A N 1
ATOM 2621 C CA . GLU A 1 344 ? 19.812 45 10.406 1 45.38 344 GLU A CA 1
ATOM 2622 C C . GLU A 1 344 ? 19.609 45.281 11.891 1 45.38 344 GLU A C 1
ATOM 2624 O O . GLU A 1 344 ? 19.156 46.344 12.273 1 45.38 344 GLU A O 1
ATOM 2629 N N . ILE A 1 345 ? 19.938 44.281 12.656 1 48.19 345 ILE A N 1
ATOM 2630 C CA . ILE A 1 345 ? 20.047 44.562 14.078 1 48.19 345 ILE A CA 1
ATOM 2631 C C . ILE A 1 345 ? 21.188 45.531 14.328 1 48.19 345 ILE A C 1
ATOM 2633 O O . ILE A 1 345 ? 21.047 46.469 15.117 1 48.19 345 ILE A O 1
ATOM 2637 N N . VAL A 1 346 ? 22.312 45.375 13.578 1 52.31 346 VAL A N 1
ATOM 2638 C CA . VAL A 1 346 ? 23.406 46.344 13.609 1 52.31 346 VAL A CA 1
ATOM 2639 C C . VAL A 1 346 ? 22.953 47.656 12.984 1 52.31 346 VAL A C 1
ATOM 2641 O O . VAL A 1 346 ? 23.25 48.75 13.516 1 52.31 346 VAL A O 1
ATOM 2644 N N . GLU A 1 347 ? 22.219 47.562 11.945 1 52.84 347 GLU A N 1
ATOM 2645 C CA . GLU A 1 347 ? 21.719 48.781 11.32 1 52.84 347 GLU A CA 1
ATOM 2646 C C . GLU A 1 347 ? 20.594 49.406 12.141 1 52.84 347 GLU A C 1
ATOM 2648 O O . GLU A 1 347 ? 20.531 50.625 12.297 1 52.84 347 GLU A O 1
ATOM 2653 N N . GLN A 1 348 ? 19.812 48.594 12.656 1 52.81 348 GLN A N 1
ATOM 2654 C CA . GLN A 1 348 ? 18.781 49.094 13.586 1 52.81 348 GLN A CA 1
ATOM 2655 C C . GLN A 1 348 ? 19.406 49.531 14.898 1 52.81 348 GLN A C 1
ATOM 2657 O O . GLN A 1 348 ? 19.031 50.562 15.453 1 52.81 348 GLN A O 1
ATOM 2662 N N . LEU A 1 349 ? 20.422 48.75 15.289 1 56.31 349 LEU A N 1
ATOM 2663 C CA . LEU A 1 349 ? 21.188 49.188 16.453 1 56.31 349 LEU A CA 1
ATOM 2664 C C . LEU A 1 349 ? 22 50.438 16.125 1 56.31 349 LEU A C 1
ATOM 2666 O O . LEU A 1 349 ? 22.062 51.344 16.938 1 56.31 349 LEU A O 1
ATOM 2670 N N . LYS A 1 350 ? 22.562 50.562 14.922 1 59.44 350 LYS A N 1
ATOM 2671 C CA . LYS A 1 350 ? 23.281 51.75 14.461 1 59.44 350 LYS A CA 1
ATOM 2672 C C . LYS A 1 350 ? 22.344 52.938 14.352 1 59.44 350 LYS A C 1
ATOM 2674 O O . LYS A 1 350 ? 22.688 54.062 14.766 1 59.44 350 LYS A O 1
ATOM 2679 N N . SER A 1 351 ? 21.266 52.656 13.836 1 57.41 351 SER A N 1
ATOM 2680 C CA . SER A 1 351 ? 20.266 53.719 13.703 1 57.41 351 SER A CA 1
ATOM 2681 C C . SER A 1 351 ? 19.766 54.156 15.062 1 57.41 351 SER A C 1
ATOM 2683 O O . SER A 1 351 ? 19.594 55.375 15.297 1 57.41 351 SER A O 1
ATOM 2685 N N . LEU A 1 352 ? 19.578 53.156 15.922 1 56.28 352 LEU A N 1
ATOM 2686 C CA . LEU A 1 352 ? 19.172 53.469 17.297 1 56.28 352 LEU A CA 1
ATOM 2687 C C . LEU A 1 352 ? 20.281 54.188 18.031 1 56.28 352 LEU A C 1
ATOM 2689 O O . LEU A 1 352 ? 20.016 55.188 18.734 1 56.28 352 LEU A O 1
ATOM 2693 N N . ILE A 1 353 ? 21.516 53.719 17.812 1 59.31 353 ILE A N 1
ATOM 2694 C CA . ILE A 1 353 ? 22.672 54.375 18.406 1 59.31 353 ILE A CA 1
ATOM 2695 C C . ILE A 1 353 ? 22.844 55.781 17.812 1 59.31 353 ILE A C 1
ATOM 2697 O O . ILE A 1 353 ? 23.109 56.75 18.547 1 59.31 353 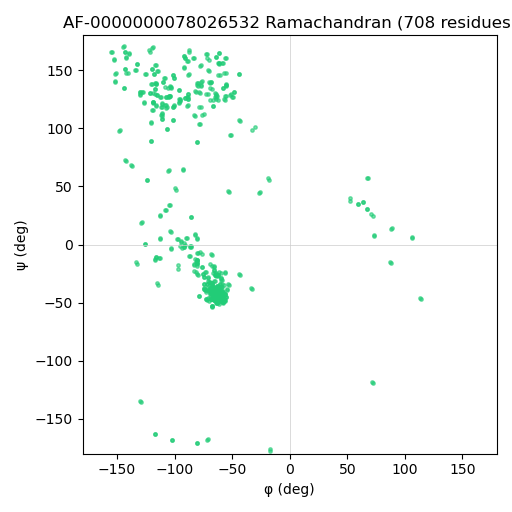ILE A O 1
ATOM 2701 N N . ASN A 1 354 ? 22.625 55.875 16.531 1 59.88 354 ASN A N 1
ATOM 2702 C CA . ASN A 1 354 ? 22.75 57.156 15.891 1 59.88 354 ASN A CA 1
ATOM 2703 C C . ASN A 1 354 ? 21.609 58.094 16.281 1 59.88 354 ASN A C 1
ATOM 2705 O O . ASN A 1 354 ? 21.719 59.312 16.156 1 59.88 354 ASN A O 1
ATOM 2709 N N . SER A 1 355 ? 20.516 57.406 16.562 1 57.22 355 SER A N 1
ATOM 2710 C CA . SER A 1 355 ? 19.375 58.219 16.969 1 57.22 355 SER A CA 1
ATOM 2711 C C . SER A 1 355 ? 19.469 58.625 18.438 1 57.22 355 SER A C 1
ATOM 2713 O O . SER A 1 355 ? 18.719 59.469 18.922 1 57.22 355 SER A O 1
ATOM 2715 N N . LEU A 1 356 ? 20.312 57.906 19.109 1 49.69 356 LEU A N 1
ATOM 2716 C CA . LEU A 1 356 ? 20.625 58.406 20.438 1 49.69 356 LEU A CA 1
ATOM 2717 C C . LEU A 1 356 ? 21.688 59.5 20.375 1 49.69 356 LEU A C 1
ATOM 2719 O O . LEU A 1 356 ? 21.609 60.5 21.125 1 49.69 356 LEU A O 1
ATOM 2723 N N . MET B 1 1 ? 17.141 -28.969 -33.75 1 27.72 1 MET B N 1
ATOM 2724 C CA . MET B 1 1 ? 16.906 -29.844 -32.625 1 27.72 1 MET B CA 1
ATOM 2725 C C . MET B 1 1 ? 15.836 -29.25 -31.703 1 27.72 1 MET B C 1
ATOM 2727 O O . MET B 1 1 ? 15.922 -28.094 -31.312 1 27.72 1 MET B O 1
ATOM 2731 N N . SER B 1 2 ? 14.633 -29.625 -31.797 1 34.56 2 SER B N 1
ATOM 2732 C CA . SER B 1 2 ? 13.406 -29.094 -31.234 1 34.56 2 SER B CA 1
ATOM 2733 C C . SER B 1 2 ? 13.523 -28.906 -29.719 1 34.56 2 SER B C 1
ATOM 2735 O O . SER B 1 2 ? 13.922 -29.828 -29.016 1 34.56 2 SER B O 1
ATOM 2737 N N . ASN B 1 3 ? 13.867 -27.781 -29.234 1 40.28 3 ASN B N 1
ATOM 2738 C CA . ASN B 1 3 ? 14.188 -27.344 -27.875 1 40.28 3 ASN B CA 1
ATOM 2739 C C . ASN B 1 3 ? 13.07 -27.703 -26.906 1 40.28 3 ASN B C 1
ATOM 2741 O O . ASN B 1 3 ? 12.242 -26.859 -26.562 1 40.28 3 ASN B O 1
ATOM 2745 N N . ARG B 1 4 ? 12.578 -28.906 -26.969 1 48.22 4 ARG B N 1
ATOM 2746 C CA . ARG B 1 4 ? 11.539 -29.438 -26.094 1 48.22 4 ARG B CA 1
ATOM 2747 C C . ARG B 1 4 ? 12.031 -29.5 -24.641 1 48.22 4 ARG B C 1
ATOM 2749 O O . ARG B 1 4 ? 13.188 -29.828 -24.391 1 48.22 4 ARG B O 1
ATOM 2756 N N . GLN B 1 5 ? 11.336 -28.906 -23.703 1 52.75 5 GLN B N 1
ATOM 2757 C CA . GLN B 1 5 ? 11.656 -29.016 -22.281 1 52.75 5 GLN B CA 1
ATOM 2758 C C . GLN B 1 5 ? 11.797 -30.469 -21.859 1 52.75 5 GLN B C 1
ATOM 2760 O O . GLN B 1 5 ? 11.008 -31.328 -22.281 1 52.75 5 GLN B O 1
ATOM 2765 N N . ALA B 1 6 ? 12.875 -30.844 -21.203 1 64.25 6 ALA B N 1
ATOM 2766 C CA . ALA B 1 6 ? 13.195 -32.188 -20.766 1 64.25 6 ALA B CA 1
ATOM 2767 C C . ALA B 1 6 ? 12.086 -32.781 -19.891 1 64.25 6 ALA B C 1
ATOM 2769 O O . ALA B 1 6 ? 11.492 -32.031 -19.094 1 64.25 6 ALA B O 1
ATOM 2770 N N . THR B 1 7 ? 11.539 -33.875 -20.172 1 63.91 7 THR B N 1
ATOM 2771 C CA . THR B 1 7 ? 10.531 -34.594 -19.406 1 63.91 7 THR B CA 1
ATOM 2772 C C . THR B 1 7 ? 11.18 -35.5 -18.375 1 63.91 7 THR B C 1
ATOM 2774 O O . THR B 1 7 ? 12.398 -35.688 -18.391 1 63.91 7 THR B O 1
ATOM 2777 N N . LEU B 1 8 ? 10.25 -35.906 -17.484 1 72.5 8 LEU B N 1
ATOM 2778 C CA . LEU B 1 8 ? 10.719 -36.906 -16.531 1 72.5 8 LEU B CA 1
ATOM 2779 C C . LEU B 1 8 ? 11.359 -38.094 -17.25 1 72.5 8 LEU B C 1
ATOM 2781 O O . LEU B 1 8 ? 12.344 -38.656 -16.766 1 72.5 8 LEU B O 1
ATOM 2785 N N . ASN B 1 9 ? 10.805 -38.406 -18.391 1 74.31 9 ASN B N 1
ATOM 2786 C CA . ASN B 1 9 ? 11.328 -39.5 -19.188 1 74.31 9 ASN B CA 1
ATOM 2787 C C . ASN B 1 9 ? 12.711 -39.188 -19.734 1 74.31 9 ASN B C 1
ATOM 2789 O O . ASN B 1 9 ? 13.586 -40.031 -19.797 1 74.31 9 ASN B O 1
ATOM 2793 N N . ASP B 1 10 ? 12.859 -37.938 -20.062 1 79.19 10 ASP B N 1
ATOM 2794 C CA . ASP B 1 10 ? 14.164 -37.531 -20.578 1 79.19 10 ASP B CA 1
ATOM 2795 C C . ASP B 1 10 ? 15.227 -37.594 -19.5 1 79.19 10 ASP B C 1
ATOM 2797 O O . ASP B 1 10 ? 16.359 -38.031 -19.75 1 79.19 10 ASP B O 1
ATOM 2801 N N . VAL B 1 11 ? 14.797 -37.156 -18.344 1 81.19 11 VAL B N 1
ATOM 2802 C CA . VAL B 1 11 ? 15.711 -37.219 -17.203 1 81.19 11 VAL B CA 1
ATOM 2803 C C . VAL B 1 11 ? 16.062 -38.656 -16.906 1 81.19 11 VAL B C 1
ATOM 2805 O O . VAL B 1 11 ? 17.234 -39 -16.672 1 81.19 11 VAL B O 1
ATOM 2808 N N . ALA B 1 12 ? 15.094 -39.5 -16.953 1 83.12 12 ALA B N 1
ATOM 2809 C CA . ALA B 1 12 ? 15.289 -40.906 -16.703 1 83.12 12 ALA B CA 1
ATOM 2810 C C . ALA B 1 12 ? 16.266 -41.531 -17.719 1 83.12 12 ALA B C 1
ATOM 2812 O O . ALA B 1 12 ? 17.188 -42.25 -17.344 1 83.12 12 ALA B O 1
ATOM 2813 N N . ARG B 1 13 ? 16.062 -41.188 -18.844 1 83.69 13 ARG B N 1
ATOM 2814 C CA . ARG B 1 13 ? 16.906 -41.688 -19.922 1 83.69 13 ARG B CA 1
ATOM 2815 C C . ARG B 1 13 ? 18.344 -41.188 -19.766 1 83.69 13 ARG B C 1
ATOM 2817 O O . ARG B 1 13 ? 19.297 -41.969 -19.875 1 83.69 13 ARG B O 1
ATOM 2824 N N . GLU B 1 14 ? 18.391 -39.969 -19.531 1 84.25 14 GLU B N 1
ATOM 2825 C CA . GLU B 1 14 ? 19.703 -39.344 -19.375 1 84.25 14 GLU B CA 1
ATOM 2826 C C . GLU B 1 14 ? 20.438 -39.906 -18.172 1 84.25 14 GLU B C 1
ATOM 2828 O O . GLU B 1 14 ? 21.656 -40.125 -18.219 1 84.25 14 GLU B O 1
ATOM 2833 N N . ALA B 1 15 ? 19.766 -40.125 -17.141 1 85.38 15 ALA B N 1
ATOM 2834 C CA . ALA B 1 15 ? 20.328 -40.594 -15.898 1 85.38 15 ALA B CA 1
ATOM 2835 C C . ALA B 1 15 ? 20.5 -42.125 -15.938 1 85.38 15 ALA B C 1
ATOM 2837 O O . ALA B 1 15 ? 21.188 -42.688 -15.086 1 85.38 15 ALA B O 1
ATOM 2838 N N . GLY B 1 16 ? 19.891 -42.812 -16.953 1 87.88 16 GLY B N 1
ATOM 2839 C CA . GLY B 1 16 ? 19.953 -44.281 -17.078 1 87.88 16 GLY B CA 1
ATOM 2840 C C . GLY B 1 16 ? 19.141 -45 -16.016 1 87.88 16 GLY B C 1
ATOM 2841 O O . GLY B 1 16 ? 19.547 -46.031 -15.523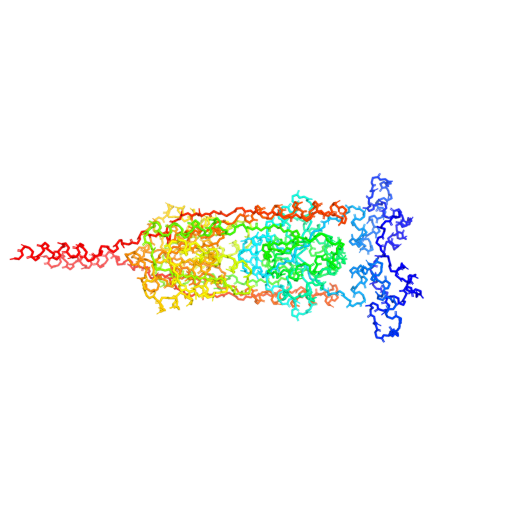 1 87.88 16 GLY B O 1
ATOM 2842 N N . VAL B 1 17 ? 18.188 -44.344 -15.555 1 86.44 17 VAL B N 1
ATOM 2843 C CA . VAL B 1 17 ? 17.328 -44.938 -14.539 1 86.44 17 VAL B CA 1
ATOM 2844 C C . VAL B 1 17 ? 15.883 -44.938 -15.023 1 86.44 17 VAL B C 1
ATOM 2846 O O . VAL B 1 17 ? 15.578 -44.375 -16.094 1 86.44 17 VAL B O 1
ATOM 2849 N N . SER B 1 18 ? 15.047 -45.656 -14.344 1 80.94 18 SER B N 1
ATOM 2850 C CA . SER B 1 18 ? 13.625 -45.688 -14.68 1 80.94 18 SER B CA 1
ATOM 2851 C C . SER B 1 18 ? 12.969 -44.344 -14.297 1 80.94 18 SER B C 1
ATOM 2853 O O . SER B 1 18 ? 13.492 -43.594 -13.477 1 80.94 18 SER B O 1
ATOM 2855 N N . GLN B 1 19 ? 11.812 -44.031 -14.859 1 78.38 19 GLN B N 1
ATOM 2856 C CA . GLN B 1 19 ? 11.031 -42.844 -14.492 1 78.38 19 GLN B CA 1
ATOM 2857 C C . GLN B 1 19 ? 10.664 -42.875 -13.008 1 78.38 19 GLN B C 1
ATOM 2859 O O . GLN B 1 19 ? 10.648 -41.844 -12.352 1 78.38 19 GLN B O 1
ATOM 2864 N N . GLN B 1 20 ? 10.438 -44.094 -12.547 1 74.94 20 GLN B N 1
ATOM 2865 C CA . GLN B 1 20 ? 10.094 -44.281 -11.141 1 74.94 20 GLN B CA 1
ATOM 2866 C C . GLN B 1 20 ? 11.266 -43.906 -10.242 1 74.94 20 GLN B C 1
ATOM 2868 O O . GLN B 1 20 ? 11.062 -43.312 -9.18 1 74.94 20 GLN B O 1
ATOM 2873 N N . THR B 1 21 ? 12.383 -44.219 -10.711 1 79.06 21 THR B N 1
ATOM 2874 C CA . THR B 1 21 ? 13.578 -43.906 -9.945 1 79.06 21 THR B CA 1
ATOM 2875 C C . THR B 1 21 ? 13.797 -42.375 -9.914 1 79.06 21 THR B C 1
ATOM 2877 O O . THR B 1 21 ? 14.141 -41.812 -8.875 1 79.06 21 THR B O 1
ATOM 2880 N N . VAL B 1 22 ? 13.539 -41.719 -11.047 1 77.56 22 VAL B N 1
ATOM 2881 C CA . VAL B 1 22 ? 13.656 -40.25 -11.094 1 77.56 22 VAL B CA 1
ATOM 2882 C C . VAL B 1 22 ? 12.641 -39.625 -10.141 1 77.56 22 VAL B C 1
ATOM 2884 O O . VAL B 1 22 ? 12.977 -38.719 -9.375 1 77.56 22 VAL B O 1
ATOM 2887 N N . SER B 1 23 ? 11.555 -40.188 -10.172 1 70.44 23 SER B N 1
ATOM 2888 C CA . SER B 1 23 ? 10.5 -39.719 -9.289 1 70.44 23 SER B CA 1
ATOM 2889 C C . SER B 1 23 ? 10.875 -39.875 -7.824 1 70.44 23 SER B C 1
ATOM 2891 O O . SER B 1 23 ? 10.672 -39 -7.004 1 70.44 23 SER B O 1
ATOM 2893 N N . ARG B 1 24 ? 11.469 -41.031 -7.543 1 70.56 24 ARG B N 1
ATOM 2894 C CA . ARG B 1 24 ? 11.891 -41.312 -6.18 1 70.56 24 ARG B CA 1
ATOM 2895 C C . ARG B 1 24 ? 13.023 -40.406 -5.742 1 70.56 24 ARG B C 1
ATOM 2897 O O . ARG B 1 24 ? 13.055 -39.969 -4.594 1 70.56 24 ARG B O 1
ATOM 2904 N N . VAL B 1 25 ? 13.875 -40.094 -6.672 1 73.44 25 VAL B N 1
ATOM 2905 C CA . VAL B 1 25 ? 14.977 -39.188 -6.363 1 73.44 25 VAL B CA 1
ATOM 2906 C C . VAL B 1 25 ? 14.43 -37.812 -6.035 1 73.44 25 VAL B C 1
ATOM 2908 O O . VAL B 1 25 ? 14.922 -37.156 -5.121 1 73.44 25 VAL B O 1
ATOM 2911 N N . LEU B 1 26 ? 13.43 -37.438 -6.715 1 68.06 26 LEU B N 1
ATOM 2912 C CA . LEU B 1 26 ? 12.859 -36.094 -6.582 1 68.06 26 LEU B CA 1
ATOM 2913 C C . LEU B 1 26 ? 11.953 -36.031 -5.355 1 68.06 26 LEU B C 1
ATOM 2915 O O . LEU B 1 26 ? 11.883 -34.969 -4.699 1 68.06 26 LEU B O 1
ATOM 2919 N N . ASN B 1 27 ? 11.406 -37.219 -4.953 1 61.59 27 ASN B N 1
ATOM 2920 C CA . ASN B 1 27 ? 10.344 -37.188 -3.955 1 61.59 27 ASN B CA 1
ATOM 2921 C C . ASN B 1 27 ? 10.766 -37.844 -2.652 1 61.59 27 ASN B C 1
ATOM 2923 O O . ASN B 1 27 ? 10.234 -37.531 -1.586 1 61.59 27 ASN B O 1
ATOM 2927 N N . SER B 1 28 ? 11.5 -38.781 -2.77 1 62.84 28 SER B N 1
ATOM 2928 C CA . SER B 1 28 ? 12.008 -39.562 -1.633 1 62.84 28 SER B CA 1
ATOM 2929 C C . SER B 1 28 ? 13.492 -39.875 -1.799 1 62.84 28 SER B C 1
ATOM 2931 O O . SER B 1 28 ? 13.875 -41.031 -1.876 1 62.84 28 SER B O 1
ATOM 2933 N N . PRO B 1 29 ? 14.25 -38.781 -1.711 1 66.69 29 PRO B N 1
ATOM 2934 C CA . PRO B 1 29 ? 15.664 -38.969 -2.033 1 66.69 29 PRO B CA 1
ATOM 2935 C C . PRO B 1 29 ? 16.344 -39.938 -1.071 1 66.69 29 PRO B C 1
ATOM 2937 O O . PRO B 1 29 ? 17.328 -40.594 -1.44 1 66.69 29 PRO B O 1
ATOM 2940 N N . ASP B 1 30 ? 15.812 -40 0.053 1 69.25 30 ASP B N 1
ATOM 2941 C CA . ASP B 1 30 ? 16.438 -40.844 1.054 1 69.25 30 ASP B CA 1
ATOM 2942 C C . ASP B 1 30 ?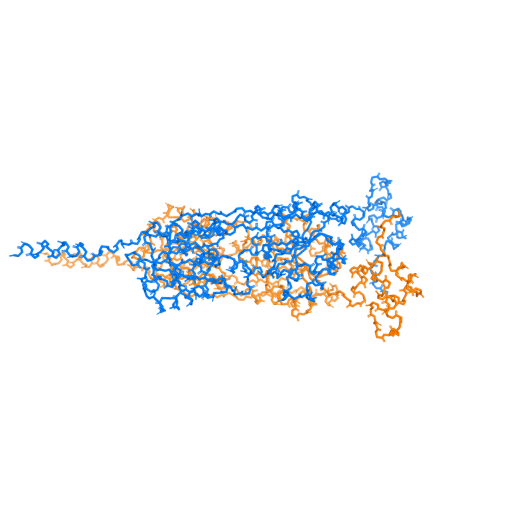 16.281 -42.312 0.68 1 69.25 30 ASP B C 1
ATOM 2944 O O . ASP B 1 30 ? 17.016 -43.188 1.178 1 69.25 30 ASP B O 1
ATOM 2948 N N . LEU B 1 31 ? 15.453 -42.625 -0.139 1 73.25 31 LEU B N 1
ATOM 2949 C CA . LEU B 1 31 ? 15.18 -44.031 -0.517 1 73.25 31 LEU B CA 1
ATOM 2950 C C . LEU B 1 31 ? 16.031 -44.438 -1.72 1 73.25 31 LEU B C 1
ATOM 2952 O O . LEU B 1 31 ? 15.93 -45.562 -2.189 1 73.25 31 LEU B O 1
ATOM 2956 N N . VAL B 1 32 ? 16.766 -43.438 -2.156 1 75.44 32 VAL B N 1
ATOM 2957 C CA . VAL B 1 32 ? 17.578 -43.688 -3.34 1 75.44 32 VAL B CA 1
ATOM 2958 C C . VAL B 1 32 ? 19.062 -43.562 -2.992 1 75.44 32 VAL B C 1
ATOM 2960 O O . VAL B 1 32 ? 19.422 -42.75 -2.139 1 75.44 32 VAL B O 1
ATOM 2963 N N . SER B 1 33 ? 19.859 -44.5 -3.527 1 80.31 33 SER B N 1
ATOM 2964 C CA . SER B 1 33 ? 21.297 -44.438 -3.27 1 80.31 33 SER B CA 1
ATOM 2965 C C . SER B 1 33 ? 21.891 -43.094 -3.68 1 80.31 33 SER B C 1
ATOM 2967 O O . SER B 1 33 ? 21.359 -42.438 -4.57 1 80.31 33 SER B O 1
ATOM 2969 N N . SER B 1 34 ? 22.906 -42.656 -2.969 1 80.88 34 SER B N 1
ATOM 2970 C CA . SER B 1 34 ? 23.578 -41.375 -3.25 1 80.88 34 SER B CA 1
ATOM 2971 C C . SER B 1 34 ? 24.047 -41.312 -4.699 1 80.88 34 SER B C 1
ATOM 2973 O O . SER B 1 34 ? 23.969 -40.25 -5.336 1 80.88 34 SER B O 1
ATOM 2975 N N . ARG B 1 35 ? 24.516 -42.406 -5.152 1 81.69 35 ARG B N 1
ATOM 2976 C CA . ARG B 1 35 ? 25.016 -42.469 -6.523 1 81.69 35 ARG B CA 1
ATOM 2977 C C . ARG B 1 35 ? 23.906 -42.219 -7.527 1 81.69 35 ARG B C 1
ATOM 2979 O O . ARG B 1 35 ? 24.078 -41.438 -8.461 1 81.69 35 ARG B O 1
ATOM 2986 N N . THR B 1 36 ? 22.781 -42.812 -7.289 1 83.62 36 THR B N 1
ATOM 2987 C CA . THR B 1 36 ? 21.641 -42.656 -8.18 1 83.62 36 THR B CA 1
ATOM 2988 C C . THR B 1 36 ? 21.094 -41.219 -8.094 1 83.62 36 THR B C 1
ATOM 2990 O O . THR B 1 36 ? 20.734 -40.625 -9.117 1 83.62 36 THR B O 1
ATOM 2993 N N . ARG B 1 37 ? 21.016 -40.75 -6.965 1 81.69 37 ARG B N 1
ATOM 2994 C CA . ARG B 1 37 ? 20.547 -39.375 -6.738 1 81.69 37 ARG B CA 1
ATOM 2995 C C . ARG B 1 37 ? 21.406 -38.375 -7.512 1 81.69 37 ARG B C 1
ATOM 2997 O O . ARG B 1 37 ? 20.891 -37.469 -8.164 1 81.69 37 ARG B O 1
ATOM 3004 N N . GLU B 1 38 ? 22.641 -38.594 -7.383 1 80.56 38 GLU B N 1
ATOM 3005 C CA . GLU B 1 38 ? 23.562 -37.688 -8.062 1 80.56 38 GLU B CA 1
ATOM 3006 C C . GLU B 1 38 ? 23.406 -37.75 -9.578 1 80.56 38 GLU B C 1
ATOM 3008 O O . GLU B 1 38 ? 23.438 -36.75 -10.258 1 80.56 38 GLU B O 1
ATOM 3013 N N . LYS B 1 39 ? 23.25 -38.938 -10.078 1 82 39 LYS B N 1
ATOM 3014 C CA . LYS B 1 39 ? 23.062 -39.156 -11.516 1 82 39 LYS B CA 1
ATOM 3015 C C . LYS B 1 39 ? 21.812 -38.438 -12.008 1 82 39 LYS B C 1
ATOM 3017 O O . LYS B 1 39 ? 21.828 -37.781 -13.055 1 82 39 LYS B O 1
ATOM 3022 N N . VAL B 1 40 ? 20.797 -38.562 -11.203 1 81.56 40 VAL B N 1
ATOM 3023 C CA . VAL B 1 40 ? 19.516 -38 -11.578 1 81.56 40 VAL B CA 1
ATOM 3024 C C . VAL B 1 40 ? 19.594 -36.469 -11.5 1 81.56 40 VAL B C 1
ATOM 3026 O O . VAL B 1 40 ? 19.172 -35.781 -12.422 1 81.56 40 VAL B O 1
ATOM 3029 N N . LEU B 1 41 ? 20.172 -36 -10.406 1 77.62 41 LEU B N 1
ATOM 3030 C CA . LEU B 1 41 ? 20.328 -34.562 -10.242 1 77.62 41 LEU B CA 1
ATOM 3031 C C . LEU B 1 41 ? 21.219 -33.969 -11.344 1 77.62 41 LEU B C 1
ATOM 3033 O O . LEU B 1 41 ? 20.938 -32.906 -11.859 1 77.62 41 LEU B O 1
ATOM 3037 N N . HIS B 1 42 ? 22.266 -34.719 -11.648 1 76.88 42 HIS B N 1
ATOM 3038 C CA . HIS B 1 42 ? 23.125 -34.312 -12.758 1 76.88 42 HIS B CA 1
ATOM 3039 C C . HIS B 1 42 ? 22.359 -34.281 -14.07 1 76.88 42 HIS B C 1
ATOM 3041 O O . HIS B 1 42 ? 22.484 -33.312 -14.852 1 76.88 42 HIS B O 1
ATOM 3047 N N . ALA B 1 43 ? 21.609 -35.25 -14.328 1 79.31 43 ALA B N 1
ATOM 3048 C CA . ALA B 1 43 ? 20.797 -35.344 -15.539 1 79.31 43 ALA B CA 1
ATOM 3049 C C . ALA B 1 43 ? 19.812 -34.156 -15.602 1 79.31 43 ALA B C 1
ATOM 3051 O O . ALA B 1 43 ? 19.594 -33.594 -16.656 1 79.31 43 ALA B O 1
ATOM 3052 N N . MET B 1 44 ? 19.219 -33.875 -14.43 1 73.06 44 MET B N 1
ATOM 3053 C CA . MET B 1 44 ? 18.281 -32.75 -14.359 1 73.06 44 MET B CA 1
ATOM 3054 C C . MET B 1 44 ? 18.969 -31.422 -14.703 1 73.06 44 MET B C 1
ATOM 3056 O O . MET B 1 44 ? 18.406 -30.594 -15.398 1 73.06 44 MET B O 1
ATOM 3060 N N . THR B 1 45 ? 20.172 -31.312 -14.242 1 65.81 45 THR B N 1
ATOM 3061 C CA . THR B 1 45 ? 20.969 -30.109 -14.5 1 65.81 45 THR B CA 1
ATOM 3062 C C . THR B 1 45 ? 21.328 -30.016 -15.984 1 65.81 45 THR B C 1
ATOM 3064 O O . THR B 1 45 ? 21.172 -28.953 -16.594 1 65.81 45 THR B O 1
ATOM 3067 N N . VAL B 1 46 ? 21.797 -31.156 -16.516 1 67.56 46 VAL B N 1
ATOM 3068 C CA . VAL B 1 46 ? 22.234 -31.203 -17.906 1 67.56 46 VAL B CA 1
ATOM 3069 C C . VAL B 1 46 ? 21.062 -30.906 -18.828 1 67.56 46 VAL B C 1
ATOM 3071 O O . VAL B 1 46 ? 21.219 -30.203 -19.828 1 67.56 46 VAL B O 1
ATOM 3074 N N . LEU B 1 47 ? 19.938 -31.406 -18.359 1 68.81 47 LEU B N 1
ATOM 3075 C CA . LEU B 1 47 ? 18.766 -31.281 -19.234 1 68.81 47 LEU B CA 1
ATOM 3076 C C . LEU B 1 47 ? 17.953 -30.047 -18.875 1 68.81 47 LEU B C 1
ATOM 3078 O O . LEU B 1 47 ? 16.922 -29.766 -19.5 1 68.81 47 LEU B O 1
ATOM 3082 N N . HIS B 1 48 ? 18.469 -29.438 -17.891 1 61.91 48 HIS B N 1
ATOM 3083 C CA . HIS B 1 48 ? 17.75 -28.281 -17.359 1 61.91 48 HIS B CA 1
ATOM 3084 C C . HIS B 1 48 ? 16.297 -28.641 -17.047 1 61.91 48 HIS B C 1
ATOM 3086 O O . HIS B 1 48 ? 15.383 -27.891 -17.391 1 61.91 48 HIS B O 1
ATOM 3092 N N . TYR B 1 49 ? 16.203 -29.875 -16.547 1 60.84 49 TYR B N 1
ATOM 3093 C CA . TYR B 1 49 ? 14.875 -30.375 -16.219 1 60.84 49 TYR B CA 1
ATOM 3094 C C . TYR B 1 49 ? 14.375 -29.781 -14.906 1 60.84 49 TYR B C 1
ATOM 3096 O O . TYR B 1 49 ? 15.078 -29.812 -13.891 1 60.84 49 TYR B O 1
ATOM 3104 N N . VAL B 1 50 ? 13.328 -29.094 -14.977 1 53.56 50 VAL B N 1
ATOM 3105 C CA . VAL B 1 50 ? 12.633 -28.625 -13.781 1 53.56 50 VAL B CA 1
ATOM 3106 C C . VAL B 1 50 ? 11.297 -29.359 -13.648 1 53.56 50 VAL B C 1
ATOM 3108 O O . VAL B 1 50 ? 10.469 -29.328 -14.562 1 53.56 50 VAL B O 1
ATOM 3111 N N . PRO B 1 51 ? 11.172 -30.297 -12.656 1 52.91 51 PRO B N 1
ATOM 3112 C CA . PRO B 1 51 ? 9.898 -31 -12.484 1 52.91 51 PRO B CA 1
ATOM 3113 C C . PRO B 1 51 ? 8.703 -30.047 -12.469 1 52.91 51 PRO B C 1
ATOM 3115 O O . PRO B 1 51 ? 8.812 -28.906 -12 1 52.91 51 PRO B O 1
ATOM 3118 N N . ASN B 1 52 ? 7.641 -30.391 -13.289 1 51.19 52 ASN B N 1
ATOM 3119 C CA . ASN B 1 52 ? 6.426 -29.578 -13.266 1 51.19 52 ASN B CA 1
ATOM 3120 C C . ASN B 1 52 ? 5.852 -29.469 -11.859 1 51.19 52 ASN B C 1
ATOM 3122 O O . ASN B 1 52 ? 6.223 -30.25 -10.969 1 51.19 52 ASN B O 1
ATOM 3126 N N . ARG B 1 53 ? 4.996 -28.469 -11.562 1 50.44 53 ARG B N 1
ATOM 3127 C CA . ARG B 1 53 ? 4.523 -28.188 -10.211 1 50.44 53 ARG B CA 1
ATOM 3128 C C . ARG B 1 53 ? 3.885 -29.422 -9.586 1 50.44 53 ARG B C 1
ATOM 3130 O O . ARG B 1 53 ? 4.094 -29.703 -8.406 1 50.44 53 ARG B O 1
ATOM 3137 N N . SER B 1 54 ? 3.039 -30.109 -10.367 1 45.19 54 SER B N 1
ATOM 3138 C CA . SER B 1 54 ? 2.375 -31.297 -9.859 1 45.19 54 SER B CA 1
ATOM 3139 C C . SER B 1 54 ? 3.389 -32.375 -9.461 1 45.19 54 SER B C 1
ATOM 3141 O O . SER B 1 54 ? 3.229 -33.031 -8.43 1 45.19 54 SER B O 1
ATOM 3143 N N . ALA B 1 55 ? 4.273 -32.562 -10.266 1 44.88 55 ALA B N 1
ATOM 3144 C CA . ALA B 1 55 ? 5.309 -33.562 -9.977 1 44.88 55 ALA B CA 1
ATOM 3145 C C . ALA B 1 55 ? 6.176 -33.094 -8.805 1 44.88 55 ALA B C 1
ATOM 3147 O O . ALA B 1 55 ? 6.57 -33.938 -7.973 1 44.88 55 ALA B O 1
ATOM 3148 N N . GLN B 1 56 ? 6.355 -31.875 -8.766 1 47.69 56 GLN B N 1
ATOM 3149 C CA . GLN B 1 56 ? 7.184 -31.344 -7.691 1 47.69 56 GLN B CA 1
ATOM 3150 C C . GLN B 1 56 ? 6.449 -31.391 -6.355 1 47.69 56 GLN B C 1
ATOM 3152 O O . GLN B 1 56 ? 7.07 -31.594 -5.309 1 47.69 56 GLN B O 1
ATOM 3157 N N . LEU B 1 57 ? 5.133 -31.047 -6.426 1 47.28 57 LEU B N 1
ATOM 3158 C CA . LEU B 1 57 ? 4.305 -31.188 -5.23 1 47.28 57 LEU B CA 1
ATOM 3159 C C . LEU B 1 57 ? 4.348 -32.625 -4.703 1 47.28 57 LEU B C 1
ATOM 3161 O O . LEU B 1 57 ? 4.449 -32.844 -3.494 1 47.28 57 LEU B O 1
ATOM 3165 N N . LEU B 1 58 ? 4.164 -33.594 -5.559 1 42 58 LEU B N 1
ATOM 3166 C CA . LEU B 1 58 ? 4.203 -35.031 -5.211 1 42 58 LEU B CA 1
ATOM 3167 C C . LEU B 1 58 ? 5.586 -35.406 -4.703 1 42 58 LEU B C 1
ATOM 3169 O O . LEU B 1 58 ? 5.703 -36.25 -3.799 1 42 58 LEU B O 1
ATOM 3173 N N . ALA B 1 59 ? 6.516 -34.844 -5.297 1 40.56 59 ALA B N 1
ATOM 3174 C CA . ALA B 1 59 ? 7.879 -35.188 -4.902 1 40.56 59 ALA B CA 1
ATOM 3175 C C . ALA B 1 59 ? 8.305 -34.406 -3.66 1 40.56 59 ALA B C 1
ATOM 3177 O O . ALA B 1 59 ? 9.445 -34.531 -3.205 1 40.56 59 ALA B O 1
ATOM 3178 N N . GLY B 1 60 ? 7.348 -33.719 -3.07 1 43.66 60 GLY B N 1
ATOM 3179 C CA . GLY B 1 60 ? 7.562 -32.969 -1.846 1 43.66 60 GLY B CA 1
ATOM 3180 C C . GLY B 1 60 ? 8.367 -31.703 -2.059 1 43.66 60 GLY B C 1
ATOM 3181 O O . GLY B 1 60 ? 8.922 -31.141 -1.108 1 43.66 60 GLY B O 1
ATOM 3182 N N . LYS B 1 61 ? 8.625 -31.375 -3.238 1 46.25 61 LYS B N 1
ATOM 3183 C CA . LYS B 1 61 ? 9.625 -30.344 -3.508 1 46.25 61 LYS B CA 1
ATOM 3184 C C . LYS B 1 61 ? 8.961 -28.984 -3.727 1 46.25 61 LYS B C 1
ATOM 3186 O O . LYS B 1 61 ? 9.648 -27.984 -3.895 1 46.25 61 LYS B O 1
ATOM 3191 N N . THR B 1 62 ? 7.723 -28.922 -3.994 1 53.53 62 THR B N 1
ATOM 3192 C CA . THR B 1 62 ? 7.121 -27.609 -4.082 1 53.53 62 THR B CA 1
ATOM 3193 C C . THR B 1 62 ? 6.215 -27.344 -2.883 1 53.53 62 THR B C 1
ATOM 3195 O O . THR B 1 62 ? 5.539 -28.25 -2.396 1 53.53 62 THR B O 1
ATOM 3198 N N . MET B 1 63 ? 6.312 -26.172 -2.326 1 60.75 63 MET B N 1
ATOM 3199 C CA . MET B 1 63 ? 5.465 -25.781 -1.205 1 60.75 63 MET B CA 1
ATOM 3200 C C . MET B 1 63 ? 4.016 -25.609 -1.649 1 60.75 63 MET B C 1
ATOM 3202 O O . MET B 1 63 ? 3.748 -25.109 -2.738 1 60.75 63 MET B O 1
ATOM 3206 N N . PRO B 1 64 ? 3.172 -26.344 -0.966 1 76.75 64 PRO B N 1
ATOM 3207 C CA . PRO B 1 64 ? 1.761 -26.062 -1.226 1 76.75 64 PRO B CA 1
ATOM 3208 C C . PRO B 1 64 ? 1.467 -24.562 -1.27 1 76.75 64 PRO B C 1
ATOM 3210 O O . PRO B 1 64 ? 2.242 -23.766 -0.742 1 76.75 64 PRO B O 1
ATOM 3213 N N . ALA B 1 65 ? 0.52 -24.188 -2.115 1 84.94 65 ALA B N 1
ATOM 3214 C CA . ALA B 1 65 ? 0.256 -22.766 -2.305 1 84.94 65 ALA B CA 1
ATOM 3215 C C . ALA B 1 65 ? -1.212 -22.438 -2.049 1 84.94 65 ALA B C 1
ATOM 3217 O O . ALA B 1 65 ? -2.084 -23.297 -2.221 1 84.94 65 ALA B O 1
ATOM 3218 N N . LEU B 1 66 ? -1.43 -21.297 -1.554 1 92.75 66 LEU B N 1
ATOM 3219 C CA . LEU B 1 66 ? -2.75 -20.672 -1.489 1 92.75 66 LEU B CA 1
ATOM 3220 C C . LEU B 1 66 ? -2.912 -19.625 -2.588 1 92.75 66 LEU B C 1
ATOM 3222 O O . LEU B 1 66 ? -1.932 -19.031 -3.025 1 92.75 66 LEU B O 1
ATOM 3226 N N . GLY B 1 67 ? -4.121 -19.531 -3.07 1 92.75 67 GLY B N 1
ATOM 3227 C CA . GLY B 1 67 ? -4.457 -18.438 -3.965 1 92.75 67 GLY B CA 1
ATOM 3228 C C . GLY B 1 67 ? -5.109 -17.266 -3.254 1 92.75 67 GLY B C 1
ATOM 3229 O O . GLY B 1 67 ? -5.977 -17.453 -2.4 1 92.75 67 GLY B O 1
ATOM 3230 N N . LEU B 1 68 ? -4.629 -16.078 -3.561 1 94.62 68 LEU B N 1
ATOM 3231 C CA . LEU B 1 68 ? -5.25 -14.859 -3.076 1 94.62 68 LEU B CA 1
ATOM 3232 C C . LEU B 1 68 ? -5.789 -14.023 -4.238 1 94.62 68 LEU B C 1
ATOM 3234 O O . LEU B 1 68 ? -5.047 -13.703 -5.168 1 94.62 68 LEU B O 1
ATOM 3238 N N . ILE B 1 69 ? -7.055 -13.797 -4.223 1 93.44 69 ILE B N 1
ATOM 3239 C CA . ILE B 1 69 ? -7.676 -12.859 -5.156 1 93.44 69 ILE B CA 1
ATOM 3240 C C . ILE B 1 69 ? -7.93 -11.523 -4.453 1 93.44 69 ILE B C 1
ATOM 3242 O O . ILE B 1 69 ? -8.625 -11.477 -3.439 1 93.44 69 ILE B O 1
ATOM 3246 N N . THR B 1 70 ? -7.332 -10.5 -4.973 1 91.69 70 THR B N 1
ATOM 3247 C CA . THR B 1 70 ? -7.453 -9.234 -4.27 1 91.69 70 THR B CA 1
ATOM 3248 C C . THR B 1 70 ? -7.637 -8.086 -5.258 1 91.69 70 THR B C 1
ATOM 3250 O O . THR B 1 70 ? -7.531 -8.273 -6.469 1 91.69 70 THR B O 1
ATOM 3253 N N . SER B 1 71 ? -8.07 -6.957 -4.707 1 86.12 71 SER B N 1
ATOM 3254 C CA . SER B 1 71 ? -8.203 -5.734 -5.492 1 86.12 71 SER B CA 1
ATOM 3255 C C . SER B 1 71 ? -6.852 -5.035 -5.652 1 86.12 71 SER B C 1
ATOM 3257 O O . SER B 1 71 ? -5.812 -5.598 -5.297 1 86.12 71 SER B O 1
ATOM 3259 N N . SER B 1 72 ? -6.891 -3.848 -6.164 1 81.94 72 SER B N 1
ATOM 3260 C CA . SER B 1 72 ? -5.664 -3.105 -6.445 1 81.94 72 SER B CA 1
ATOM 3261 C C . SER B 1 72 ? -4.828 -2.924 -5.184 1 81.94 72 SER B C 1
ATOM 3263 O O . SER B 1 72 ? -5.355 -2.562 -4.129 1 81.94 72 SER B O 1
ATOM 3265 N N . LEU B 1 73 ? -3.586 -3.168 -5.367 1 86.19 73 LEU B N 1
ATOM 3266 C CA . LEU B 1 73 ? -2.656 -3.066 -4.25 1 86.19 73 LEU B CA 1
ATOM 3267 C C . LEU B 1 73 ? -2.26 -1.614 -4.004 1 86.19 73 LEU B C 1
ATOM 3269 O O . LEU B 1 73 ? -1.493 -1.322 -3.082 1 86.19 73 LEU B O 1
ATOM 3273 N N . THR B 1 74 ? -2.871 -0.702 -4.727 1 81.69 74 THR B N 1
ATOM 3274 C CA . THR B 1 74 ? -2.629 0.721 -4.516 1 81.69 74 THR B CA 1
ATOM 3275 C C . THR B 1 74 ? -3.357 1.216 -3.27 1 81.69 74 THR B C 1
ATOM 3277 O O . THR B 1 74 ? -3.018 2.266 -2.719 1 81.69 74 THR B O 1
ATOM 3280 N N . TYR B 1 75 ? -4.316 0.436 -2.893 1 83.5 75 TYR B N 1
ATOM 3281 C CA . TYR B 1 75 ? -5.074 0.81 -1.704 1 83.5 75 TYR B CA 1
ATOM 3282 C C . TYR B 1 75 ? -4.469 0.183 -0.453 1 83.5 75 TYR B C 1
ATOM 3284 O O . TYR B 1 75 ? -3.934 -0.927 -0.504 1 83.5 75 TYR B O 1
ATOM 3292 N N . HIS B 1 76 ? -4.684 0.848 0.627 1 86.25 76 HIS B N 1
ATOM 3293 C CA . HIS B 1 76 ? -4.027 0.469 1.875 1 86.25 76 HIS B CA 1
ATOM 3294 C C . HIS B 1 76 ? -4.539 -0.878 2.377 1 86.25 76 HIS B C 1
ATOM 3296 O O . HIS B 1 76 ? -3.748 -1.788 2.637 1 86.25 76 HIS B O 1
ATOM 3302 N N . ALA B 1 77 ? -5.824 -1.025 2.502 1 89.88 77 ALA B N 1
ATOM 3303 C CA . ALA B 1 77 ? -6.375 -2.219 3.139 1 89.88 77 ALA B CA 1
ATOM 3304 C C . ALA B 1 77 ? -6.02 -3.477 2.352 1 89.88 77 ALA B C 1
ATOM 3306 O O . ALA B 1 77 ? -5.445 -4.422 2.9 1 89.88 77 ALA B O 1
ATOM 3307 N N . PRO B 1 78 ? -6.246 -3.453 1.032 1 90.81 78 PRO B N 1
ATOM 3308 C CA . PRO B 1 78 ? -5.898 -4.645 0.254 1 90.81 78 PRO B CA 1
ATOM 3309 C C . PRO B 1 78 ? -4.418 -5 0.358 1 90.81 78 PRO B C 1
ATOM 3311 O O . PRO B 1 78 ? -4.07 -6.18 0.474 1 90.81 78 PRO B O 1
ATOM 3314 N N . SER B 1 79 ? -3.582 -4.055 0.303 1 91.12 79 SER B N 1
ATOM 3315 C CA . SER B 1 79 ? -2.148 -4.32 0.376 1 91.12 79 SER B CA 1
ATOM 3316 C C . SER B 1 79 ? -1.758 -4.875 1.741 1 91.12 79 SER B C 1
ATOM 3318 O O . SER B 1 79 ? -0.944 -5.797 1.832 1 91.12 79 SER B O 1
ATOM 3320 N N . GLN B 1 80 ? -2.328 -4.359 2.811 1 92.25 80 GLN B N 1
ATOM 3321 C CA . GLN B 1 80 ? -2.029 -4.828 4.16 1 92.25 80 GLN B CA 1
ATOM 3322 C C . GLN B 1 80 ? -2.564 -6.238 4.387 1 92.25 80 GLN B C 1
ATOM 3324 O O . GLN B 1 80 ? -1.907 -7.062 5.027 1 92.25 80 GLN B O 1
ATOM 3329 N N . ILE B 1 81 ? -3.709 -6.453 3.879 1 94.69 81 ILE B N 1
ATOM 3330 C CA . ILE B 1 81 ? -4.312 -7.773 4.023 1 94.69 81 ILE B CA 1
ATOM 3331 C C . ILE B 1 81 ? -3.482 -8.805 3.262 1 94.69 81 ILE B C 1
ATOM 3333 O O . ILE B 1 81 ? -3.199 -9.891 3.779 1 94.69 81 ILE B O 1
ATOM 3337 N N . ALA B 1 82 ? -3.096 -8.43 2.064 1 93.19 82 ALA B N 1
ATOM 3338 C CA . ALA B 1 82 ? -2.25 -9.32 1.271 1 93.19 82 ALA B CA 1
ATOM 3339 C C . ALA B 1 82 ? -0.941 -9.617 1.997 1 93.19 82 ALA B C 1
ATOM 3341 O O . ALA B 1 82 ? -0.494 -10.766 2.031 1 93.19 82 ALA B O 1
ATOM 3342 N N . ALA B 1 83 ? -0.363 -8.602 2.578 1 90.88 83 ALA B N 1
ATOM 3343 C CA . ALA B 1 83 ? 0.886 -8.773 3.314 1 90.88 83 ALA B CA 1
ATOM 3344 C C . ALA B 1 83 ? 0.694 -9.703 4.512 1 90.88 83 ALA B C 1
ATOM 3346 O O . ALA B 1 83 ? 1.547 -10.547 4.793 1 90.88 83 ALA B O 1
ATOM 3347 N N . ALA B 1 84 ? -0.382 -9.539 5.215 1 94.19 84 ALA B N 1
ATOM 3348 C CA . ALA B 1 84 ? -0.677 -10.359 6.387 1 94.19 84 ALA B CA 1
ATOM 3349 C C . ALA B 1 84 ? -0.88 -11.82 5.992 1 94.19 84 ALA B C 1
ATOM 3351 O O . ALA B 1 84 ? -0.323 -12.719 6.625 1 94.19 84 ALA B O 1
ATOM 3352 N N . ILE B 1 85 ? -1.651 -12.031 4.949 1 95.5 85 ILE B N 1
ATOM 3353 C CA . ILE B 1 85 ? -1.912 -13.383 4.477 1 95.5 85 ILE B CA 1
ATOM 3354 C C . ILE B 1 85 ? -0.599 -14.055 4.078 1 95.5 85 ILE B C 1
ATOM 3356 O O . ILE B 1 85 ? -0.348 -15.203 4.441 1 95.5 85 ILE B O 1
ATOM 3360 N N . LYS B 1 86 ? 0.174 -13.352 3.377 1 90.44 86 LYS B N 1
ATOM 3361 C CA . LYS B 1 86 ? 1.468 -13.875 2.957 1 90.44 86 LYS B CA 1
ATOM 3362 C C . LYS B 1 86 ? 2.326 -14.25 4.16 1 90.44 86 LYS B C 1
ATOM 3364 O O . LYS B 1 86 ? 2.914 -15.336 4.199 1 90.44 86 LYS B O 1
ATOM 3369 N N . SER B 1 87 ? 2.428 -13.391 5.098 1 89.81 87 SER B N 1
ATOM 3370 C CA . SER B 1 87 ? 3.262 -13.609 6.273 1 89.81 87 SER B CA 1
ATOM 3371 C C . SER B 1 87 ? 2.82 -14.859 7.035 1 89.81 87 SER B C 1
ATOM 3373 O O . SER B 1 87 ? 3.641 -15.719 7.348 1 89.81 87 SER B O 1
ATOM 3375 N N . HIS B 1 88 ? 1.591 -14.953 7.234 1 93.94 88 HIS B N 1
ATOM 3376 C CA . HIS B 1 88 ? 1.084 -16.078 8.016 1 93.94 88 HIS B CA 1
ATOM 3377 C C . HIS B 1 88 ? 1.12 -17.375 7.211 1 93.94 88 HIS B C 1
ATOM 3379 O O . HIS B 1 88 ? 1.333 -18.453 7.77 1 93.94 88 HIS B O 1
ATOM 3385 N N . ALA B 1 89 ? 0.888 -17.281 5.887 1 92.38 89 ALA B N 1
ATOM 3386 C CA . ALA B 1 89 ? 1.043 -18.453 5.027 1 92.38 89 ALA B CA 1
ATOM 3387 C C . ALA B 1 89 ? 2.477 -18.969 5.066 1 92.38 89 ALA B C 1
ATOM 3389 O O . ALA B 1 89 ? 2.701 -20.172 5.152 1 92.38 89 ALA B O 1
ATOM 3390 N N . GLU B 1 90 ? 3.365 -18.109 5.051 1 83.44 90 GLU B N 1
ATOM 3391 C CA . GLU B 1 90 ? 4.777 -18.469 5.082 1 83.44 90 GLU B CA 1
ATOM 3392 C C . GLU B 1 90 ? 5.133 -19.188 6.383 1 83.44 90 GLU B C 1
ATOM 3394 O O . GLU B 1 90 ? 5.949 -20.109 6.387 1 83.44 90 GLU B O 1
ATOM 3399 N N . ASP B 1 91 ? 4.609 -18.703 7.438 1 86.38 91 ASP B N 1
ATOM 3400 C CA . ASP B 1 91 ? 4.824 -19.344 8.734 1 86.38 91 ASP B CA 1
ATOM 3401 C C . ASP B 1 91 ? 4.395 -20.812 8.695 1 86.38 91 ASP B C 1
ATOM 3403 O O . ASP B 1 91 ? 4.898 -21.625 9.469 1 86.38 91 ASP B O 1
ATOM 3407 N N . GLN B 1 92 ? 3.508 -21.094 7.781 1 87 92 GLN B N 1
ATOM 3408 C CA . GLN B 1 92 ? 3.021 -22.469 7.625 1 87 92 GLN B CA 1
ATOM 3409 C C . GLN B 1 92 ? 3.662 -23.141 6.418 1 87 92 GLN B C 1
ATOM 3411 O O . GLN B 1 92 ? 3.178 -24.172 5.953 1 87 92 GLN B O 1
ATOM 3416 N N . GLN B 1 93 ? 4.652 -22.438 5.934 1 81.19 93 GLN B N 1
ATOM 3417 C CA . GLN B 1 93 ? 5.418 -22.953 4.805 1 81.19 93 GLN B CA 1
ATOM 3418 C C . GLN B 1 93 ? 4.543 -23.094 3.564 1 81.19 93 GLN B C 1
ATOM 3420 O O . GLN B 1 93 ? 4.629 -24.094 2.844 1 81.19 93 GLN B O 1
ATOM 3425 N N . LEU B 1 94 ? 3.656 -22.172 3.428 1 83.88 94 LEU B N 1
ATOM 3426 C CA . LEU B 1 94 ? 2.801 -22.062 2.25 1 83.88 94 LEU B CA 1
ATOM 3427 C C . LEU B 1 94 ? 3.199 -20.875 1.394 1 83.88 94 LEU B C 1
ATOM 3429 O O . LEU B 1 94 ? 3.547 -19.812 1.922 1 83.88 94 LEU B O 1
ATOM 3433 N N . GLN B 1 95 ? 3.088 -21.109 0.124 1 79.31 95 GLN B N 1
ATOM 3434 C CA . GLN B 1 95 ? 3.225 -19.984 -0.801 1 79.31 95 GLN B CA 1
ATOM 3435 C C . GLN B 1 95 ? 1.873 -19.344 -1.089 1 79.31 95 GLN B C 1
ATOM 3437 O O . GLN B 1 95 ? 0.826 -19.938 -0.82 1 79.31 95 GLN B O 1
ATOM 3442 N N . VAL B 1 96 ? 2.01 -18.078 -1.575 1 86.5 96 VAL B N 1
ATOM 3443 C CA . VAL B 1 96 ? 0.774 -17.391 -1.948 1 86.5 96 VAL B CA 1
ATOM 3444 C C . VAL B 1 96 ? 0.879 -16.875 -3.383 1 86.5 96 VAL B C 1
ATOM 3446 O O . VAL B 1 96 ? 1.825 -16.172 -3.725 1 86.5 96 VAL B O 1
ATOM 3449 N N . SER B 1 97 ? 0.004 -17.297 -4.164 1 83.12 97 SER B N 1
ATOM 3450 C CA . SER B 1 97 ? -0.153 -16.75 -5.508 1 83.12 97 SER B CA 1
ATOM 3451 C C . SER B 1 97 ? -1.234 -15.672 -5.539 1 83.12 97 SER B C 1
ATOM 3453 O O . SER B 1 97 ? -2.395 -15.945 -5.227 1 83.12 97 SER B O 1
ATOM 3455 N N . VAL B 1 98 ? -0.867 -14.492 -5.965 1 86.38 98 VAL B N 1
ATOM 3456 C CA . VAL B 1 98 ? -1.802 -13.375 -5.906 1 86.38 98 VAL B CA 1
ATOM 3457 C C . VAL B 1 98 ? -2.346 -13.078 -7.305 1 86.38 98 VAL B C 1
ATOM 3459 O O . VAL B 1 98 ? -1.581 -12.961 -8.266 1 86.38 98 VAL B O 1
ATOM 3462 N N . ALA B 1 99 ? -3.646 -13.039 -7.363 1 84.88 99 ALA B N 1
ATOM 3463 C CA . ALA B 1 99 ? -4.336 -12.641 -8.586 1 84.88 99 ALA B CA 1
ATOM 3464 C C . ALA B 1 99 ? -5.141 -11.359 -8.375 1 84.88 99 ALA B C 1
ATOM 3466 O O . ALA B 1 99 ? -5.797 -11.203 -7.34 1 84.88 99 ALA B O 1
ATOM 3467 N N . MET B 1 100 ? -5.016 -10.469 -9.266 1 84.5 100 MET B N 1
ATOM 3468 C CA . MET B 1 100 ? -5.773 -9.219 -9.258 1 84.5 100 MET B CA 1
ATOM 3469 C C . MET B 1 100 ? -6.613 -9.086 -10.523 1 84.5 100 MET B C 1
ATOM 3471 O O . MET B 1 100 ? -6.184 -8.445 -11.492 1 84.5 100 MET B O 1
ATOM 3475 N N . PRO B 1 101 ? -7.797 -9.586 -10.469 1 81.69 101 PRO B N 1
ATOM 3476 C CA . PRO B 1 101 ? -8.625 -9.516 -11.672 1 81.69 101 PRO B CA 1
ATOM 3477 C C . PRO B 1 101 ? -9.094 -8.094 -11.992 1 81.69 101 PRO B C 1
ATOM 3479 O O . PRO B 1 101 ? -9.195 -7.262 -11.086 1 81.69 101 PRO B O 1
ATOM 3482 N N . LYS B 1 102 ? -9.32 -7.691 -13.242 1 73.19 102 LYS B N 1
ATOM 3483 C CA . LYS B 1 102 ? -9.789 -6.379 -13.672 1 73.19 102 LYS B CA 1
ATOM 3484 C C . LYS B 1 102 ? -11.203 -6.113 -13.172 1 73.19 102 LYS B C 1
ATOM 3486 O O . LYS B 1 102 ? -11.57 -4.965 -12.914 1 73.19 102 LYS B O 1
ATOM 3491 N N . GLY B 1 103 ? -11.969 -7.195 -12.945 1 75.62 103 GLY B N 1
ATOM 3492 C CA . GLY B 1 103 ? -13.336 -7.043 -12.492 1 75.62 103 GLY B CA 1
ATOM 3493 C C . GLY B 1 103 ? -13.766 -8.109 -11.5 1 75.62 103 GLY B C 1
ATOM 3494 O O . GLY B 1 103 ? -13.039 -9.086 -11.289 1 75.62 103 GLY B O 1
ATOM 3495 N N . ALA B 1 104 ? -14.898 -7.773 -10.875 1 82.88 104 ALA B N 1
ATOM 3496 C CA . ALA B 1 104 ? -15.422 -8.719 -9.891 1 82.88 104 ALA B CA 1
ATOM 3497 C C . ALA B 1 104 ? -16.625 -9.484 -10.445 1 82.88 104 ALA B C 1
ATOM 3499 O O . ALA B 1 104 ? -17.562 -9.797 -9.703 1 82.88 104 ALA B O 1
ATOM 3500 N N . GLU B 1 105 ? -16.562 -9.727 -11.758 1 89.88 105 GLU B N 1
ATOM 3501 C CA . GLU B 1 105 ? -17.641 -10.516 -12.367 1 89.88 105 GLU B CA 1
ATOM 3502 C C . GLU B 1 105 ? -17.297 -12 -12.375 1 89.88 105 GLU B C 1
ATOM 3504 O O . GLU B 1 105 ? -16.125 -12.375 -12.289 1 89.88 105 GLU B O 1
ATOM 3509 N N . TYR B 1 106 ? -18.344 -12.781 -12.555 1 91.5 106 TYR B N 1
ATOM 3510 C CA . TYR B 1 106 ? -18.203 -14.227 -12.453 1 91.5 106 TYR B CA 1
ATOM 3511 C C . TYR B 1 106 ? -17.172 -14.75 -13.438 1 91.5 106 TYR B C 1
ATOM 3513 O O . TYR B 1 106 ? -16.281 -15.508 -13.062 1 91.5 106 TYR B O 1
ATOM 3521 N N . ALA B 1 107 ? -17.297 -14.352 -14.664 1 87.06 107 ALA B N 1
ATOM 3522 C CA . ALA B 1 107 ? -16.438 -14.875 -15.719 1 87.06 107 ALA B CA 1
ATOM 3523 C C . ALA B 1 107 ? -14.969 -14.594 -15.422 1 87.06 107 ALA B C 1
ATOM 3525 O O . ALA B 1 107 ? -14.109 -15.461 -15.617 1 87.06 107 ALA B O 1
ATOM 3526 N N . ALA B 1 108 ? -14.711 -13.43 -14.961 1 85.62 108 ALA B N 1
ATOM 3527 C CA . ALA B 1 108 ? -13.336 -13.047 -14.656 1 85.62 108 ALA B CA 1
ATOM 3528 C C . ALA B 1 108 ? -12.789 -13.852 -13.477 1 85.62 108 ALA B C 1
ATOM 3530 O O . ALA B 1 108 ? -11.641 -14.281 -13.492 1 85.62 108 ALA B O 1
ATOM 3531 N N . LEU B 1 109 ? -13.594 -14.055 -12.516 1 92.06 109 LEU B N 1
ATOM 3532 C CA . LEU B 1 109 ? -13.18 -14.789 -11.328 1 92.06 109 LEU B CA 1
ATOM 3533 C C . LEU B 1 109 ? -13.008 -16.266 -11.625 1 92.06 109 LEU B C 1
ATOM 3535 O O . LEU B 1 109 ? -12.109 -16.922 -11.086 1 92.06 109 LEU B O 1
ATOM 3539 N N . GLN B 1 110 ? -13.836 -16.75 -12.508 1 88.12 110 GLN B N 1
ATOM 3540 C CA . GLN B 1 110 ? -13.727 -18.156 -12.906 1 88.12 110 GLN B CA 1
ATOM 3541 C C . GLN B 1 110 ? -12.406 -18.406 -13.625 1 88.12 110 GLN B C 1
ATOM 3543 O O . GLN B 1 110 ? -11.781 -19.453 -13.43 1 88.12 110 GLN B O 1
ATOM 3548 N N . VAL B 1 111 ? -12.07 -17.469 -14.398 1 80.69 111 VAL B N 1
ATOM 3549 C CA . VAL B 1 111 ? -10.797 -17.594 -15.102 1 80.69 111 VAL B CA 1
ATOM 3550 C C . VAL B 1 111 ? -9.656 -17.703 -14.086 1 80.69 111 VAL B C 1
ATOM 3552 O O . VAL B 1 111 ? -8.758 -18.531 -14.25 1 80.69 111 VAL B O 1
ATOM 3555 N N . VAL B 1 112 ? -9.688 -16.891 -13.047 1 85.5 112 VAL B N 1
ATOM 3556 C CA . VAL B 1 112 ? -8.664 -16.906 -12.008 1 85.5 112 VAL B CA 1
ATOM 3557 C C . VAL B 1 112 ? -8.672 -18.25 -11.289 1 85.5 112 VAL B C 1
ATOM 3559 O O . VAL B 1 112 ? -7.621 -18.844 -11.039 1 85.5 112 VAL B O 1
ATOM 3562 N N . LEU B 1 113 ? -9.836 -18.75 -10.969 1 88.88 113 LEU B N 1
ATOM 3563 C CA . LEU B 1 113 ? -9.953 -20.016 -10.258 1 88.88 113 LEU B CA 1
ATOM 3564 C C . LEU B 1 113 ? -9.43 -21.172 -11.117 1 88.88 113 LEU B C 1
ATOM 3566 O O . LEU B 1 113 ? -8.789 -22.094 -10.602 1 88.88 113 LEU B O 1
ATOM 3570 N N . ASN B 1 114 ? -9.695 -21.078 -12.398 1 82.06 114 ASN B N 1
ATOM 3571 C CA . ASN B 1 114 ? -9.156 -22.062 -13.32 1 82.06 114 ASN B CA 1
ATOM 3572 C C . ASN B 1 114 ? -7.629 -22.047 -13.344 1 82.06 114 ASN B C 1
ATOM 3574 O O . ASN B 1 114 ? -6.992 -23.094 -13.383 1 82.06 114 ASN B O 1
ATOM 3578 N N . GLU B 1 115 ? -7.145 -20.875 -13.305 1 76.19 115 GLU B N 1
ATOM 3579 C CA . GLU B 1 115 ? -5.691 -20.734 -13.273 1 76.19 115 GLU B CA 1
ATOM 3580 C C . GLU B 1 115 ? -5.102 -21.328 -12 1 76.19 115 GLU B C 1
ATOM 3582 O O . GLU B 1 115 ? -4.055 -21.969 -12.031 1 76.19 115 GLU B O 1
ATOM 3587 N N . PHE B 1 116 ? -5.695 -21.078 -10.891 1 84.5 116 PHE B N 1
ATOM 3588 C CA . PHE B 1 116 ? -5.242 -21.641 -9.625 1 84.5 116 PHE B CA 1
ATOM 3589 C C . PHE B 1 116 ? -5.258 -23.156 -9.672 1 84.5 116 PHE B C 1
A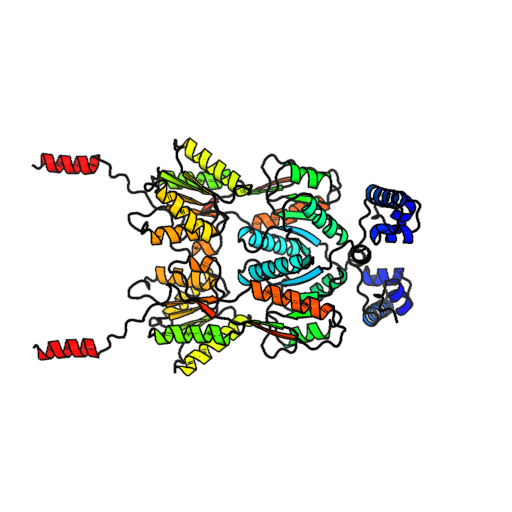TOM 3591 O O . PHE B 1 116 ? -4.305 -23.812 -9.234 1 84.5 116 PHE B O 1
ATOM 3598 N N . ARG B 1 117 ? -6.281 -23.672 -10.273 1 80.62 117 ARG B N 1
ATOM 3599 C CA . ARG B 1 117 ? -6.363 -25.125 -10.43 1 80.62 117 ARG B CA 1
ATOM 3600 C C . ARG B 1 117 ? -5.188 -25.656 -11.242 1 80.62 117 ARG B C 1
ATOM 3602 O O . ARG B 1 117 ? -4.59 -26.672 -10.891 1 80.62 117 ARG B O 1
ATOM 3609 N N . ALA B 1 118 ? -4.996 -24.953 -12.234 1 70.75 118 ALA B N 1
ATOM 3610 C CA . ALA B 1 118 ? -3.898 -25.344 -13.109 1 70.75 118 ALA B CA 1
ATOM 3611 C C . ALA B 1 118 ? -2.566 -25.344 -12.367 1 70.75 118 ALA B C 1
ATOM 3613 O O . ALA B 1 118 ? -1.653 -26.094 -12.695 1 70.75 118 ALA B O 1
ATOM 3614 N N . GLN B 1 119 ? -2.531 -24.562 -11.312 1 72.19 119 GLN B N 1
ATOM 3615 C CA . GLN B 1 119 ? -1.327 -24.453 -10.492 1 72.19 119 GLN B CA 1
ATOM 3616 C C . GLN B 1 119 ? -1.387 -25.422 -9.312 1 72.19 119 GLN B C 1
ATOM 3618 O O . GLN B 1 119 ? -0.553 -25.344 -8.406 1 72.19 119 GLN B O 1
ATOM 3623 N N . ASN B 1 120 ? -2.408 -26.156 -9.273 1 76.12 120 ASN B N 1
ATOM 3624 C CA . ASN B 1 120 ? -2.639 -27.109 -8.188 1 76.12 120 ASN B CA 1
ATOM 3625 C C . ASN B 1 120 ? -2.893 -26.391 -6.863 1 76.12 120 ASN B C 1
ATOM 3627 O O . ASN B 1 120 ? -2.42 -26.828 -5.816 1 76.12 120 ASN B O 1
ATOM 3631 N N . ILE B 1 121 ? -3.449 -25.266 -7.012 1 83.88 121 ILE B N 1
ATOM 3632 C CA . ILE B 1 121 ? -3.893 -24.531 -5.832 1 83.88 121 ILE B CA 1
ATOM 3633 C C . ILE B 1 121 ? -5.34 -24.891 -5.512 1 83.88 121 ILE B C 1
ATOM 3635 O O . ILE B 1 121 ? -6.219 -24.766 -6.367 1 83.88 121 ILE B O 1
ATOM 3639 N N . ARG B 1 122 ? -5.527 -25.328 -4.227 1 88.88 122 ARG B N 1
ATOM 3640 C CA . ARG B 1 122 ? -6.859 -25.797 -3.861 1 88.88 122 ARG B CA 1
ATOM 3641 C C . ARG B 1 122 ? -7.469 -24.922 -2.768 1 88.88 122 ARG B C 1
ATOM 3643 O O . ARG B 1 122 ? -8.648 -25.047 -2.443 1 88.88 122 ARG B O 1
ATOM 3650 N N . GLY B 1 123 ? -6.727 -24.094 -2.137 1 94.56 123 GLY B N 1
ATOM 3651 C CA . GLY B 1 123 ? -7.207 -23.109 -1.181 1 94.56 123 GLY B CA 1
ATOM 3652 C C . GLY B 1 123 ? -7.156 -21.688 -1.713 1 94.56 123 GLY B C 1
ATOM 3653 O O . GLY B 1 123 ? -6.109 -21.234 -2.18 1 94.56 123 GLY B O 1
ATOM 3654 N N . VAL B 1 124 ? -8.32 -21 -1.639 1 96.31 124 VAL B N 1
ATOM 3655 C CA . VAL B 1 124 ? -8.414 -19.672 -2.225 1 96.31 124 VAL B CA 1
ATOM 3656 C C . VAL B 1 124 ? -9 -18.703 -1.203 1 96.31 124 VAL B C 1
ATOM 3658 O O . VAL B 1 124 ? -10.016 -19 -0.565 1 96.31 124 VAL B O 1
ATOM 3661 N N . ILE B 1 125 ? -8.336 -17.625 -1.026 1 97.44 125 ILE B N 1
ATOM 3662 C CA . ILE B 1 125 ? -8.844 -16.516 -0.232 1 97.44 125 ILE B CA 1
ATOM 3663 C C . ILE B 1 125 ? -9.25 -15.367 -1.152 1 97.44 125 ILE B C 1
ATOM 3665 O O . ILE B 1 125 ? -8.422 -14.828 -1.885 1 97.44 125 ILE B O 1
ATOM 3669 N N . ALA B 1 126 ? -10.508 -15.031 -1.126 1 96.25 126 ALA B N 1
ATOM 3670 C CA . ALA B 1 126 ? -11.023 -13.945 -1.956 1 96.25 126 ALA B CA 1
ATOM 3671 C C . ALA B 1 126 ? -11.219 -12.672 -1.136 1 96.25 126 ALA B C 1
ATOM 3673 O O . ALA B 1 126 ? -12.164 -12.57 -0.356 1 96.25 126 ALA B O 1
ATOM 3674 N N . ASN B 1 127 ? -10.344 -11.766 -1.394 1 94.38 127 ASN B N 1
ATOM 3675 C CA . ASN B 1 127 ? -10.422 -10.453 -0.76 1 94.38 127 ASN B CA 1
ATOM 3676 C C . ASN B 1 127 ? -10.898 -9.383 -1.739 1 94.38 127 ASN B C 1
ATOM 3678 O O . ASN B 1 127 ? -10.172 -8.438 -2.041 1 94.38 127 ASN B O 1
ATOM 3682 N N . LEU B 1 128 ? -12.094 -9.508 -2.236 1 91 128 LEU B N 1
ATOM 3683 C CA . LEU B 1 128 ? -12.805 -8.57 -3.105 1 91 128 LEU B CA 1
ATOM 3684 C C . LEU B 1 128 ? -14.281 -8.492 -2.725 1 91 128 LEU B C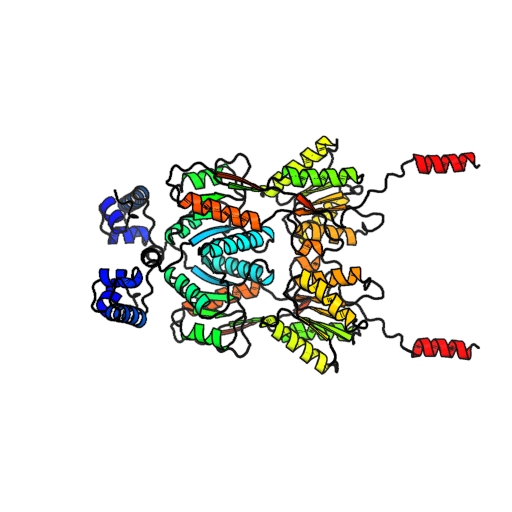 1
ATOM 3686 O O . LEU B 1 128 ? -14.852 -9.477 -2.248 1 91 128 LEU B O 1
ATOM 3690 N N . PRO B 1 129 ? -14.797 -7.301 -2.934 1 91.06 129 PRO B N 1
ATOM 3691 C CA . PRO B 1 129 ? -16.234 -7.219 -2.656 1 91.06 129 PRO B CA 1
ATOM 3692 C C . PRO B 1 129 ? -17.078 -8.055 -3.623 1 91.06 129 PRO B C 1
ATOM 3694 O O . PRO B 1 129 ? -17 -7.855 -4.84 1 91.06 129 PRO B O 1
ATOM 3697 N N . LEU B 1 130 ? -17.797 -9.016 -3.068 1 94.06 130 LEU B N 1
ATOM 3698 C CA . LEU B 1 130 ? -18.688 -9.852 -3.869 1 94.06 130 LEU B CA 1
ATOM 3699 C C . LEU B 1 130 ? -20.094 -9.883 -3.273 1 94.06 130 LEU B C 1
ATOM 3701 O O . LEU B 1 130 ? -20.25 -10.078 -2.066 1 94.06 130 LEU B O 1
ATOM 3705 N N . GLU B 1 131 ? -21 -9.664 -4.133 1 94.88 131 GLU B N 1
ATOM 3706 C CA . GLU B 1 131 ? -22.375 -9.844 -3.678 1 94.88 131 GLU B CA 1
ATOM 3707 C C . GLU B 1 131 ? -22.641 -11.297 -3.309 1 94.88 131 GLU B C 1
ATOM 3709 O O . GLU B 1 131 ? -21.953 -12.203 -3.787 1 94.88 131 GLU B O 1
ATOM 3714 N N . SER B 1 132 ? -23.688 -11.492 -2.543 1 96.12 132 SER B N 1
ATOM 3715 C CA . SER B 1 132 ? -24 -12.812 -2.012 1 96.12 132 SER B CA 1
ATOM 3716 C C . SER B 1 132 ? -24.172 -13.836 -3.133 1 96.12 132 SER B C 1
ATOM 3718 O O . SER B 1 132 ? -23.578 -14.914 -3.098 1 96.12 132 SER B O 1
ATOM 3720 N N . SER B 1 133 ? -24.922 -13.453 -4.133 1 96.56 133 SER B N 1
ATOM 3721 C CA . SER B 1 133 ? -25.234 -14.383 -5.207 1 96.56 133 SER B CA 1
ATOM 3722 C C . SER B 1 133 ? -23.984 -14.852 -5.938 1 96.56 133 SER B C 1
ATOM 3724 O O . SER B 1 133 ? -23.844 -16.031 -6.262 1 96.56 133 SER B O 1
ATOM 3726 N N . LEU B 1 134 ? -23.141 -13.953 -6.098 1 96.44 134 LEU B N 1
ATOM 3727 C CA . LEU B 1 134 ? -21.922 -14.273 -6.828 1 96.44 134 LEU B CA 1
ATOM 3728 C C . LEU B 1 134 ? -21 -15.148 -5.984 1 96.44 134 LEU B C 1
ATOM 3730 O O . LEU B 1 134 ? -20.469 -16.156 -6.473 1 96.44 134 LEU B O 1
ATOM 3734 N N . ALA B 1 135 ? -20.797 -14.789 -4.75 1 96.5 135 ALA B N 1
ATOM 3735 C CA . ALA B 1 135 ? -19.922 -15.57 -3.863 1 96.5 135 ALA B CA 1
ATOM 3736 C C . ALA B 1 135 ? -20.453 -16.984 -3.688 1 96.5 135 ALA B C 1
ATOM 3738 O O . ALA B 1 135 ? -19.688 -17.953 -3.736 1 96.5 135 ALA B O 1
ATOM 3739 N N . GLU B 1 136 ? -21.719 -17.109 -3.498 1 97.12 136 GLU B N 1
ATOM 3740 C CA . GLU B 1 136 ? -22.344 -18.422 -3.316 1 97.12 136 GLU B CA 1
ATOM 3741 C C . GLU B 1 136 ? -22.234 -19.266 -4.574 1 97.12 136 GLU B C 1
ATOM 3743 O O . GLU B 1 136 ? -21.969 -20.469 -4.492 1 97.12 136 GLU B O 1
ATOM 3748 N N . ARG B 1 137 ? -22.422 -18.609 -5.715 1 96.38 137 ARG B N 1
ATOM 3749 C CA . ARG B 1 137 ? -22.281 -19.312 -6.984 1 96.38 137 ARG B CA 1
ATOM 3750 C C . ARG B 1 137 ? -20.859 -19.828 -7.172 1 96.38 137 ARG B C 1
ATOM 3752 O O . ARG B 1 137 ? -20.656 -20.984 -7.555 1 96.38 137 ARG B O 1
ATOM 3759 N N . LEU B 1 138 ? -19.906 -18.984 -6.906 1 95.69 138 LEU B N 1
ATOM 3760 C CA . LEU B 1 138 ? -18.5 -19.375 -7.031 1 95.69 138 LEU B CA 1
ATOM 3761 C C . LEU B 1 138 ? -18.188 -20.562 -6.133 1 95.69 138 LEU B C 1
ATOM 3763 O O . LEU B 1 138 ? -17.547 -21.516 -6.57 1 95.69 138 LEU B O 1
ATOM 3767 N N . ALA B 1 139 ? -18.625 -20.5 -4.902 1 94.56 139 ALA B N 1
ATOM 3768 C CA . ALA B 1 139 ? -18.375 -21.578 -3.953 1 94.56 139 ALA B CA 1
ATOM 3769 C C . ALA B 1 139 ? -19.047 -22.875 -4.398 1 94.56 139 ALA B C 1
ATOM 3771 O O . ALA B 1 139 ? -18.453 -23.953 -4.32 1 94.56 139 ALA B O 1
ATOM 3772 N N . ARG B 1 140 ? -20.266 -22.75 -4.859 1 93.19 140 ARG B N 1
ATOM 3773 C CA . ARG B 1 140 ? -21.047 -23.922 -5.254 1 93.19 140 ARG B CA 1
ATOM 3774 C C . ARG B 1 140 ? -20.469 -24.578 -6.496 1 93.19 140 ARG B C 1
ATOM 3776 O O . ARG B 1 140 ? -20.375 -25.812 -6.57 1 93.19 140 ARG B O 1
ATOM 3783 N N . GLU B 1 141 ? -20.062 -23.766 -7.434 1 92.5 141 GLU B N 1
ATOM 3784 C CA . GLU B 1 141 ? -19.641 -24.297 -8.727 1 92.5 141 GLU B CA 1
ATOM 3785 C C . GLU B 1 141 ? -18.156 -24.672 -8.711 1 92.5 141 GLU B C 1
ATOM 3787 O O . GLU B 1 141 ? -17.641 -25.234 -9.672 1 92.5 141 GLU B O 1
ATOM 3792 N N . ASN B 1 142 ? -17.516 -24.297 -7.695 1 91.12 142 ASN B N 1
ATOM 3793 C CA . ASN B 1 142 ? -16.109 -24.656 -7.512 1 91.12 142 ASN B CA 1
ATOM 3794 C C . ASN B 1 142 ? -15.883 -25.375 -6.18 1 91.12 142 ASN B C 1
ATOM 3796 O O . ASN B 1 142 ? -15.016 -24.984 -5.398 1 91.12 142 ASN B O 1
ATOM 3800 N N . ASP B 1 143 ? -16.609 -26.453 -5.98 1 87.56 143 ASP B N 1
ATOM 3801 C CA . ASP B 1 143 ? -16.641 -27.125 -4.691 1 87.56 143 ASP B CA 1
ATOM 3802 C C . ASP B 1 143 ? -15.391 -27.969 -4.469 1 87.56 143 ASP B C 1
ATOM 3804 O O . ASP B 1 143 ? -15.148 -28.453 -3.363 1 87.56 143 ASP B O 1
ATOM 3808 N N . ASP B 1 144 ? -14.57 -28.062 -5.488 1 86.44 144 ASP B N 1
ATOM 3809 C CA . ASP B 1 144 ? -13.281 -28.734 -5.344 1 86.44 144 ASP B CA 1
ATOM 3810 C C . ASP B 1 144 ? -12.25 -27.812 -4.703 1 86.44 144 ASP B C 1
ATOM 3812 O O . ASP B 1 144 ? -11.188 -28.266 -4.27 1 86.44 144 ASP B O 1
ATOM 3816 N N . LEU B 1 145 ? -12.555 -26.547 -4.637 1 91.88 145 LEU B N 1
ATOM 3817 C CA . LEU B 1 145 ? -11.695 -25.547 -4.023 1 91.88 145 LEU B CA 1
ATOM 3818 C C . LEU B 1 145 ? -12.219 -25.141 -2.648 1 91.88 145 LEU B C 1
ATOM 3820 O O . LEU B 1 145 ? -13.43 -25.016 -2.457 1 91.88 145 LEU B O 1
ATOM 3824 N N . ALA B 1 146 ? -11.328 -25.047 -1.721 1 94.31 146 ALA B N 1
ATOM 3825 C CA . ALA B 1 146 ? -11.664 -24.406 -0.449 1 94.31 146 ALA B CA 1
ATOM 3826 C C . ALA B 1 146 ? -11.641 -22.891 -0.573 1 94.31 146 ALA B C 1
ATOM 3828 O O . ALA B 1 146 ? -10.578 -22.266 -0.552 1 94.31 146 ALA B O 1
ATOM 3829 N N . CYS B 1 147 ? -12.797 -22.281 -0.634 1 95.88 147 CYS B N 1
ATOM 3830 C CA . CYS B 1 147 ? -12.898 -20.844 -0.834 1 95.88 147 CYS B CA 1
ATOM 3831 C C . CYS B 1 147 ? -13.273 -20.141 0.464 1 95.88 147 CYS B C 1
ATOM 3833 O O . CYS B 1 147 ? -14.219 -20.547 1.146 1 95.88 147 CYS B O 1
ATOM 3835 N N . LEU B 1 148 ? -12.531 -19.203 0.799 1 97.38 148 LEU B N 1
ATOM 3836 C CA . LEU B 1 148 ? -12.812 -18.312 1.925 1 97.38 148 LEU B CA 1
ATOM 3837 C C . LEU B 1 148 ? -13 -16.875 1.453 1 97.38 148 LEU B C 1
ATOM 3839 O O . LEU B 1 148 ? -12.172 -16.359 0.701 1 97.38 148 LEU B O 1
ATOM 3843 N N . PHE B 1 149 ? -14.055 -16.266 1.874 1 97.12 149 PHE B N 1
ATOM 3844 C CA . PHE B 1 149 ? -14.375 -14.914 1.419 1 97.12 149 PHE B CA 1
ATOM 3845 C C . PHE B 1 149 ? -14.195 -13.906 2.547 1 97.12 149 PHE B C 1
ATOM 3847 O O . PHE B 1 149 ? -14.594 -14.156 3.684 1 97.12 149 PHE B O 1
ATOM 3854 N N . LEU B 1 150 ? -13.633 -12.727 2.209 1 95.94 150 LEU B N 1
ATOM 3855 C CA . LEU B 1 150 ? -13.305 -11.758 3.25 1 95.94 150 LEU B CA 1
ATOM 3856 C C . LEU B 1 150 ? -14.188 -10.516 3.135 1 95.94 150 LEU B C 1
ATOM 3858 O O . LEU B 1 150 ? -14.203 -9.672 4.035 1 95.94 150 LEU B O 1
ATOM 3862 N N . ASP B 1 151 ? -14.938 -10.32 2.072 1 92.94 151 ASP B N 1
ATOM 3863 C CA . ASP B 1 151 ? -15.719 -9.109 1.829 1 92.94 151 ASP B CA 1
ATOM 3864 C C . ASP B 1 151 ? -17.047 -9.445 1.164 1 92.94 151 ASP B C 1
ATOM 3866 O O . ASP B 1 151 ? -17.266 -9.125 -0.009 1 92.94 151 ASP B O 1
ATOM 3870 N N . VAL B 1 152 ? -17.922 -10 1.92 1 94.5 152 VAL B N 1
ATOM 3871 C CA . VAL B 1 152 ? -19.266 -10.391 1.474 1 94.5 152 VAL B CA 1
ATOM 3872 C C . VAL B 1 152 ? -20.297 -9.922 2.482 1 94.5 152 VAL B C 1
ATOM 3874 O O . VAL B 1 152 ? -19.984 -9.695 3.652 1 94.5 152 VAL B O 1
ATOM 3877 N N . PRO B 1 153 ? -21.531 -9.742 2.02 1 93.94 153 PRO B N 1
ATOM 3878 C CA . PRO B 1 153 ? -22.578 -9.383 2.961 1 93.94 153 PRO B CA 1
ATOM 3879 C C . PRO B 1 153 ? -22.766 -10.406 4.078 1 93.94 153 PRO B C 1
ATOM 3881 O O . PRO B 1 153 ? -22.422 -11.578 3.906 1 93.94 153 PRO B O 1
ATOM 3884 N N . PRO B 1 154 ? -23.297 -9.984 5.195 1 91.38 154 PRO B N 1
ATOM 3885 C CA . PRO B 1 154 ? -23.453 -10.844 6.371 1 91.38 154 PRO B CA 1
ATOM 3886 C C . PRO B 1 154 ? -24.312 -12.078 6.094 1 91.38 154 PRO B C 1
ATOM 3888 O O . PRO B 1 154 ? -24.094 -13.133 6.691 1 91.38 154 PRO B O 1
ATOM 3891 N N . GLU B 1 155 ? -25.234 -11.992 5.227 1 92.56 155 GLU B N 1
ATOM 3892 C CA . GLU B 1 155 ? -26.203 -13.062 5.008 1 92.56 155 GLU B CA 1
ATOM 3893 C C . GLU B 1 155 ? -25.672 -14.094 4.02 1 92.56 155 GLU B C 1
ATOM 3895 O O . GLU B 1 155 ? -26.328 -15.102 3.754 1 92.56 155 GLU B O 1
ATOM 3900 N N . THR B 1 156 ? -24.531 -13.883 3.512 1 95.06 156 THR B N 1
ATOM 3901 C CA . THR B 1 156 ? -24 -14.734 2.453 1 95.06 156 THR B CA 1
ATOM 3902 C C . THR B 1 156 ? -23.703 -16.125 2.982 1 95.06 156 THR B C 1
ATOM 3904 O O . THR B 1 156 ? -23.078 -16.281 4.035 1 95.06 156 THR B O 1
ATOM 3907 N N . ASP B 1 157 ? -24.094 -17.156 2.281 1 95.31 157 ASP B N 1
ATOM 3908 C CA . ASP B 1 157 ? -23.938 -18.547 2.715 1 95.31 157 ASP B CA 1
ATOM 3909 C C . ASP B 1 157 ? -22.641 -19.141 2.193 1 95.31 157 ASP B C 1
ATOM 3911 O O . ASP B 1 157 ? -22.656 -20.109 1.436 1 95.31 157 ASP B O 1
ATOM 3915 N N . VAL B 1 158 ? -21.547 -18.625 2.635 1 96.5 158 VAL B N 1
ATOM 3916 C CA . VAL B 1 158 ? -20.203 -19.109 2.299 1 96.5 158 VAL B CA 1
ATOM 3917 C C . VAL B 1 158 ? -19.297 -19.016 3.523 1 96.5 158 VAL B C 1
ATOM 3919 O O . VAL B 1 158 ? -19.641 -18.375 4.516 1 96.5 158 VAL B O 1
ATOM 3922 N N . SER B 1 159 ? -18.188 -19.75 3.541 1 96.56 159 SER B N 1
ATOM 3923 C CA . SER B 1 159 ? -17.172 -19.562 4.566 1 96.56 159 SER B CA 1
ATOM 3924 C C . SER B 1 159 ? -16.531 -18.172 4.469 1 96.56 159 SER B C 1
ATOM 3926 O O . SER B 1 159 ? -16.125 -17.75 3.387 1 96.56 159 SER B O 1
ATOM 3928 N N . CYS B 1 160 ? -16.531 -17.453 5.555 1 96.69 160 CYS B N 1
ATOM 3929 C CA . CYS B 1 160 ? -16.016 -16.094 5.488 1 96.69 160 CYS B CA 1
ATOM 3930 C C . CYS B 1 160 ? -15.438 -15.664 6.832 1 96.69 160 CYS B C 1
ATOM 3932 O O . CYS B 1 160 ? -15.797 -16.219 7.871 1 96.69 160 CYS B O 1
ATOM 3934 N N . VAL B 1 161 ? -14.461 -14.875 6.793 1 96.88 161 VAL B N 1
ATOM 3935 C CA . VAL B 1 161 ? -13.93 -14.109 7.914 1 96.88 161 VAL B CA 1
ATOM 3936 C C . VAL B 1 161 ? -14.047 -12.609 7.617 1 96.88 161 VAL B C 1
ATOM 3938 O O . VAL B 1 161 ? -13.562 -12.141 6.586 1 96.88 161 VAL B O 1
ATOM 3941 N N . ARG B 1 162 ? -14.703 -11.906 8.453 1 94.19 162 ARG B N 1
ATOM 3942 C CA . ARG B 1 162 ? -14.906 -10.484 8.227 1 94.19 162 ARG B CA 1
ATOM 3943 C C . ARG B 1 162 ? -14.883 -9.711 9.547 1 94.19 162 ARG B C 1
ATOM 3945 O O . ARG B 1 162 ? -14.852 -10.312 10.625 1 94.19 162 ARG B O 1
ATOM 3952 N N . PHE B 1 163 ? -14.852 -8.445 9.445 1 95.38 163 PHE B N 1
ATOM 3953 C CA . PHE B 1 163 ? -14.945 -7.594 10.633 1 95.38 163 PHE B CA 1
ATOM 3954 C C . PHE B 1 163 ? -16.406 -7.301 10.977 1 95.38 163 PHE B C 1
ATOM 3956 O O . PHE B 1 163 ? -17.25 -7.227 10.086 1 95.38 163 PHE B O 1
ATOM 3963 N N . ASP B 1 164 ? -16.672 -7.184 12.219 1 93.88 164 ASP B N 1
ATOM 3964 C CA . ASP B 1 164 ? -17.938 -6.656 12.703 1 93.88 164 ASP B CA 1
ATOM 3965 C C . ASP B 1 164 ? -17.938 -5.129 12.703 1 93.88 164 ASP B C 1
ATOM 3967 O O . ASP B 1 164 ? -17.312 -4.504 13.562 1 93.88 164 ASP B O 1
ATOM 3971 N N . HIS B 1 165 ? -18.688 -4.551 11.859 1 94.56 165 HIS B N 1
ATOM 3972 C CA . HIS B 1 165 ? -18.672 -3.104 11.68 1 94.56 165 HIS B CA 1
ATOM 3973 C C . HIS B 1 165 ? -19.5 -2.4 12.742 1 94.56 165 HIS B C 1
ATOM 3975 O O . HIS B 1 165 ? -19.391 -1.186 12.93 1 94.56 165 HIS B O 1
ATOM 3981 N N . GLN B 1 166 ? -20.312 -3.125 13.414 1 93.88 166 GLN B N 1
ATOM 3982 C CA . GLN B 1 166 ? -21.297 -2.529 14.32 1 93.88 166 GLN B CA 1
ATOM 3983 C C . GLN B 1 166 ? -20.609 -1.89 15.523 1 93.88 166 GLN B C 1
ATOM 3985 O O . GLN B 1 166 ? -20.859 -0.727 15.844 1 93.88 166 GLN B O 1
ATOM 3990 N N . GLU B 1 167 ? -19.719 -2.592 16.094 1 93.88 167 GLU B N 1
ATOM 3991 C CA . GLU B 1 167 ? -19.109 -2.119 17.328 1 93.88 167 GLU B CA 1
ATOM 3992 C C . GLU B 1 167 ? -18.25 -0.875 17.094 1 93.88 167 GLU B C 1
ATOM 3994 O O . GLU B 1 167 ? -18.438 0.145 17.766 1 93.88 167 GLU B O 1
ATOM 3999 N N . GLY B 1 168 ? -17.359 -0.955 16.188 1 96.19 168 GLY B N 1
ATOM 4000 C CA . GLY B 1 168 ? -16.484 0.172 15.898 1 96.19 168 GLY B CA 1
ATOM 4001 C C . GLY B 1 168 ? -17.234 1.39 15.383 1 96.19 168 GLY B C 1
ATOM 4002 O O . GLY B 1 168 ? -16.984 2.512 15.828 1 96.19 168 GLY B O 1
ATOM 4003 N N . SER B 1 169 ? -18.156 1.181 14.5 1 96.62 169 SER B N 1
ATOM 4004 C CA . SER B 1 169 ? -18.938 2.271 13.938 1 96.62 169 SER B CA 1
ATOM 4005 C C . SER B 1 169 ? -19.844 2.912 14.992 1 96.62 169 SER B C 1
ATOM 4007 O O . SER B 1 169 ? -19.969 4.137 15.047 1 96.62 169 SER B O 1
ATOM 4009 N N . GLY B 1 170 ? -20.453 2.08 15.781 1 96.81 170 GLY B N 1
ATOM 4010 C CA . GLY B 1 170 ? -21.281 2.586 16.859 1 96.81 170 GLY B CA 1
ATOM 4011 C C . GLY B 1 170 ? -20.5 3.4 17.875 1 96.81 170 GLY B C 1
ATOM 4012 O O . GLY B 1 170 ? -20.953 4.465 18.312 1 96.81 170 GLY B O 1
ATOM 4013 N N . ALA B 1 171 ? -19.359 2.902 18.25 1 97.75 171 ALA B N 1
ATOM 4014 C CA . ALA B 1 171 ? -18.484 3.598 19.188 1 97.75 171 ALA B CA 1
ATOM 4015 C C . ALA B 1 171 ? -18.062 4.961 18.656 1 97.75 171 ALA B C 1
ATOM 4017 O O . ALA B 1 171 ? -17.953 5.93 19.406 1 97.75 171 ALA B O 1
ATOM 4018 N N . CYS B 1 172 ? -17.875 4.953 17.391 1 97.81 172 CYS B N 1
ATOM 4019 C CA . CYS B 1 172 ? -17.469 6.188 16.719 1 97.81 172 CYS B CA 1
ATOM 4020 C C . CYS B 1 172 ? -18.562 7.242 16.828 1 97.81 172 CYS B C 1
ATOM 4022 O O . CYS B 1 172 ? -18.297 8.375 17.234 1 97.81 172 CYS B O 1
ATOM 4024 N N . VAL B 1 173 ? -19.734 6.906 16.531 1 98.25 173 VAL B N 1
ATOM 4025 C CA . VAL B 1 173 ? -20.875 7.812 16.594 1 98.25 173 VAL B CA 1
ATOM 4026 C C . VAL B 1 173 ? -21.109 8.242 18.031 1 98.25 173 VAL B C 1
ATOM 4028 O O . VAL B 1 173 ? -21.297 9.43 18.312 1 98.25 173 VAL B O 1
ATOM 4031 N N . LYS B 1 174 ? -21.078 7.309 18.938 1 98.31 174 LYS B N 1
ATOM 4032 C CA . LYS B 1 174 ? -21.281 7.602 20.359 1 98.31 174 LYS B CA 1
ATOM 4033 C C . LYS B 1 174 ? -20.25 8.617 20.859 1 98.31 174 LYS B C 1
ATOM 4035 O O . LYS B 1 174 ? -20.609 9.562 21.562 1 98.31 174 LYS B O 1
ATOM 4040 N N . HIS B 1 175 ? -19.031 8.414 20.5 1 98.62 175 HIS B N 1
ATOM 4041 C CA . HIS B 1 175 ? -17.938 9.297 20.906 1 98.62 175 HIS B CA 1
ATOM 4042 C C . HIS B 1 175 ? -18.203 10.734 20.469 1 98.62 175 HIS B C 1
ATOM 4044 O O . HIS B 1 175 ? -18.109 11.664 21.281 1 98.62 175 HIS B O 1
ATOM 4050 N N . LEU B 1 176 ? -18.578 10.891 19.219 1 98.25 176 LEU B N 1
ATOM 4051 C CA . LEU B 1 176 ? -18.812 12.219 18.672 1 98.25 176 LEU B CA 1
ATOM 4052 C C . LEU B 1 176 ? -20.062 12.852 19.281 1 98.25 176 LEU B C 1
ATOM 4054 O O . LEU B 1 176 ? -20.078 14.047 19.562 1 98.25 176 LEU B O 1
ATOM 4058 N N . TRP B 1 177 ? -21.031 12.047 19.5 1 97.44 177 TRP B N 1
ATOM 4059 C CA . TRP B 1 177 ? -22.25 12.516 20.141 1 97.44 177 TRP B CA 1
ATOM 4060 C C . TRP B 1 177 ? -21.969 13 21.562 1 97.44 177 TRP B C 1
ATOM 4062 O O . TRP B 1 177 ? -22.453 14.062 21.969 1 97.44 177 TRP B O 1
ATOM 4072 N N . GLU B 1 178 ? -21.188 12.25 22.281 1 97.69 178 GLU B N 1
ATOM 4073 C CA . GLU B 1 178 ? -20.844 12.594 23.656 1 97.69 178 GLU B CA 1
ATOM 4074 C C . GLU B 1 178 ? -20 13.867 23.719 1 97.69 178 GLU B C 1
ATOM 4076 O O . GLU B 1 178 ? -20.047 14.594 24.719 1 97.69 178 GLU B O 1
ATOM 4081 N N . LEU B 1 179 ? -19.312 14.172 22.641 1 97.12 179 LEU B N 1
ATOM 4082 C CA . LEU B 1 179 ? -18.516 15.391 22.547 1 97.12 179 LEU B CA 1
ATOM 4083 C C . LEU B 1 179 ? -19.391 16.594 22.219 1 97.12 179 LEU B C 1
ATOM 4085 O O . LEU B 1 179 ? -18.906 17.734 22.203 1 97.12 179 LEU B O 1
ATOM 4089 N N . GLY B 1 180 ? -20.688 16.328 21.922 1 96 180 GLY B N 1
ATOM 4090 C CA . GLY B 1 180 ? -21.641 17.406 21.766 1 96 180 GLY B CA 1
ATOM 4091 C C . GLY B 1 180 ? -22.031 17.672 20.312 1 96 180 GLY B C 1
ATOM 4092 O O . GLY B 1 180 ? -22.797 18.578 20.031 1 96 180 GLY B O 1
ATOM 4093 N N . HIS B 1 181 ? -21.562 16.844 19.375 1 96.62 181 HIS B N 1
ATOM 4094 C CA . HIS B 1 181 ? -21.875 17.062 17.969 1 96.62 181 HIS B CA 1
ATOM 4095 C C . HIS B 1 181 ? -23.297 16.625 17.641 1 96.62 181 HIS B C 1
ATOM 4097 O O . HIS B 1 181 ? -23.766 15.602 18.141 1 96.62 181 HIS B O 1
ATOM 4103 N N . ARG B 1 182 ? -23.938 17.453 16.781 1 95.88 182 ARG B N 1
ATOM 4104 C CA . ARG B 1 182 ? -25.312 17.125 16.406 1 95.88 182 ARG B CA 1
ATOM 4105 C C . ARG B 1 182 ? -25.516 17.234 14.898 1 95.88 182 ARG B C 1
ATOM 4107 O O . ARG B 1 182 ? -26.516 16.766 14.352 1 95.88 182 ARG B O 1
ATOM 4114 N N . GLN B 1 183 ? -24.594 17.875 14.219 1 96.25 183 GLN B N 1
ATOM 4115 C CA . GLN B 1 183 ? -24.594 18 12.766 1 96.25 183 GLN B CA 1
ATOM 4116 C C . GLN B 1 183 ? -23.453 17.203 12.148 1 96.25 183 GLN B C 1
ATOM 4118 O O . GLN B 1 183 ? -22.281 17.578 12.273 1 96.25 183 GLN B O 1
ATOM 4123 N N . PHE B 1 184 ? -23.891 16.141 11.422 1 97.69 184 PHE B N 1
ATOM 4124 C CA . PHE B 1 184 ? -22.891 15.164 10.977 1 97.69 184 PHE B CA 1
ATOM 4125 C C . PHE B 1 184 ? -22.812 15.141 9.453 1 97.69 184 PHE B C 1
ATOM 4127 O O . PHE B 1 184 ? -23.828 15.273 8.766 1 97.69 184 PHE B O 1
ATOM 4134 N N . GLY B 1 185 ? -21.625 15.062 8.945 1 98.56 185 GLY B N 1
ATOM 4135 C CA . GLY B 1 185 ? -21.359 14.609 7.594 1 98.56 185 GLY B CA 1
ATOM 4136 C C . GLY B 1 185 ? -20.828 13.188 7.535 1 98.56 185 GLY B C 1
ATOM 4137 O O . GLY B 1 185 ? -20.031 12.781 8.375 1 98.56 185 GLY B O 1
ATOM 4138 N N . LEU B 1 186 ? -21.391 12.414 6.621 1 98.75 186 LEU B N 1
ATOM 4139 C CA . LEU B 1 186 ? -20.938 11.039 6.406 1 98.75 186 LEU B CA 1
ATOM 4140 C C . LEU B 1 186 ? -20.25 10.898 5.051 1 98.75 186 LEU B C 1
ATOM 4142 O O . LEU B 1 186 ? -20.859 11.18 4.016 1 98.75 186 LEU B O 1
ATOM 4146 N N . LEU B 1 187 ? -19 10.531 5.129 1 98.88 187 LEU B N 1
ATOM 4147 C CA . LEU B 1 187 ? -18.281 10.25 3.891 1 98.88 187 LEU B CA 1
ATOM 4148 C C . LEU B 1 187 ? -18.062 8.75 3.717 1 98.88 187 LEU B C 1
ATOM 4150 O O . LEU B 1 187 ? -17.094 8.195 4.242 1 98.88 187 LEU B O 1
ATOM 4154 N N . ALA B 1 188 ? -18.906 8.148 2.92 1 98.5 188 ALA B N 1
ATOM 4155 C CA . ALA B 1 188 ? -18.844 6.711 2.656 1 98.5 188 ALA B CA 1
ATOM 4156 C C . ALA B 1 188 ? -17.828 6.398 1.561 1 98.5 188 ALA B C 1
ATOM 4158 O O . ALA B 1 188 ? -17.391 7.297 0.834 1 98.5 188 ALA B O 1
ATOM 4159 N N . GLY B 1 189 ? -17.391 5.156 1.502 1 96.69 189 GLY B N 1
ATOM 4160 C CA . GLY B 1 189 ? -16.641 4.691 0.346 1 96.69 189 GLY B CA 1
ATOM 4161 C C . GLY B 1 189 ? -17.5 4.527 -0.895 1 96.69 189 GLY B C 1
ATOM 4162 O O . GLY B 1 189 ? -18.625 5.027 -0.951 1 96.69 189 GLY B O 1
ATOM 4163 N N . PRO B 1 190 ? -16.906 3.885 -1.888 1 93.62 190 PRO B N 1
ATOM 4164 C CA . PRO B 1 190 ? -17.688 3.684 -3.111 1 93.62 190 PRO B CA 1
ATOM 4165 C C . PRO B 1 190 ? -18.953 2.861 -2.875 1 93.62 190 PRO B C 1
ATOM 4167 O O . PRO B 1 190 ? -18.922 1.895 -2.111 1 93.62 190 PRO B O 1
ATOM 4170 N N . ALA B 1 191 ? -19.953 3.195 -3.596 1 91.88 191 ALA B N 1
ATOM 4171 C CA . ALA B 1 191 ? -21.266 2.584 -3.393 1 91.88 191 ALA B CA 1
ATOM 4172 C C . ALA B 1 191 ? -21.219 1.093 -3.711 1 91.88 191 ALA B C 1
ATOM 4174 O O . ALA B 1 191 ? -21.984 0.31 -3.133 1 91.88 191 ALA B O 1
ATOM 4175 N N . GLU B 1 192 ? -20.328 0.712 -4.504 1 85.62 192 GLU B N 1
ATOM 4176 C CA . GLU B 1 192 ? -20.25 -0.686 -4.918 1 85.62 192 GLU B CA 1
ATOM 4177 C C . GLU B 1 192 ? -19.547 -1.536 -3.857 1 85.62 192 GLU B C 1
ATOM 4179 O O . GLU B 1 192 ? -19.594 -2.766 -3.914 1 85.62 192 GLU B O 1
ATOM 4184 N N . SER B 1 193 ? -18.922 -0.933 -2.986 1 88.56 193 SER B N 1
ATOM 4185 C CA . SER B 1 193 ? -18.188 -1.637 -1.934 1 88.56 193 SER B CA 1
ATOM 4186 C C . SER B 1 193 ? -19.141 -2.119 -0.839 1 88.56 193 SER B C 1
ATOM 4188 O O . SER B 1 193 ? -19.922 -1.335 -0.295 1 88.56 193 SER B O 1
ATOM 4190 N N . ILE B 1 194 ? -19.016 -3.34 -0.481 1 91.19 194 ILE B N 1
ATOM 4191 C CA . ILE B 1 194 ? -19.828 -3.932 0.581 1 91.19 194 ILE B CA 1
ATOM 4192 C C . ILE B 1 194 ? -19.453 -3.309 1.923 1 91.19 194 ILE B C 1
ATOM 4194 O O . ILE B 1 194 ? -20.328 -2.91 2.697 1 91.19 194 ILE B O 1
ATOM 4198 N N . SER B 1 195 ? -18.203 -3.211 2.156 1 92.38 195 SER B N 1
ATOM 4199 C CA . SER B 1 195 ? -17.734 -2.627 3.404 1 92.38 195 SER B CA 1
ATOM 4200 C C . SER B 1 195 ? -18.219 -1.195 3.572 1 92.38 195 SER B C 1
ATOM 4202 O O . SER B 1 195 ? -18.625 -0.795 4.668 1 92.38 195 SER B O 1
ATOM 4204 N N . ALA B 1 196 ? -18.219 -0.415 2.486 1 94.69 196 ALA B N 1
ATOM 4205 C CA . ALA B 1 196 ? -18.688 0.967 2.533 1 94.69 196 ALA B CA 1
ATOM 4206 C C . ALA B 1 196 ? -20.156 1.034 2.93 1 94.69 196 ALA B C 1
ATOM 4208 O O . ALA B 1 196 ? -20.547 1.83 3.791 1 94.69 196 ALA B O 1
ATOM 4209 N N . ARG B 1 197 ? -20.922 0.173 2.355 1 95.62 197 ARG B N 1
ATOM 4210 C CA . ARG B 1 197 ? -22.344 0.159 2.629 1 95.62 197 ARG B CA 1
ATOM 4211 C C . ARG B 1 197 ? -22.625 -0.295 4.059 1 95.62 197 ARG B C 1
ATOM 4213 O O . ARG B 1 197 ? -23.5 0.255 4.73 1 95.62 197 ARG B O 1
ATOM 4220 N N . LEU B 1 198 ? -21.922 -1.22 4.461 1 95.5 198 LEU B N 1
ATOM 4221 C CA . LEU B 1 198 ? -22.109 -1.736 5.812 1 95.5 198 LEU B CA 1
ATOM 4222 C C . LEU B 1 198 ? -21.734 -0.689 6.855 1 95.5 198 LEU B C 1
ATOM 4224 O O . LEU B 1 198 ? -22.469 -0.471 7.816 1 95.5 198 LEU B O 1
ATOM 4228 N N . ARG B 1 199 ? -20.594 -0.064 6.699 1 97.38 199 ARG B N 1
ATOM 4229 C CA . ARG B 1 199 ? -20.188 0.997 7.613 1 97.38 199 ARG B CA 1
ATOM 4230 C C . ARG B 1 199 ? -21.219 2.117 7.652 1 97.38 199 ARG B C 1
ATOM 4232 O O . ARG B 1 199 ? -21.641 2.551 8.734 1 97.38 199 ARG B O 1
ATOM 4239 N N . LEU B 1 200 ? -21.656 2.498 6.457 1 97.88 200 LEU B N 1
ATOM 4240 C CA . LEU B 1 200 ? -22.656 3.561 6.359 1 97.88 200 LEU B CA 1
ATOM 4241 C C . LEU B 1 200 ? -23.938 3.174 7.094 1 97.88 200 LEU B C 1
ATOM 4243 O O . LEU B 1 200 ? -24.516 3.988 7.816 1 97.88 200 LEU B O 1
ATOM 4247 N N . GLY B 1 201 ? -24.391 1.946 6.855 1 97.31 201 GLY B N 1
ATOM 4248 C CA . GLY B 1 201 ? -25.562 1.457 7.555 1 97.31 201 GLY B CA 1
ATOM 4249 C C . GLY B 1 201 ? -25.438 1.51 9.062 1 97.31 201 GLY B C 1
ATOM 4250 O O . GLY B 1 201 ? -26.344 1.945 9.766 1 97.31 201 GLY B O 1
ATOM 4251 N N . CYS B 1 202 ? -24.312 1.141 9.531 1 97.75 202 CYS B N 1
ATOM 4252 C CA . CYS B 1 202 ? -24.062 1.14 10.969 1 97.75 202 CYS B CA 1
ATOM 4253 C C . CYS B 1 202 ? -24.062 2.559 11.523 1 97.75 202 CYS B C 1
ATOM 4255 O O . CYS B 1 202 ? -24.609 2.801 12.609 1 97.75 202 CYS B O 1
ATOM 4257 N N . TRP B 1 203 ? -23.453 3.514 10.766 1 98.31 203 TRP B N 1
ATOM 4258 C CA . TRP B 1 203 ? -23.453 4.906 11.203 1 98.31 203 TRP B CA 1
ATOM 4259 C C . TRP B 1 203 ? -24.859 5.457 11.297 1 98.31 203 TRP B C 1
ATOM 4261 O O . TRP B 1 203 ? -25.234 6.062 12.305 1 98.31 203 TRP B O 1
ATOM 4271 N N . ARG B 1 204 ? -25.609 5.215 10.266 1 97.94 204 ARG B N 1
ATOM 4272 C CA . ARG B 1 204 ? -26.969 5.734 10.211 1 97.94 204 ARG B CA 1
ATOM 4273 C C . ARG B 1 204 ? -27.828 5.148 11.32 1 97.94 204 ARG B C 1
ATOM 4275 O O . ARG B 1 204 ? -28.609 5.867 11.953 1 97.94 204 ARG B O 1
ATOM 4282 N N . GLU B 1 205 ? -27.688 3.887 11.508 1 97.5 205 GLU B N 1
ATOM 4283 C CA . GLU B 1 205 ? -28.438 3.23 12.578 1 97.5 205 GLU B CA 1
ATOM 4284 C C . GLU B 1 205 ? -28.078 3.82 13.938 1 97.5 205 GLU B C 1
ATOM 4286 O O . GLU B 1 205 ? -28.953 4.086 14.758 1 97.5 205 GLU B O 1
ATOM 4291 N N . SER B 1 206 ? -26.812 3.998 14.172 1 97.75 206 SER B N 1
ATOM 4292 C CA . SER B 1 206 ? -26.344 4.547 15.438 1 97.75 206 SER B CA 1
ATOM 4293 C C . SER B 1 206 ? -26.828 5.984 15.625 1 97.75 206 SER B C 1
ATOM 4295 O O . SER B 1 206 ? -27.281 6.355 16.719 1 97.75 206 SER B O 1
ATOM 4297 N N . LEU B 1 207 ? -26.766 6.777 14.57 1 98.06 207 LEU B N 1
ATOM 4298 C CA . LEU B 1 207 ? -27.234 8.156 14.625 1 98.06 207 LEU B CA 1
ATOM 4299 C C . LEU B 1 207 ? -28.734 8.211 14.898 1 98.06 207 LEU B C 1
ATOM 4301 O O . LEU B 1 207 ? -29.203 9.039 15.68 1 98.06 207 LEU B O 1
ATOM 4305 N N . HIS B 1 208 ? -29.438 7.336 14.25 1 97.25 208 HIS B N 1
ATOM 4306 C CA . HIS B 1 208 ? -30.875 7.266 14.438 1 97.25 208 HIS B CA 1
ATOM 4307 C C . HIS B 1 208 ? -31.234 6.988 15.898 1 97.25 208 HIS B C 1
ATOM 4309 O O . HIS B 1 208 ? -32.188 7.547 16.422 1 97.25 208 HIS B O 1
ATOM 4315 N N . ARG B 1 209 ? -30.469 6.195 16.531 1 96.81 209 ARG B N 1
ATOM 4316 C CA . ARG B 1 209 ? -30.688 5.867 17.938 1 96.81 209 ARG B CA 1
ATOM 4317 C C . ARG B 1 209 ? -30.531 7.102 18.812 1 96.81 209 ARG B C 1
ATOM 4319 O O . ARG B 1 209 ? -31.156 7.195 19.875 1 96.81 209 ARG B O 1
ATOM 4326 N N . TYR B 1 210 ? -29.766 8.031 18.359 1 96.38 210 TYR B N 1
ATOM 4327 C CA . TYR B 1 210 ? -29.547 9.266 19.109 1 96.38 210 TYR B CA 1
ATOM 4328 C C . TYR B 1 210 ? -30.453 10.383 18.609 1 96.38 210 TYR B C 1
ATOM 4330 O O . TYR B 1 210 ? -30.281 11.547 18.969 1 96.38 210 TYR B O 1
ATOM 4338 N N . GLY B 1 211 ? -31.328 10.078 17.688 1 96.25 211 GLY B N 1
ATOM 4339 C CA . GLY B 1 211 ? -32.312 11.023 17.203 1 96.25 211 GLY B CA 1
ATOM 4340 C C . GLY B 1 211 ? -31.828 11.867 16.047 1 96.25 211 GLY B C 1
ATOM 4341 O O . GLY B 1 211 ? -32.438 12.875 15.695 1 96.25 211 GLY B O 1
ATOM 4342 N N . ILE B 1 212 ? -30.75 11.523 15.438 1 95.44 212 ILE B N 1
ATOM 4343 C CA . ILE B 1 212 ? -30.188 12.266 14.312 1 95.44 212 ILE B CA 1
ATOM 4344 C C . ILE B 1 212 ? -30.516 11.562 13.008 1 95.44 212 ILE B C 1
ATOM 4346 O O . ILE B 1 212 ? -30.109 10.414 12.789 1 95.44 212 ILE B O 1
ATOM 4350 N N . THR B 1 213 ? -31.25 12.203 12.102 1 91.62 213 THR B N 1
ATOM 4351 C CA . THR B 1 213 ? -31.688 11.57 10.867 1 91.62 213 THR B CA 1
ATOM 4352 C C . THR B 1 213 ? -31.281 12.391 9.656 1 91.62 213 THR B C 1
ATOM 4354 O O . THR B 1 213 ? -31.516 11.984 8.516 1 91.62 213 THR B O 1
ATOM 4357 N N . ASN B 1 214 ? -30.609 13.5 9.859 1 90.12 214 ASN B N 1
ATOM 4358 C CA . ASN B 1 214 ? -30.375 14.453 8.766 1 90.12 214 ASN B CA 1
ATOM 4359 C C . ASN B 1 214 ? -28.906 14.531 8.391 1 90.12 214 ASN B C 1
ATOM 4361 O O . ASN B 1 214 ? -28.453 15.539 7.859 1 90.12 214 ASN B O 1
ATOM 4365 N N . ALA B 1 215 ? -28.234 13.492 8.672 1 94.75 215 ALA B N 1
ATOM 4366 C CA . ALA B 1 215 ? -26.812 13.547 8.312 1 94.75 215 ALA B CA 1
ATOM 4367 C C . ALA B 1 215 ? -26.625 13.477 6.801 1 94.75 215 ALA B C 1
ATOM 4369 O O . ALA B 1 215 ? -27.219 12.617 6.137 1 94.75 215 ALA B O 1
ATOM 4370 N N . PHE B 1 216 ? -25.875 14.383 6.262 1 95.31 216 PHE B N 1
ATOM 4371 C CA . PHE B 1 216 ? -25.594 14.398 4.832 1 95.31 216 PHE B CA 1
ATOM 4372 C C . PHE B 1 216 ? -24.547 13.352 4.477 1 95.31 216 PHE B C 1
ATOM 4374 O O . PHE B 1 216 ? -23.578 13.164 5.207 1 95.31 216 PHE B O 1
ATOM 4381 N N . THR B 1 217 ? -24.828 12.641 3.346 1 97.5 217 THR B N 1
ATOM 4382 C CA . THR B 1 217 ? -23.922 11.586 2.922 1 97.5 217 THR B CA 1
ATOM 4383 C C . THR B 1 217 ? -23.281 11.922 1.578 1 97.5 217 THR B C 1
ATOM 4385 O O . THR B 1 217 ? -23.969 12.344 0.647 1 97.5 217 THR B O 1
ATOM 4388 N N . ALA B 1 218 ? -22 11.836 1.508 1 98.31 218 ALA B N 1
ATOM 4389 C CA . ALA B 1 218 ? -21.266 11.852 0.253 1 98.31 218 ALA B CA 1
ATOM 4390 C C . ALA B 1 218 ? -20.562 10.516 0.011 1 98.31 218 ALA B C 1
ATOM 4392 O O . ALA B 1 218 ? -20.219 9.812 0.96 1 98.31 218 ALA B O 1
ATOM 4393 N N . TRP B 1 219 ? -20.406 10.156 -1.264 1 98.12 219 TRP B N 1
ATOM 4394 C CA . TRP B 1 219 ? -19.766 8.906 -1.645 1 98.12 219 TRP B CA 1
ATOM 4395 C C . TRP B 1 219 ? -18.391 9.164 -2.236 1 98.12 219 TRP B C 1
ATOM 4397 O O . TRP B 1 219 ? -18.25 9.883 -3.227 1 98.12 219 TRP B O 1
ATOM 4407 N N . GLY B 1 220 ? -17.391 8.602 -1.587 1 97.81 220 GLY B N 1
ATOM 4408 C CA . GLY B 1 220 ? -16.031 8.711 -2.078 1 97.81 220 GLY B CA 1
ATOM 4409 C C . GLY B 1 220 ? -15.531 7.453 -2.77 1 97.81 220 GLY B C 1
ATOM 4410 O O . GLY B 1 220 ? -16.328 6.562 -3.088 1 97.81 220 GLY B O 1
ATOM 4411 N N . ASP B 1 221 ? -14.18 7.438 -3.012 1 95.25 221 ASP B N 1
ATOM 4412 C CA . ASP B 1 221 ? -13.617 6.32 -3.76 1 95.25 221 ASP B CA 1
ATOM 4413 C C . ASP B 1 221 ? -12.422 5.711 -3.025 1 95.25 221 ASP B C 1
ATOM 4415 O O . ASP B 1 221 ? -11.531 5.133 -3.65 1 95.25 221 ASP B O 1
ATOM 4419 N N . TRP B 1 222 ? -12.297 5.984 -1.721 1 94.88 222 TRP B N 1
ATOM 4420 C CA . TRP B 1 222 ? -11.289 5.457 -0.805 1 94.88 222 TRP B CA 1
ATOM 4421 C C . TRP B 1 222 ? -10.039 6.328 -0.814 1 94.88 222 TRP B C 1
ATOM 4423 O O . TRP B 1 222 ? -9.203 6.238 0.09 1 94.88 222 TRP B O 1
ATOM 4433 N N . SER B 1 223 ? -9.875 7.195 -1.802 1 95.38 223 SER B N 1
ATOM 4434 C CA . SER B 1 223 ? -8.641 7.957 -1.962 1 95.38 223 SER B CA 1
ATOM 4435 C C . SER B 1 223 ? -8.68 9.258 -1.167 1 95.38 223 SER B C 1
ATOM 4437 O O . SER B 1 223 ? -9.766 9.781 -0.887 1 95.38 223 SER B O 1
ATOM 4439 N N . ALA B 1 224 ? -7.555 9.766 -0.88 1 97.25 224 ALA B N 1
ATOM 4440 C CA . ALA B 1 224 ? -7.457 11.07 -0.231 1 97.25 224 ALA B CA 1
ATOM 4441 C C . ALA B 1 224 ? -8.031 12.172 -1.122 1 97.25 224 ALA B C 1
ATOM 4443 O O . ALA B 1 224 ? -8.672 13.102 -0.634 1 97.25 224 ALA B O 1
ATOM 4444 N N . SER B 1 225 ? -7.773 12.023 -2.436 1 97.75 225 SER B N 1
ATOM 4445 C CA . SER B 1 225 ? -8.281 13 -3.391 1 97.75 225 SER B CA 1
ATOM 4446 C C . SER B 1 225 ? -9.805 13.102 -3.324 1 97.75 225 SER B C 1
ATOM 4448 O O . SER B 1 225 ? -10.359 14.195 -3.299 1 97.75 225 SER B O 1
ATOM 4450 N N . SER B 1 226 ? -10.43 11.992 -3.264 1 98.19 226 SER B N 1
ATOM 4451 C CA . SER B 1 226 ? -11.891 11.992 -3.162 1 98.19 226 SER B CA 1
ATOM 4452 C C . SER B 1 226 ? -12.352 12.555 -1.821 1 98.19 226 SER B C 1
ATOM 4454 O O . SER B 1 226 ? -13.352 13.266 -1.753 1 98.19 226 SER B O 1
ATOM 4456 N N . GLY B 1 227 ? -11.617 12.203 -0.714 1 98.62 227 GLY B N 1
ATOM 4457 C CA . GLY B 1 227 ? -11.93 12.781 0.583 1 98.62 227 GLY B CA 1
ATOM 4458 C C . GLY B 1 227 ? -11.875 14.297 0.588 1 98.62 227 GLY B C 1
ATOM 4459 O O . GLY B 1 227 ? -12.766 14.953 1.132 1 98.62 227 GLY B O 1
ATOM 4460 N N . TRP B 1 228 ? -10.859 14.805 -0.058 1 98.56 228 TRP B N 1
ATOM 4461 C CA . TRP B 1 228 ? -10.672 16.25 -0.18 1 98.56 228 TRP B CA 1
ATOM 4462 C C . TRP B 1 228 ? -11.836 16.891 -0.932 1 98.56 228 TRP B C 1
ATOM 4464 O O . TRP B 1 228 ? -12.484 17.812 -0.427 1 98.56 228 TRP B O 1
ATOM 4474 N N . ALA B 1 229 ? -12.172 16.344 -2.053 1 98.62 229 ALA B N 1
ATOM 4475 C CA . ALA B 1 229 ? -13.219 16.906 -2.91 1 98.62 229 ALA B CA 1
ATOM 4476 C C . ALA B 1 229 ? -14.586 16.812 -2.234 1 98.62 229 ALA B C 1
ATOM 4478 O O . ALA B 1 229 ? -15.367 17.766 -2.283 1 98.62 229 ALA B O 1
ATOM 4479 N N . LYS B 1 230 ? -14.828 15.719 -1.62 1 98.69 230 LYS B N 1
ATOM 4480 C CA . LYS B 1 230 ? -16.141 15.469 -1.042 1 98.69 230 LYS B CA 1
ATOM 4481 C C . LYS B 1 230 ? -16.359 16.297 0.219 1 98.69 230 LYS B C 1
ATOM 4483 O O . LYS B 1 230 ? -17.5 16.562 0.614 1 98.69 230 LYS B O 1
ATOM 4488 N N . THR B 1 231 ? -15.32 16.703 0.857 1 98.56 231 THR B N 1
ATOM 4489 C CA . THR B 1 231 ? -15.445 17.594 2.008 1 98.56 231 THR B CA 1
ATOM 4490 C C . THR B 1 231 ? -16.062 18.922 1.596 1 98.56 231 THR B C 1
ATOM 4492 O O . THR B 1 231 ? -16.938 19.453 2.291 1 98.56 231 THR B O 1
ATOM 4495 N N . PHE B 1 232 ? -15.633 19.438 0.48 1 97.75 232 PHE B N 1
ATOM 4496 C CA . PHE B 1 232 ? -16.203 20.688 -0.017 1 97.75 232 PHE B CA 1
ATOM 4497 C C . PHE B 1 232 ? -17.688 20.531 -0.336 1 97.75 232 PHE B C 1
ATOM 4499 O O . PHE B 1 232 ? -18.484 21.422 -0.061 1 97.75 232 PHE B O 1
ATOM 4506 N N . GLU B 1 233 ? -17.984 19.359 -0.847 1 97.5 233 GLU B N 1
ATOM 4507 C CA . GLU B 1 233 ? -19.391 19.047 -1.126 1 97.5 233 GLU B CA 1
ATOM 4508 C C . GLU B 1 233 ? -20.219 19 0.16 1 97.5 233 GLU B C 1
ATOM 4510 O O . GLU B 1 233 ? -21.297 19.594 0.232 1 97.5 233 GLU B O 1
ATOM 4515 N N . LEU B 1 234 ? -19.719 18.359 1.177 1 98 234 LEU B N 1
ATOM 4516 C CA . LEU B 1 234 ? -20.422 18.219 2.455 1 98 234 LEU B CA 1
ATOM 4517 C C . LEU B 1 234 ? -20.609 19.578 3.123 1 98 234 LEU B C 1
ATOM 4519 O O . LEU B 1 234 ? -21.719 19.906 3.553 1 98 234 LEU B O 1
ATOM 4523 N N . MET B 1 235 ? -19.578 20.375 3.152 1 96.44 235 MET B N 1
ATOM 4524 C CA . MET B 1 235 ? -19.594 21.656 3.844 1 96.44 235 MET B CA 1
ATOM 4525 C C . MET B 1 235 ? -20.484 22.672 3.105 1 96.44 235 MET B C 1
ATOM 4527 O O . MET B 1 235 ? -21.078 23.547 3.725 1 96.44 235 MET B O 1
ATOM 4531 N N . HIS B 1 236 ? -20.5 22.484 1.803 1 95.06 236 HIS B N 1
ATOM 4532 C CA . HIS B 1 236 ? -21.391 23.328 1.01 1 95.06 236 HIS B CA 1
ATOM 4533 C C . HIS B 1 236 ? -22.859 22.984 1.265 1 95.06 236 HIS B C 1
ATOM 4535 O O . HIS B 1 236 ? -23.703 23.875 1.359 1 95.06 236 HIS B O 1
ATOM 4541 N N . ALA B 1 237 ? -23.125 21.734 1.353 1 94.31 237 ALA B N 1
ATOM 4542 C CA . ALA B 1 237 ? -24.5 21.266 1.586 1 94.31 237 ALA B CA 1
ATOM 4543 C C . ALA B 1 237 ? -24.984 21.688 2.969 1 94.31 237 ALA B C 1
ATOM 4545 O O . ALA B 1 237 ? -26.156 22.031 3.139 1 94.31 237 ALA B O 1
ATOM 4546 N N . ASN B 1 238 ? -24.094 21.625 4.008 1 94.5 238 ASN B N 1
ATOM 4547 C CA . ASN B 1 238 ? -24.422 22.031 5.371 1 94.5 238 ASN B CA 1
ATOM 4548 C C . ASN B 1 238 ? -23.203 22.609 6.094 1 94.5 238 ASN B C 1
ATOM 4550 O O . ASN B 1 238 ? -22.422 21.875 6.695 1 94.5 238 ASN B O 1
ATOM 4554 N N . PRO B 1 239 ? -23.125 23.875 6.129 1 93.38 239 PRO B N 1
ATOM 4555 C CA . PRO B 1 239 ? -21.969 24.531 6.742 1 93.38 239 PRO B CA 1
ATOM 4556 C C . PRO B 1 239 ? -21.922 24.328 8.258 1 93.38 239 PRO B C 1
ATOM 4558 O O . PRO B 1 239 ? -20.906 24.656 8.891 1 93.38 239 PRO B O 1
ATOM 4561 N N . ARG B 1 240 ? -22.969 23.766 8.82 1 93.38 240 ARG B N 1
ATOM 4562 C CA . ARG B 1 240 ? -23.031 23.625 10.273 1 93.38 240 ARG B CA 1
ATOM 4563 C C . ARG B 1 240 ? -22.469 22.281 10.719 1 93.38 240 ARG B C 1
ATOM 4565 O O . ARG B 1 240 ? -22.391 22.016 11.922 1 93.38 240 ARG B O 1
ATOM 4572 N N . ILE B 1 241 ? -22.016 21.5 9.773 1 96.62 241 ILE B N 1
ATOM 4573 C CA . ILE B 1 241 ? -21.391 20.234 10.125 1 96.62 241 ILE B CA 1
ATOM 4574 C C . ILE B 1 241 ? -20.234 20.469 11.086 1 96.62 241 ILE B C 1
ATOM 4576 O O . ILE B 1 241 ? -19.359 21.297 10.828 1 96.62 241 ILE B O 1
ATOM 4580 N N . SER B 1 242 ? -20.312 19.734 12.141 1 96.5 242 SER B N 1
ATOM 4581 C CA . SER B 1 242 ? -19.266 19.891 13.141 1 96.5 242 SER B CA 1
ATOM 4582 C C . SER B 1 242 ? -18.453 18.594 13.297 1 96.5 242 SER B C 1
ATOM 4584 O O . SER B 1 242 ? -17.422 18.578 13.977 1 96.5 242 SER B O 1
ATOM 4586 N N . ALA B 1 243 ? -18.953 17.484 12.695 1 98.19 243 ALA B N 1
ATOM 4587 C CA . ALA B 1 243 ? -18.219 16.219 12.711 1 98.19 243 ALA B CA 1
ATOM 4588 C C . ALA B 1 243 ? -18.406 15.461 11.398 1 98.19 243 ALA B C 1
ATOM 4590 O O . ALA B 1 243 ? -19.516 15.406 10.859 1 98.19 243 ALA B O 1
ATOM 4591 N N . ILE B 1 244 ? -17.359 14.945 10.859 1 98.75 244 ILE B N 1
ATOM 4592 C CA . ILE B 1 244 ? -17.406 14.133 9.648 1 98.75 244 ILE B CA 1
ATOM 4593 C C . ILE B 1 244 ? -16.891 12.727 9.953 1 98.75 244 ILE B C 1
ATOM 4595 O O . ILE B 1 244 ? -15.773 12.562 10.453 1 98.75 244 ILE B O 1
ATOM 4599 N N . ILE B 1 245 ? -17.688 11.719 9.719 1 98.88 245 ILE B N 1
ATOM 4600 C CA . ILE B 1 245 ? -17.312 10.312 9.844 1 98.88 245 ILE B CA 1
ATOM 4601 C C . ILE B 1 245 ? -16.891 9.766 8.477 1 98.88 245 ILE B C 1
ATOM 4603 O O . ILE B 1 245 ? -17.656 9.836 7.516 1 98.88 245 ILE B O 1
ATOM 4607 N N . VAL B 1 246 ? -15.703 9.227 8.406 1 98.88 246 VAL B N 1
ATOM 4608 C CA . VAL B 1 246 ? -15.125 8.875 7.117 1 98.88 246 VAL B CA 1
ATOM 4609 C C . VAL B 1 246 ? -14.883 7.367 7.055 1 98.88 246 VAL B C 1
ATOM 4611 O O . VAL B 1 246 ? -14.445 6.762 8.039 1 98.88 246 VAL B O 1
ATOM 4614 N N . ALA B 1 247 ? -15.008 6.797 5.938 1 98.38 247 ALA B N 1
ATOM 4615 C CA . ALA B 1 247 ? -15.102 5.352 5.777 1 98.38 247 ALA B CA 1
ATOM 4616 C C . ALA B 1 247 ? -13.719 4.707 5.77 1 98.38 247 ALA B C 1
ATOM 4618 O O . ALA B 1 247 ? -13.586 3.488 5.895 1 98.38 247 ALA B O 1
ATOM 4619 N N . ASN B 1 248 ? -12.641 5.484 5.539 1 97.5 248 ASN B N 1
ATOM 4620 C CA . ASN B 1 248 ? -11.289 4.977 5.699 1 97.5 248 ASN B CA 1
ATOM 4621 C C . ASN B 1 248 ? -10.297 6.102 6 1 97.5 248 ASN B C 1
ATOM 4623 O O . ASN B 1 248 ? -10.609 7.273 5.793 1 97.5 248 ASN B O 1
ATOM 4627 N N . ASP B 1 249 ? -9.172 5.734 6.43 1 97.75 249 ASP B N 1
ATOM 4628 C CA . ASP B 1 249 ? -8.164 6.695 6.871 1 97.75 249 ASP B CA 1
ATOM 4629 C C . ASP B 1 249 ? -7.629 7.508 5.695 1 97.75 249 ASP B C 1
ATOM 4631 O O . ASP B 1 249 ? -7.305 8.688 5.844 1 97.75 249 ASP B O 1
ATOM 4635 N N . GLN B 1 250 ? -7.543 6.922 4.508 1 96.44 250 GLN B N 1
ATOM 4636 C CA . GLN B 1 250 ? -7.004 7.641 3.359 1 96.44 250 GLN B CA 1
ATOM 4637 C C . GLN B 1 250 ? -7.902 8.805 2.969 1 96.44 250 GLN B C 1
ATOM 4639 O O . GLN B 1 250 ? -7.422 9.914 2.734 1 96.44 250 GLN B O 1
ATOM 4644 N N . MET B 1 251 ? -9.164 8.555 2.881 1 98.19 251 MET B N 1
ATOM 4645 C CA . MET B 1 251 ? -10.086 9.656 2.619 1 98.19 251 MET B CA 1
ATOM 4646 C C . MET B 1 251 ? -10.062 10.664 3.758 1 98.19 251 MET B C 1
ATOM 4648 O O . MET B 1 251 ? -10.188 11.867 3.525 1 98.19 251 MET B O 1
ATOM 4652 N N . ALA B 1 252 ? -9.898 10.172 5.008 1 98.75 252 ALA B N 1
ATOM 4653 C CA . ALA B 1 252 ? -9.844 11.07 6.156 1 98.75 252 ALA B CA 1
ATOM 4654 C C . ALA B 1 252 ? -8.672 12.039 6.039 1 98.75 252 ALA B C 1
ATOM 4656 O O . ALA B 1 252 ? -8.773 13.195 6.469 1 98.75 252 ALA B O 1
ATOM 4657 N N . LEU B 1 253 ? -7.582 11.562 5.453 1 98.31 253 LEU B N 1
ATOM 4658 C CA . LEU B 1 253 ? -6.449 12.445 5.191 1 98.31 253 LEU B CA 1
ATOM 4659 C C . LEU B 1 253 ? -6.863 13.609 4.293 1 98.31 253 LEU B C 1
ATOM 4661 O O . LEU B 1 253 ? -6.52 14.758 4.562 1 98.31 253 LEU B O 1
ATOM 4665 N N . GLY B 1 254 ? -7.594 13.273 3.238 1 98.62 254 GLY B N 1
ATOM 4666 C CA . GLY B 1 254 ? -8.117 14.305 2.348 1 98.62 254 GLY B CA 1
ATOM 4667 C C . GLY B 1 254 ? -9.078 15.258 3.033 1 98.62 254 GLY B C 1
ATOM 4668 O O . GLY B 1 254 ? -9.055 16.453 2.768 1 98.62 254 GLY B O 1
ATOM 4669 N N . VAL B 1 255 ? -9.859 14.734 3.916 1 98.81 255 VAL B N 1
ATOM 4670 C CA . VAL B 1 255 ? -10.82 15.539 4.672 1 98.81 255 VAL B CA 1
ATOM 4671 C C . VAL B 1 255 ? -10.07 16.547 5.543 1 98.81 255 VAL B C 1
ATOM 4673 O O . VAL B 1 255 ? -10.398 17.734 5.547 1 98.81 255 VAL B O 1
ATOM 4676 N N . LEU B 1 256 ? -9.102 16.078 6.285 1 98.31 256 LEU B N 1
ATOM 4677 C CA . LEU B 1 256 ? -8.32 16.953 7.148 1 98.31 256 LEU B CA 1
ATOM 4678 C C . LEU B 1 256 ? -7.656 18.062 6.348 1 98.31 256 LEU B C 1
ATOM 4680 O O . LEU B 1 256 ? -7.641 19.219 6.773 1 98.31 256 LEU B O 1
ATOM 4684 N N . SER B 1 257 ? -7.16 17.719 5.172 1 97.88 257 SER B N 1
ATOM 4685 C CA . SER B 1 257 ? -6.523 18.688 4.301 1 97.88 257 SER B CA 1
ATOM 4686 C C . SER B 1 257 ? -7.516 19.75 3.844 1 97.88 257 SER B C 1
ATOM 4688 O O . SER B 1 257 ? -7.219 20.953 3.889 1 97.88 257 SER B O 1
ATOM 4690 N N . ALA B 1 258 ? -8.641 19.344 3.396 1 98.19 258 ALA B N 1
ATOM 4691 C CA . ALA B 1 258 ? -9.68 20.25 2.928 1 98.19 258 ALA B CA 1
ATOM 4692 C C . ALA B 1 258 ? -10.141 21.172 4.047 1 98.19 258 ALA B C 1
ATOM 4694 O O . ALA B 1 258 ? -10.336 22.375 3.832 1 98.19 258 ALA B O 1
ATOM 4695 N N . LEU B 1 259 ? -10.312 20.641 5.27 1 97.56 259 LEU B N 1
ATOM 4696 C CA . LEU B 1 259 ? -10.773 21.438 6.402 1 97.56 259 LEU B CA 1
ATOM 4697 C C . LEU B 1 259 ? -9.742 22.5 6.781 1 97.56 259 LEU B C 1
ATOM 4699 O O . LEU B 1 259 ? -10.109 23.594 7.195 1 97.56 259 LEU B O 1
ATOM 4703 N N . ALA B 1 260 ? -8.5 22.125 6.68 1 95.06 260 ALA B N 1
ATOM 4704 C CA . ALA B 1 260 ? -7.449 23.109 6.91 1 95.06 260 ALA B CA 1
ATOM 4705 C C . ALA B 1 260 ? -7.547 24.266 5.91 1 95.06 260 ALA B C 1
ATOM 4707 O O . ALA B 1 260 ? -7.43 25.438 6.285 1 95.06 260 ALA B O 1
ATOM 4708 N N . GLN B 1 261 ? -7.801 23.922 4.688 1 94.31 261 GLN B N 1
ATOM 4709 C CA . GLN B 1 261 ? -7.938 24.922 3.637 1 94.31 261 GLN B CA 1
ATOM 4710 C C . GLN B 1 261 ? -9.156 25.812 3.877 1 94.31 261 GLN B C 1
ATOM 4712 O O . GLN B 1 261 ? -9.141 27 3.559 1 94.31 261 GLN B O 1
ATOM 4717 N N . LEU B 1 262 ? -10.148 25.219 4.48 1 95.31 262 LEU B N 1
ATOM 4718 C CA . LEU B 1 262 ? -11.391 25.938 4.77 1 95.31 262 LEU B CA 1
ATOM 4719 C C . LEU B 1 262 ? -11.289 26.688 6.098 1 95.31 262 LEU B C 1
ATOM 4721 O O . LEU B 1 262 ? -12.258 27.312 6.531 1 95.31 262 LEU B O 1
ATOM 4725 N N . LYS B 1 263 ? -10.141 26.547 6.75 1 93.12 263 LYS B N 1
ATOM 4726 C CA . LYS B 1 263 ? -9.891 27.172 8.047 1 93.12 263 LYS B CA 1
ATOM 4727 C C . LYS B 1 263 ? -10.898 26.703 9.094 1 93.12 263 LYS B C 1
ATOM 4729 O O . LYS B 1 263 ? -11.406 27.516 9.875 1 93.12 263 LYS B O 1
ATOM 4734 N N . ARG B 1 264 ? -11.281 25.453 8.977 1 92.75 264 ARG B N 1
ATOM 4735 C CA . ARG B 1 264 ? -12.156 24.812 9.953 1 92.75 264 ARG B CA 1
ATOM 4736 C C . ARG B 1 264 ? -11.344 23.969 10.93 1 92.75 264 ARG B C 1
ATOM 4738 O O . ARG B 1 264 ? -11.664 22.797 11.148 1 92.75 264 ARG B O 1
ATOM 4745 N N . THR B 1 265 ? -10.273 24.625 11.406 1 87.44 265 THR B N 1
ATOM 4746 C CA . THR B 1 265 ? -9.406 24.078 12.438 1 87.44 265 THR B CA 1
ATOM 4747 C C . THR B 1 265 ? -9.414 24.969 13.68 1 87.44 265 THR B C 1
ATOM 4749 O O . THR B 1 265 ? -10.07 26.016 13.703 1 87.44 265 THR B O 1
ATOM 4752 N N . GLY B 1 266 ? -8.844 24.531 14.82 1 80.88 266 GLY B N 1
ATOM 4753 C CA . GLY B 1 266 ? -8.805 25.359 16.016 1 80.88 266 GLY B CA 1
ATOM 4754 C C . GLY B 1 266 ? -10.164 25.516 16.688 1 80.88 266 GLY B C 1
ATOM 4755 O O . GLY B 1 266 ? -10.836 24.516 16.969 1 80.88 266 GLY B O 1
ATOM 4756 N N . THR B 1 267 ? -10.703 26.781 16.797 1 80.19 267 THR B N 1
ATOM 4757 C CA . THR B 1 267 ? -11.945 27.094 17.5 1 80.19 267 THR B CA 1
ATOM 4758 C C . THR B 1 267 ? -13.156 26.656 16.672 1 80.19 267 THR B C 1
ATOM 4760 O O . THR B 1 267 ? -14.227 26.391 17.219 1 80.19 267 THR B O 1
ATOM 4763 N N . ASN B 1 268 ? -13 26.578 15.336 1 86.5 268 ASN B N 1
ATOM 4764 C CA . ASN B 1 268 ? -14.086 26.188 14.438 1 86.5 268 ASN B CA 1
ATOM 4765 C C . ASN B 1 268 ? -13.859 24.781 13.875 1 86.5 268 ASN B C 1
ATOM 4767 O O . ASN B 1 268 ? -14.359 24.469 12.789 1 86.5 268 ASN B O 1
ATOM 4771 N N . ALA B 1 269 ? -13.227 24.078 14.656 1 92.56 269 ALA B N 1
ATOM 4772 C CA . ALA B 1 269 ? -12.742 22.797 14.141 1 92.56 269 ALA B CA 1
ATOM 4773 C C . ALA B 1 269 ? -13.906 21.828 13.906 1 92.56 269 ALA B C 1
ATOM 4775 O O . ALA B 1 269 ? -14.891 21.844 14.648 1 92.56 269 ALA B O 1
ATOM 4776 N N . VAL B 1 270 ? -13.844 21.125 12.875 1 97.44 270 VAL B N 1
ATOM 4777 C CA . VAL B 1 270 ? -14.711 20 12.594 1 97.44 270 VAL B CA 1
ATOM 4778 C C . VAL B 1 270 ? -14.016 18.703 13.016 1 97.44 270 VAL B C 1
ATOM 4780 O O . VAL B 1 270 ? -12.867 18.453 12.648 1 97.44 270 VAL B O 1
ATOM 4783 N N . SER B 1 271 ? -14.688 17.891 13.875 1 98.44 271 SER B N 1
ATOM 4784 C CA . SER B 1 271 ? -14.148 16.594 14.258 1 98.44 271 SER B CA 1
ATOM 4785 C C . SER B 1 271 ? -14.156 15.625 13.086 1 98.44 271 SER B C 1
ATOM 4787 O O . SER B 1 271 ? -15.102 15.609 12.289 1 98.44 271 SER B O 1
ATOM 4789 N N . VAL B 1 272 ? -13.094 14.836 12.961 1 98.81 272 VAL B N 1
ATOM 4790 C CA . VAL B 1 272 ? -12.969 13.875 11.867 1 98.81 272 VAL B CA 1
ATOM 4791 C C . VAL B 1 272 ? -12.602 12.5 12.43 1 98.81 272 VAL B C 1
ATOM 4793 O O . VAL B 1 272 ? -11.719 12.391 13.289 1 98.81 272 VAL B O 1
ATOM 4796 N N . THR B 1 273 ? -13.281 11.484 12.023 1 98.88 273 THR B N 1
ATOM 4797 C CA . THR B 1 273 ? -12.898 10.109 12.336 1 98.88 273 THR B CA 1
ATOM 4798 C C . THR B 1 273 ? -12.641 9.32 11.055 1 98.88 273 THR B C 1
ATOM 4800 O O . THR B 1 273 ? -13.18 9.641 10 1 98.88 273 THR B O 1
ATOM 4803 N N . GLY B 1 274 ? -11.773 8.367 11.203 1 98.69 274 GLY B N 1
ATOM 4804 C CA . GLY B 1 274 ? -11.484 7.484 10.086 1 98.69 274 GLY B CA 1
ATOM 4805 C C . GLY B 1 274 ? -11.852 6.035 10.352 1 98.69 274 GLY B C 1
ATOM 4806 O O . GLY B 1 274 ? -12.688 5.754 11.219 1 98.69 274 GLY B O 1
ATOM 4807 N N . TYR B 1 275 ? -11.312 5.16 9.547 1 98.19 275 TYR B N 1
ATOM 4808 C CA . TYR B 1 275 ? -11.516 3.717 9.617 1 98.19 275 TYR B CA 1
ATOM 4809 C C . TYR B 1 275 ? -10.305 2.973 9.062 1 98.19 275 TYR B C 1
ATOM 4811 O O . TYR B 1 275 ? -9.734 3.379 8.047 1 98.19 275 TYR B O 1
ATOM 4819 N N . ASP B 1 276 ? -9.93 1.853 9.719 1 96.06 276 ASP B N 1
ATOM 4820 C CA . ASP B 1 276 ? -8.828 0.956 9.383 1 96.06 276 ASP B CA 1
ATOM 4821 C C . ASP B 1 276 ? -7.73 0.999 10.445 1 96.06 276 ASP B C 1
ATOM 4823 O O . ASP B 1 276 ? -7.223 -0.044 10.859 1 96.06 276 ASP B O 1
ATOM 4827 N N . ASP B 1 277 ? -7.363 2.268 10.844 1 96.69 277 ASP B N 1
ATOM 4828 C CA . ASP B 1 277 ? -6.234 2.533 11.734 1 96.69 277 ASP B CA 1
ATOM 4829 C C . ASP B 1 277 ? -4.91 2.189 11.055 1 96.69 277 ASP B C 1
ATOM 4831 O O . ASP B 1 277 ? -4.125 1.396 11.578 1 96.69 277 ASP B O 1
ATOM 4835 N N . THR B 1 278 ? -4.727 2.838 9.93 1 93.31 278 THR B N 1
ATOM 4836 C CA . THR B 1 278 ? -3.471 2.65 9.211 1 93.31 278 THR B CA 1
ATOM 4837 C C . THR B 1 278 ? -2.289 3.098 10.07 1 93.31 278 THR B C 1
ATOM 4839 O O . THR B 1 278 ? -2.436 3.965 10.93 1 93.31 278 THR B O 1
ATOM 4842 N N . ALA B 1 279 ? -1.128 2.578 9.797 1 91.44 279 ALA B N 1
ATOM 4843 C CA . ALA B 1 279 ? 0.072 2.955 10.539 1 91.44 279 ALA B CA 1
ATOM 4844 C C . ALA B 1 279 ? 0.347 4.449 10.422 1 91.44 279 ALA B C 1
ATOM 4846 O O . ALA B 1 279 ? 0.843 5.074 11.359 1 91.44 279 ALA B O 1
ATOM 4847 N N . ASP B 1 280 ? -0.063 5.039 9.344 1 94.38 280 ASP B N 1
ATOM 4848 C CA . ASP B 1 280 ? 0.246 6.434 9.039 1 94.38 280 ASP B CA 1
ATOM 4849 C C . ASP B 1 280 ? -0.724 7.379 9.742 1 94.38 280 ASP B C 1
ATOM 4851 O O . ASP B 1 280 ? -0.41 8.555 9.961 1 94.38 280 ASP B O 1
ATOM 4855 N N . SER B 1 281 ? -1.882 6.871 10.086 1 96.62 281 SER B N 1
ATOM 4856 C CA . SER B 1 281 ? -2.936 7.75 10.586 1 96.62 281 SER B CA 1
ATOM 4857 C C . SER B 1 281 ? -2.553 8.375 11.922 1 96.62 281 SER B C 1
ATOM 4859 O O . SER B 1 281 ? -3.074 9.422 12.297 1 96.62 281 SER B O 1
ATOM 4861 N N . LEU B 1 282 ? -1.627 7.734 12.633 1 97.06 282 LEU B N 1
ATOM 4862 C CA . LEU B 1 282 ? -1.099 8.25 13.891 1 97.06 282 LEU B CA 1
ATOM 4863 C C . LEU B 1 282 ? -0.318 9.539 13.664 1 97.06 282 LEU B C 1
ATOM 4865 O O . LEU B 1 282 ? -0.151 10.344 14.586 1 97.06 282 LEU B O 1
ATOM 4869 N N . PHE B 1 283 ? 0.084 9.766 12.422 1 97.44 283 PHE B N 1
ATOM 4870 C CA . PHE B 1 283 ? 0.988 10.875 12.156 1 97.44 283 PHE B CA 1
ATOM 4871 C C . PHE B 1 283 ? 0.291 11.953 11.336 1 97.44 283 PHE B C 1
ATOM 4873 O O . PHE B 1 283 ? 0.927 12.914 10.898 1 97.44 283 PHE B O 1
ATOM 4880 N N . PHE B 1 284 ? -0.977 11.789 11.094 1 97.56 284 PHE B N 1
ATOM 4881 C CA . PHE B 1 284 ? -1.737 12.875 10.484 1 97.56 284 PHE B CA 1
ATOM 4882 C C . PHE B 1 284 ? -1.725 14.109 11.375 1 97.56 284 PHE B C 1
ATOM 4884 O O . PHE B 1 284 ? -1.231 14.062 12.5 1 97.56 284 PHE B O 1
ATOM 4891 N N . GLN B 1 285 ? -2.107 15.297 10.805 1 93.69 285 GLN B N 1
ATOM 4892 C CA . GLN B 1 285 ? -2.244 16.531 11.562 1 93.69 285 GLN B CA 1
ATOM 4893 C C . GLN B 1 285 ? -3.668 17.078 11.484 1 93.69 285 GLN B C 1
ATOM 4895 O O . GLN B 1 285 ? -4.047 17.703 10.492 1 93.69 285 GLN B O 1
ATOM 4900 N N . PRO B 1 286 ? -4.383 16.891 12.578 1 95.44 286 PRO B N 1
ATOM 4901 C CA . PRO B 1 286 ? -4.078 16.188 13.828 1 95.44 286 PRO B CA 1
ATOM 4902 C C . PRO B 1 286 ? -4.074 14.672 13.68 1 95.44 286 PRO B C 1
ATOM 4904 O O . PRO B 1 286 ? -4.59 14.148 12.688 1 95.44 286 PRO B O 1
ATOM 4907 N N . ALA B 1 287 ? -3.469 13.938 14.711 1 97.62 287 ALA B N 1
ATOM 4908 C CA . ALA B 1 287 ? -3.535 12.484 14.734 1 97.62 287 ALA B CA 1
ATOM 4909 C C . ALA B 1 287 ? -4.98 12 14.672 1 97.62 287 ALA B C 1
ATOM 4911 O O . ALA B 1 287 ? -5.848 12.508 15.375 1 97.62 287 ALA B O 1
ATOM 4912 N N . LEU B 1 288 ? -5.215 11.023 13.898 1 98.56 288 LEU B N 1
ATOM 4913 C CA . LEU B 1 288 ? -6.574 10.703 13.477 1 98.56 288 LEU B CA 1
ATOM 4914 C C . LEU B 1 288 ? -7.242 9.75 14.461 1 98.56 288 LEU B C 1
ATOM 4916 O O . LEU B 1 288 ? -6.719 8.672 14.734 1 98.56 288 LEU B O 1
ATOM 4920 N N . THR B 1 289 ? -8.344 10.18 15.047 1 98.81 289 THR B N 1
ATOM 4921 C CA . THR B 1 289 ? -9.266 9.242 15.672 1 98.81 289 THR B CA 1
ATOM 4922 C C . THR B 1 289 ? -9.867 8.297 14.633 1 98.81 289 THR B C 1
ATOM 4924 O O . THR B 1 289 ? -10.359 8.742 13.602 1 98.81 289 THR B O 1
ATOM 4927 N N . THR B 1 290 ? -9.812 6.973 14.852 1 98.69 290 THR B N 1
ATOM 4928 C CA . THR B 1 290 ? -10.195 6.039 13.805 1 98.69 290 THR B CA 1
ATOM 4929 C C . THR B 1 290 ? -10.695 4.727 14.398 1 98.69 290 THR B C 1
ATOM 4931 O O . THR B 1 290 ? -10.547 4.488 15.602 1 98.69 290 THR B O 1
ATOM 4934 N N . VAL B 1 291 ? -11.438 3.994 13.641 1 98.69 291 VAL B N 1
ATOM 4935 C CA . VAL B 1 291 ? -11.828 2.637 14.008 1 98.69 291 VAL B CA 1
ATOM 4936 C C . VAL B 1 291 ? -10.773 1.645 13.516 1 98.69 291 VAL B C 1
ATOM 4938 O O . VAL B 1 291 ? -10.414 1.636 12.336 1 98.69 291 VAL B O 1
ATOM 4941 N N . ALA B 1 292 ? -10.289 0.866 14.43 1 98.12 292 ALA B N 1
ATOM 4942 C CA . ALA B 1 292 ? -9.203 -0.058 14.133 1 98.12 292 ALA B CA 1
ATOM 4943 C C . ALA B 1 292 ? -9.734 -1.395 13.625 1 98.12 292 ALA B C 1
ATOM 4945 O O . ALA B 1 292 ? -10.68 -1.947 14.203 1 98.12 292 ALA B O 1
ATOM 4946 N N . GLN B 1 293 ? -9.227 -1.838 12.539 1 97.12 293 GLN B N 1
ATOM 4947 C CA . GLN B 1 293 ? -9.367 -3.197 12.023 1 97.12 293 GLN B CA 1
ATOM 4948 C C . GLN B 1 293 ? -8.039 -3.947 12.094 1 97.12 293 GLN B C 1
ATOM 4950 O O . GLN B 1 293 ? -7.043 -3.506 11.516 1 97.12 293 GLN B O 1
ATOM 4955 N N . ASP B 1 294 ? -7.973 -5.023 12.766 1 96.94 294 ASP B N 1
ATOM 4956 C CA . ASP B 1 294 ? -6.738 -5.797 12.891 1 96.94 294 ASP B CA 1
ATOM 4957 C C . ASP B 1 294 ? -6.508 -6.668 11.664 1 96.94 294 ASP B C 1
ATOM 4959 O O . ASP B 1 294 ? -6.836 -7.855 11.664 1 96.94 294 ASP B O 1
ATOM 4963 N N . PHE B 1 295 ? -5.855 -6.109 10.672 1 95.88 295 PHE B N 1
ATOM 4964 C CA . PHE B 1 295 ? -5.641 -6.797 9.406 1 95.88 295 PHE B CA 1
ATOM 4965 C C . PHE B 1 295 ? -4.699 -7.98 9.586 1 95.88 295 PHE B C 1
ATOM 4967 O O . PHE B 1 295 ? -4.801 -8.977 8.875 1 95.88 295 PHE B O 1
ATOM 4974 N N . ASP B 1 296 ? -3.74 -7.863 10.5 1 95.81 296 ASP B N 1
ATOM 4975 C CA . ASP B 1 296 ? -2.857 -8.984 10.789 1 95.81 296 ASP B CA 1
ATOM 4976 C C . ASP B 1 296 ? -3.65 -10.195 11.289 1 95.81 296 ASP B C 1
ATOM 4978 O O . ASP B 1 296 ? -3.443 -11.312 10.82 1 95.81 296 ASP B O 1
ATOM 4982 N N . LEU B 1 297 ? -4.52 -9.938 12.195 1 97.44 297 LEU B N 1
ATOM 4983 C CA . LEU B 1 297 ? -5.371 -10.992 12.719 1 97.44 297 LEU B CA 1
ATOM 4984 C C . LEU B 1 297 ? -6.266 -11.562 11.625 1 97.44 297 LEU B C 1
ATOM 4986 O O . LEU B 1 297 ? -6.488 -12.773 11.562 1 97.44 297 LEU B O 1
ATOM 4990 N N . LEU B 1 298 ? -6.809 -10.711 10.789 1 97.69 298 LEU B N 1
ATOM 4991 C CA . LEU B 1 298 ? -7.625 -11.164 9.664 1 97.69 298 LEU B CA 1
ATOM 4992 C C . LEU B 1 298 ? -6.844 -12.125 8.781 1 97.69 298 LEU B C 1
ATOM 4994 O O . LEU B 1 298 ? -7.352 -13.188 8.414 1 97.69 298 LEU B O 1
ATOM 4998 N N . GLY B 1 299 ? -5.625 -11.727 8.422 1 97.19 299 GLY B N 1
ATOM 4999 C CA . GLY B 1 299 ? -4.777 -12.594 7.617 1 97.19 299 GLY B CA 1
ATOM 5000 C C . GLY B 1 299 ? -4.484 -13.922 8.281 1 97.19 299 GLY B C 1
ATOM 5001 O O . GLY B 1 299 ? -4.547 -14.969 7.637 1 97.19 299 GLY B O 1
ATOM 5002 N N . LYS B 1 300 ? -4.18 -13.867 9.547 1 97.5 300 LYS B N 1
ATOM 5003 C CA . LYS B 1 300 ? -3.902 -15.078 10.312 1 97.5 300 LYS B CA 1
ATOM 5004 C C . LYS B 1 300 ? -5.086 -16.031 10.281 1 97.5 300 LYS B C 1
ATOM 5006 O O . LYS B 1 300 ? -4.93 -17.219 9.953 1 97.5 300 LYS B O 1
ATOM 5011 N N . ARG B 1 301 ? -6.246 -15.531 10.57 1 98 301 ARG B N 1
ATOM 5012 C CA . ARG B 1 301 ? -7.449 -16.359 10.617 1 98 301 ARG B CA 1
ATOM 5013 C C . ARG B 1 301 ? -7.797 -16.891 9.227 1 98 301 ARG B C 1
ATOM 5015 O O . ARG B 1 301 ? -8.242 -18.031 9.094 1 98 301 ARG B O 1
ATOM 5022 N N . ALA B 1 302 ? -7.641 -16.031 8.219 1 98 302 ALA B N 1
ATOM 5023 C CA . ALA B 1 302 ? -7.934 -16.453 6.848 1 98 302 ALA B CA 1
ATOM 5024 C C . ALA B 1 302 ? -7.098 -17.672 6.461 1 98 302 ALA B C 1
ATOM 5026 O O . ALA B 1 302 ? -7.629 -18.656 5.957 1 98 302 ALA B O 1
ATOM 5027 N N . VAL B 1 303 ? -5.797 -17.609 6.754 1 96.88 303 VAL B N 1
ATOM 5028 C CA . VAL B 1 303 ? -4.891 -18.703 6.406 1 96.88 303 VAL B CA 1
ATOM 5029 C C . VAL B 1 303 ? -5.254 -19.953 7.203 1 96.88 303 VAL B C 1
ATOM 5031 O O . VAL B 1 303 ? -5.32 -21.047 6.648 1 96.88 303 VAL B O 1
ATOM 5034 N N . GLU B 1 304 ? -5.539 -19.797 8.469 1 96.31 304 GLU B N 1
ATOM 5035 C CA . GLU B 1 304 ? -5.895 -20.922 9.328 1 96.31 304 GLU B CA 1
ATOM 5036 C C . GLU B 1 304 ? -7.16 -21.625 8.836 1 96.31 304 GLU B C 1
ATOM 5038 O O . GLU B 1 304 ? -7.203 -22.844 8.75 1 96.31 304 GLU B O 1
ATOM 5043 N N . ILE B 1 305 ? -8.133 -20.875 8.5 1 95.94 305 ILE B N 1
ATOM 5044 C CA . ILE B 1 305 ? -9.43 -21.422 8.125 1 95.94 305 ILE B CA 1
ATOM 5045 C C . ILE B 1 305 ? -9.328 -22.094 6.758 1 95.94 305 ILE B C 1
ATOM 5047 O O . ILE B 1 305 ? -9.797 -23.219 6.582 1 95.94 305 ILE B O 1
ATOM 5051 N N . VAL B 1 306 ? -8.727 -21.422 5.797 1 95.25 306 VAL B N 1
ATOM 5052 C CA . VAL B 1 306 ? -8.648 -22 4.461 1 95.25 306 VAL B CA 1
ATOM 5053 C C . VAL B 1 306 ? -7.848 -23.297 4.5 1 95.25 306 VAL B C 1
ATOM 5055 O O . VAL B 1 306 ? -8.188 -24.266 3.812 1 95.25 306 VAL B O 1
ATOM 5058 N N . THR B 1 307 ? -6.801 -23.344 5.301 1 92.62 307 THR B N 1
ATOM 5059 C CA . THR B 1 307 ? -6 -24.562 5.449 1 92.62 307 THR B CA 1
ATOM 5060 C C . THR B 1 307 ? -6.824 -25.688 6.07 1 92.62 307 THR B C 1
ATOM 5062 O O . THR B 1 307 ? -6.719 -26.844 5.656 1 92.62 307 THR B O 1
ATOM 5065 N N . SER B 1 308 ? -7.609 -25.297 7.074 1 91.5 308 SER B N 1
ATOM 5066 C CA . SER B 1 308 ? -8.492 -26.281 7.699 1 91.5 308 SER B CA 1
ATOM 5067 C C . SER B 1 308 ? -9.531 -26.797 6.711 1 91.5 308 SER B C 1
ATOM 5069 O O . SER B 1 308 ? -9.852 -27.984 6.711 1 91.5 308 SER B O 1
ATOM 5071 N N . LEU B 1 309 ? -10.078 -25.906 5.883 1 90.69 309 LEU B N 1
ATOM 5072 C CA . LEU B 1 309 ? -11.07 -26.281 4.883 1 90.69 309 LEU B CA 1
ATOM 5073 C C . LEU B 1 309 ? -10.469 -27.234 3.859 1 90.69 309 LEU B C 1
ATOM 5075 O O . LEU B 1 309 ? -11.141 -28.156 3.398 1 90.69 309 LEU B O 1
ATOM 5079 N N . MET B 1 310 ? -9.25 -26.969 3.475 1 87.69 310 MET B N 1
ATOM 5080 C CA . MET B 1 310 ? -8.562 -27.812 2.51 1 87.69 310 MET B CA 1
ATOM 5081 C C . MET B 1 310 ? -8.398 -29.234 3.049 1 87.69 310 MET B C 1
ATOM 5083 O O . MET B 1 310 ? -8.414 -30.203 2.283 1 87.69 310 MET B O 1
ATOM 5087 N N . ALA B 1 311 ? -8.148 -29.328 4.297 1 83 311 ALA B N 1
ATOM 5088 C CA . ALA B 1 311 ? -7.91 -30.625 4.93 1 83 311 ALA B CA 1
ATOM 5089 C C . ALA B 1 311 ? -9.211 -31.406 5.094 1 83 311 ALA B C 1
ATOM 5091 O O . ALA B 1 311 ? -9.188 -32.625 5.23 1 83 311 ALA B O 1
ATOM 5092 N N . GLN B 1 312 ? -10.203 -30.625 5.207 1 75 312 GLN B N 1
ATOM 5093 C CA . GLN B 1 312 ? -11.492 -31.266 5.453 1 75 312 GLN B CA 1
ATOM 5094 C C . GLN B 1 312 ? -12.086 -31.812 4.16 1 75 312 GLN B C 1
ATOM 5096 O O . GLN B 1 312 ? -11.797 -31.312 3.074 1 75 312 GLN B O 1
ATOM 5101 N N . SER B 1 313 ? -12.648 -32.969 4.223 1 58.69 313 SER B N 1
ATOM 5102 C CA . SER B 1 313 ? -13.375 -33.562 3.092 1 58.69 313 SER B CA 1
ATOM 5103 C C . SER B 1 313 ? -14.562 -32.688 2.691 1 58.69 313 SER B C 1
ATOM 5105 O O . SER B 1 313 ? -14.961 -31.781 3.438 1 58.69 313 SER B O 1
ATOM 5107 N N . SER B 1 314 ? -15.133 -32.688 1.375 1 55.16 314 SER B N 1
ATOM 5108 C CA . SER B 1 314 ? -16.141 -31.906 0.654 1 55.16 314 SER B CA 1
ATOM 5109 C C . SER B 1 314 ? -17.234 -31.422 1.589 1 55.16 314 SER B C 1
ATOM 5111 O O . SER B 1 314 ? -17.922 -30.438 1.304 1 55.16 314 SER B O 1
ATOM 5113 N N . SER B 1 315 ? -17.641 -32.25 2.555 1 52.59 315 SER B N 1
ATOM 5114 C CA . SER B 1 315 ? -18.875 -31.969 3.26 1 52.59 315 SER B CA 1
ATOM 5115 C C . SER B 1 315 ? -18.641 -31.016 4.422 1 52.59 315 SER B C 1
ATOM 5117 O O . SER B 1 315 ? -19.453 -30.938 5.348 1 52.59 315 SER B O 1
ATOM 5119 N N . SER B 1 316 ? -17.594 -30.234 4.379 1 61.25 316 SER B N 1
ATOM 5120 C CA . SER B 1 316 ? -17.297 -29.547 5.629 1 61.25 316 SER B CA 1
ATOM 5121 C C . SER B 1 316 ? -18.172 -28.312 5.816 1 61.25 316 SER B C 1
ATOM 5123 O O . SER B 1 316 ? -18.672 -27.75 4.84 1 61.25 316 SER B O 1
ATOM 5125 N N . GLN B 1 317 ? -18.719 -28.094 7.09 1 78.25 317 GLN B N 1
ATOM 5126 C CA . GLN B 1 317 ? -19.5 -26.969 7.594 1 78.25 317 GLN B CA 1
ATOM 5127 C C . GLN B 1 317 ? -18.828 -25.641 7.27 1 78.25 317 GLN B C 1
ATOM 5129 O O . GLN B 1 317 ? -17.609 -25.5 7.41 1 78.25 317 GLN B O 1
ATOM 5134 N N . LYS B 1 318 ? -19.672 -24.828 6.656 1 89.5 318 LYS B N 1
ATOM 5135 C CA . LYS B 1 318 ? -19.234 -23.469 6.387 1 89.5 318 LYS B CA 1
ATOM 5136 C C . LYS B 1 318 ? -18.766 -22.766 7.664 1 89.5 318 LYS B C 1
ATOM 5138 O O . LYS B 1 318 ? -19.344 -23 8.734 1 89.5 318 LYS B O 1
ATOM 5143 N N . VAL B 1 319 ? -17.719 -22.078 7.574 1 91.81 319 VAL B N 1
ATOM 5144 C CA . VAL B 1 319 ? -17.156 -21.375 8.719 1 91.81 319 VAL B CA 1
ATOM 5145 C C . VAL B 1 319 ? -17.438 -19.875 8.602 1 91.81 319 VAL B C 1
ATOM 5147 O O . VAL B 1 319 ? -17.281 -19.281 7.531 1 91.81 319 VAL B O 1
ATOM 5150 N N . LEU B 1 320 ? -18 -19.359 9.641 1 92.88 320 LEU B N 1
ATOM 5151 C CA . LEU B 1 320 ? -18.203 -17.922 9.766 1 92.88 320 LEU B CA 1
ATOM 5152 C C . LEU B 1 320 ? -17.469 -17.359 10.977 1 92.88 320 LEU B C 1
ATOM 5154 O O . LEU B 1 320 ? -17.734 -17.766 12.109 1 92.88 320 LEU B O 1
ATOM 5158 N N . LYS B 1 321 ? -16.5 -16.5 10.734 1 95.06 321 LYS B N 1
ATOM 5159 C CA . LYS B 1 321 ? -15.766 -15.852 11.812 1 95.06 321 LYS B CA 1
ATOM 5160 C C . LYS B 1 321 ? -15.883 -14.328 11.719 1 95.06 321 LYS B C 1
ATOM 5162 O O . LYS B 1 321 ? -15.664 -13.75 10.656 1 95.06 321 LYS B O 1
ATOM 5167 N N . LEU B 1 322 ? -16.234 -13.727 12.836 1 95.81 322 LEU B N 1
ATOM 5168 C CA . LEU B 1 322 ? -16.328 -12.273 12.938 1 95.81 322 LEU B CA 1
ATOM 5169 C C . LEU B 1 322 ? -15.242 -11.719 13.844 1 95.81 322 LEU B C 1
ATOM 5171 O O . LEU B 1 322 ? -15.055 -12.203 14.961 1 95.81 322 LEU B O 1
ATOM 5175 N N . LEU B 1 323 ? -14.508 -10.773 13.352 1 97.38 323 LEU B N 1
ATOM 5176 C CA . LEU B 1 323 ? -13.461 -10.117 14.125 1 97.38 323 LEU B CA 1
ATOM 5177 C C . LEU B 1 323 ? -13.945 -8.766 14.648 1 97.38 323 LEU B C 1
ATOM 5179 O O . LEU B 1 323 ? -14.656 -8.047 13.945 1 97.38 323 LEU B O 1
ATOM 5183 N N . PRO B 1 324 ? -13.562 -8.414 15.789 1 96.5 324 PRO B N 1
ATOM 5184 C CA . PRO B 1 324 ? -14.031 -7.156 16.375 1 96.5 324 PRO B CA 1
ATOM 5185 C C . PRO B 1 324 ? -13.312 -5.934 15.797 1 96.5 324 PRO B C 1
ATOM 5187 O O . PRO B 1 324 ? -12.211 -6.059 15.258 1 96.5 324 PRO B O 1
ATOM 5190 N N . THR B 1 325 ? -13.961 -4.82 15.828 1 97.44 325 THR B N 1
ATOM 5191 C CA . THR B 1 325 ? -13.383 -3.508 15.578 1 97.44 325 THR B CA 1
ATOM 5192 C C . THR B 1 325 ? -13.469 -2.629 16.828 1 97.44 325 THR B C 1
ATOM 5194 O O . THR B 1 325 ? -14.281 -2.881 17.703 1 97.44 325 THR B O 1
ATOM 5197 N N . ARG B 1 326 ? -12.586 -1.664 16.938 1 97.06 326 ARG B N 1
ATOM 5198 C CA . ARG B 1 326 ? -12.586 -0.796 18.109 1 97.06 326 ARG B CA 1
ATOM 5199 C C . ARG B 1 326 ? -12.227 0.637 17.734 1 97.06 326 ARG B C 1
ATOM 5201 O O . ARG B 1 326 ? -11.422 0.861 16.812 1 97.06 326 ARG B O 1
ATOM 5208 N N . LEU B 1 327 ? -12.742 1.529 18.484 1 98.5 327 LEU B N 1
ATOM 5209 C CA . LEU B 1 327 ? -12.414 2.938 18.297 1 98.5 327 LEU B CA 1
ATOM 5210 C C . LEU B 1 327 ? -11.094 3.287 18.969 1 98.5 327 LEU B C 1
ATOM 5212 O O . LEU B 1 327 ? -10.852 2.881 20.109 1 98.5 327 LEU B O 1
ATOM 5216 N N . VAL B 1 328 ? -10.242 3.932 18.312 1 98.62 328 VAL B N 1
ATOM 5217 C CA . VAL B 1 328 ? -9.008 4.5 18.844 1 98.62 328 VAL B CA 1
ATOM 5218 C C . VAL B 1 328 ? -9.094 6.023 18.844 1 98.62 328 VAL B C 1
ATOM 5220 O O . VAL B 1 328 ? -9.078 6.645 17.766 1 98.62 328 VAL B O 1
ATOM 5223 N N . VAL B 1 329 ? -9.164 6.633 19.953 1 98.69 329 VAL B N 1
ATOM 5224 C CA . VAL B 1 329 ? -9.336 8.078 20.062 1 98.69 329 VAL B CA 1
ATOM 5225 C C . VAL B 1 329 ? -7.973 8.766 20.062 1 98.69 329 VAL B C 1
ATOM 5227 O O . VAL B 1 329 ? -7.078 8.375 20.812 1 98.69 329 VAL B O 1
ATOM 5230 N N . ARG B 1 330 ? -7.863 9.742 19.125 1 97.94 330 ARG B N 1
ATOM 5231 C CA . ARG B 1 330 ? -6.652 10.555 19.062 1 97.94 330 ARG B CA 1
ATOM 5232 C C . ARG B 1 330 ? -6.992 12.047 19.047 1 97.94 330 ARG B C 1
ATOM 5234 O O . ARG B 1 330 ? -7.859 12.508 19.781 1 97.94 330 ARG B O 1
ATOM 5241 N N . GLU B 1 331 ? -6.375 12.828 18.203 1 96.94 331 GLU B N 1
ATOM 5242 C CA . GLU B 1 331 ? -6.426 14.273 18.359 1 96.94 331 GLU B CA 1
ATOM 5243 C C . GLU B 1 331 ? -7.395 14.914 17.375 1 96.94 331 GLU B C 1
ATOM 5245 O O . GLU B 1 331 ? -7.672 16.109 17.453 1 96.94 331 GLU B O 1
ATOM 5250 N N . SER B 1 332 ? -8.008 14.125 16.469 1 98.12 332 SER B N 1
ATOM 5251 C CA . SER B 1 332 ? -8.797 14.734 15.398 1 98.12 332 SER B CA 1
ATOM 5252 C C . SER B 1 332 ? -10.25 14.922 15.82 1 98.12 332 SER B C 1
ATOM 5254 O O . SER B 1 332 ? -11.102 15.281 15 1 98.12 332 SER B O 1
ATOM 5256 N N . THR B 1 333 ? -10.609 14.648 17.062 1 98.06 333 THR B N 1
ATOM 5257 C CA . THR B 1 333 ? -11.953 14.883 17.578 1 98.06 333 THR B CA 1
ATOM 5258 C C . THR B 1 333 ? -11.922 15.852 18.75 1 98.06 333 THR B C 1
ATOM 5260 O O . THR B 1 333 ? -11 15.805 19.578 1 98.06 333 THR B O 1
ATOM 5263 N N . TYR B 1 334 ? -12.906 16.766 18.75 1 95.12 334 TYR B N 1
ATOM 5264 C CA . TYR B 1 334 ? -12.961 17.891 19.672 1 95.12 334 TYR B CA 1
ATOM 5265 C C . TYR B 1 334 ? -14.352 18.047 20.266 1 95.12 334 TYR B C 1
ATOM 5267 O O . TYR B 1 334 ? -15.352 17.688 19.625 1 95.12 334 TYR B O 1
ATOM 5275 N N . PRO B 1 335 ? -14.352 18.578 21.516 1 94.38 335 PRO B N 1
ATOM 5276 C CA . PRO B 1 335 ? -15.672 18.953 22.016 1 94.38 335 PRO B CA 1
ATOM 5277 C C . PRO B 1 335 ? -16.328 20.062 21.203 1 94.38 335 PRO B C 1
ATOM 5279 O O . PRO B 1 335 ? -15.641 21 20.766 1 94.38 335 PRO B O 1
ATOM 5282 N N . HIS B 1 336 ? -17.469 19.875 20.828 1 89.62 336 HIS B N 1
ATOM 5283 C CA . HIS B 1 336 ? -18.219 20.922 20.141 1 89.62 336 HIS B CA 1
ATOM 5284 C C . HIS B 1 336 ? -18.672 22 21.109 1 89.62 336 HIS B C 1
ATOM 5286 O O . HIS B 1 336 ? -19.266 21.703 22.141 1 89.62 336 HIS B O 1
ATOM 5292 N N . PRO B 1 337 ? -18.031 23.234 20.891 1 73.12 337 PRO B N 1
ATOM 5293 C CA . PRO B 1 337 ? -18.406 24.281 21.844 1 73.12 337 PRO B CA 1
ATOM 5294 C C . PRO B 1 337 ? -19.922 24.312 22.094 1 73.12 337 PRO B C 1
ATOM 5296 O O . PRO B 1 337 ? -20.703 24.094 21.188 1 73.12 337 PRO B O 1
ATOM 5299 N N . ALA B 1 338 ? -20.203 23.859 23.25 1 56.84 338 ALA B N 1
ATOM 5300 C CA . ALA B 1 338 ? -21.594 23.969 23.672 1 56.84 338 ALA B CA 1
ATOM 5301 C C . ALA B 1 338 ? -22.266 25.219 23.094 1 56.84 338 ALA B C 1
ATOM 5303 O O . ALA B 1 338 ? -21.609 26.25 22.938 1 56.84 338 ALA B O 1
ATOM 5304 N N . ASN B 1 339 ? -22.938 25.078 22.125 1 47.16 339 ASN B N 1
ATOM 5305 C CA . ASN B 1 339 ? -23.75 26.281 21.938 1 47.16 339 ASN B CA 1
ATOM 5306 C C . ASN B 1 339 ? -23.844 27.094 23.219 1 47.16 339 ASN B C 1
ATOM 5308 O O . ASN B 1 339 ? -24.422 26.656 24.219 1 47.16 339 ASN B O 1
ATOM 5312 N N . GLU B 1 340 ? -22.719 27.531 23.812 1 42.03 340 GLU B N 1
ATOM 5313 C CA . GLU B 1 340 ? -23.141 28.656 24.641 1 42.03 340 GLU B CA 1
ATOM 5314 C C . GLU B 1 340 ? -24.391 29.312 24.078 1 42.03 340 GLU B C 1
ATOM 5316 O O . GLU B 1 340 ? -24.312 30.078 23.109 1 42.03 340 GLU B O 1
ATOM 5321 N N . SER B 1 341 ? -25.266 28.578 23.719 1 40.44 341 SER B N 1
ATOM 5322 C CA . SER B 1 341 ? -26.594 28.984 23.266 1 40.44 341 SER B CA 1
ATOM 5323 C C . SER B 1 341 ? -26.922 30.406 23.688 1 40.44 341 SER B C 1
ATOM 5325 O O . SER B 1 341 ? -26.234 30.984 24.531 1 40.44 341 SER B O 1
ATOM 5327 N N . GLN B 1 342 ? -28.219 30.906 23.391 1 43.59 342 GLN B N 1
ATOM 5328 C CA . GLN B 1 342 ? -29.047 32.062 23.719 1 43.59 342 GLN B CA 1
ATOM 5329 C C . GLN B 1 342 ? -28.969 32.375 25.219 1 43.59 342 GLN B C 1
ATOM 5331 O O . GLN B 1 342 ? -29.125 33.531 25.625 1 43.59 342 GLN B O 1
ATOM 5336 N N . SER B 1 343 ? -28.672 31.391 26 1 43.75 343 SER B N 1
ATOM 5337 C CA . SER B 1 343 ? -28.844 31.609 27.422 1 43.75 343 SER B CA 1
ATOM 5338 C C . SER B 1 343 ? -27.688 32.406 28.016 1 43.75 343 SER B C 1
ATOM 5340 O O . SER B 1 343 ? -27.875 33.25 28.875 1 43.75 343 SER B O 1
ATOM 5342 N N . GLU B 1 344 ? -26.469 32.031 27.625 1 45.31 344 GLU B N 1
ATOM 5343 C CA . GLU B 1 344 ? -25.391 32.875 28.156 1 45.31 344 GLU B CA 1
ATOM 5344 C C . GLU B 1 344 ? -25.344 34.219 27.453 1 45.31 344 GLU B C 1
ATOM 5346 O O . GLU B 1 344 ? -25.062 35.25 28.078 1 45.31 344 GLU B O 1
ATOM 5351 N N . ILE B 1 345 ? -25.609 34.156 26.172 1 48.16 345 ILE B N 1
ATOM 5352 C CA . ILE B 1 345 ? -25.859 35.406 25.5 1 48.16 345 ILE B CA 1
ATOM 5353 C C . ILE B 1 345 ? -27.141 36.031 26.031 1 48.16 345 ILE B C 1
ATOM 5355 O O . ILE B 1 345 ? -27.188 37.25 26.281 1 48.16 345 ILE B O 1
ATOM 5359 N N . VAL B 1 346 ? -28.172 35.188 26.312 1 52.38 346 VAL B N 1
ATOM 5360 C CA . VAL B 1 346 ? -29.391 35.656 26.969 1 52.38 346 VAL B CA 1
ATOM 5361 C C . VAL B 1 346 ? -29.062 36.062 28.422 1 52.38 346 VAL B C 1
ATOM 5363 O O . VAL B 1 346 ? -29.531 37.062 28.906 1 52.38 346 VAL B O 1
ATOM 5366 N N . GLU B 1 347 ? -28.25 35.281 29.016 1 52.94 347 GLU B N 1
ATOM 5367 C CA . GLU B 1 347 ? -27.875 35.594 30.391 1 52.94 347 GLU B CA 1
ATOM 5368 C C . GLU B 1 347 ? -26.906 36.781 30.422 1 52.94 347 GLU B C 1
ATOM 5370 O O . GLU B 1 347 ? -27.016 37.656 31.281 1 52.94 347 GLU B O 1
ATOM 5375 N N . GLN B 1 348 ? -26.062 36.812 29.5 1 52.78 348 GLN B N 1
ATOM 5376 C CA . GLN B 1 348 ? -25.188 37.969 29.375 1 52.78 348 GLN B CA 1
ATOM 5377 C C . GLN B 1 348 ? -25.953 39.188 28.875 1 52.78 348 GLN B C 1
ATOM 5379 O O . GLN B 1 348 ? -25.75 40.281 29.344 1 52.78 348 GLN B O 1
ATOM 5384 N N . LEU B 1 349 ? -26.859 38.844 27.938 1 56 349 LEU B N 1
ATOM 5385 C CA . LEU B 1 349 ? -27.766 39.906 27.5 1 56 349 LEU B CA 1
ATOM 5386 C C . LEU B 1 349 ? -28.719 40.312 28.625 1 56 349 LEU B C 1
ATOM 5388 O O . LEU B 1 349 ? -28.953 41.5 28.828 1 56 349 LEU B O 1
ATOM 5392 N N . LYS B 1 350 ? -29.203 39.375 29.422 1 59.34 350 LYS B N 1
ATOM 5393 C CA . LYS B 1 350 ? -30.031 39.625 30.578 1 59.34 350 LYS B CA 1
ATOM 5394 C C . LYS B 1 350 ? -29.25 40.406 31.641 1 59.34 350 LYS B C 1
ATOM 5396 O O . LYS B 1 350 ? -29.781 41.375 32.219 1 59.34 350 LYS B O 1
ATOM 5401 N N . SER B 1 351 ? -28.125 40 31.812 1 57.31 351 SER B N 1
ATOM 5402 C CA . SER B 1 351 ? -27.266 40.688 32.781 1 57.31 351 SER B CA 1
ATOM 5403 C C . SER B 1 351 ? -26.938 42.094 32.312 1 57.31 351 SER B C 1
ATOM 5405 O O . SER B 1 351 ? -26.953 43.031 33.094 1 57.31 351 SER B O 1
ATOM 5407 N N . LEU B 1 352 ? -26.688 42.156 30.984 1 56.09 352 LEU B N 1
ATOM 5408 C CA . LEU B 1 352 ? -26.422 43.469 30.406 1 56.09 352 LEU B CA 1
ATOM 5409 C C . LEU B 1 352 ? -27.672 44.344 30.438 1 56.09 352 LEU B C 1
ATOM 5411 O O . LEU B 1 352 ? -27.594 45.531 30.766 1 56.09 352 LEU B O 1
ATOM 5415 N N . ILE B 1 353 ? -28.797 43.688 30.141 1 59.38 353 ILE B N 1
ATOM 5416 C CA . ILE B 1 353 ? -30.078 44.406 30.1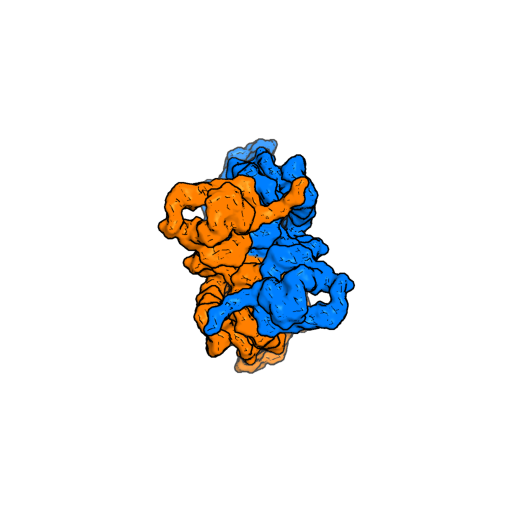88 1 59.38 353 ILE B CA 1
ATOM 5417 C C . ILE B 1 353 ? -30.391 44.781 31.641 1 59.38 353 ILE B C 1
ATOM 5419 O O . ILE B 1 353 ? -30.844 45.906 31.906 1 59.38 353 ILE B O 1
ATOM 5423 N N . ASN B 1 354 ? -30.094 43.875 32.531 1 59.69 354 ASN B N 1
ATOM 5424 C CA . ASN B 1 354 ? -30.344 44.156 33.938 1 59.69 354 ASN B CA 1
ATOM 5425 C C . ASN B 1 354 ? -29.375 45.188 34.469 1 59.69 354 ASN B C 1
ATOM 5427 O O . ASN B 1 354 ? -29.641 45.844 35.5 1 59.69 354 ASN B O 1
ATOM 5431 N N . SER B 1 355 ? -28.219 45.156 33.812 1 57.25 355 SER B N 1
ATOM 5432 C CA . SER B 1 355 ? -27.234 46.125 34.25 1 57.25 355 SER B CA 1
ATOM 5433 C C . SER B 1 355 ? -27.5 47.5 33.656 1 57.25 355 SER B C 1
ATOM 5435 O O . SER B 1 355 ? -26.906 48.5 34.062 1 57.25 355 SER B O 1
ATOM 5437 N N . LEU B 1 356 ? -28.281 47.438 32.625 1 49.38 356 LEU B N 1
ATOM 5438 C CA . LEU B 1 356 ? -28.75 48.75 32.156 1 49.38 356 LEU B CA 1
ATOM 5439 C C . LEU B 1 356 ? -29.953 49.219 32.969 1 49.38 356 LEU B C 1
ATOM 5441 O O . LEU B 1 356 ? -30.062 50.406 33.281 1 49.38 356 LEU B O 1
#

Nearest PDB structures (foldseek):
  1efa-assembly1_B  TM=8.764E-01  e=7.292E-35  Escherichia coli
  2pe5-assembly2_C-2  TM=8.696E-01  e=2.787E-33  Escherichia coli
  4rzs-assembly1_B  TM=8.035E-01  e=2.456E-34  Escherichia coli DH1
  1jye-assembly1_A-2  TM=9.464E-01  e=8.635E-30  Escherichia coli
  1efa-assembly2_C  TM=9.277E-01  e=2.034E-30  Escherichia coli

InterPro domains:
  IPR000843 LacI-type HTH domain [PF00356] (7-52)
  IPR000843 LacI-type HTH domain [PR00036] (7-17)
  IPR000843 LacI-type HTH domain [PR00036] (17-27)
  IPR000843 LacI-type HTH domain [PS50932] (6-60)
  IPR000843 LacI-type HTH domain [SM00354] (5-75)
  IPR000843 LacI-type HTH domain [cd01392] (10-60)
  IPR010982 Lambda repressor-like, DNA-binding domain superfamily [G3DSA:1.10.260.40] (1-62)
  IPR010982 Lambda repressor-like, DNA-binding domain superfamily [SSF47413] (6-60)
  IPR028082 Periplasmic binding protein-like I [SSF53822] (66-330)
  IPR046335 Transcriptional regulator LacI/GalR-like, sensor domain [PF13377] (173-333)

pLDDT: mean 85.95, std 15.79, range [27.72, 98.88]

Secondary structure (DSSP, 8-state):
---PPPPHHHHHHHHTS-HHHHHHHHH-GGGS-HHHHHHHHHHHHHTT----HHHHHHTT-S--EEEEEE--TTSHHHHHHHHHHHHHHHHTT-EEEEE--S--SHHHHHHHHHHHHHTT--EEEEES---HHHHHHHHHHTTTSEEEESS--TT--S-EEEE-HHHHHHHHHHHHHHTT---EEEEE--TT-HHHHHHHHHHHHHHHHTT----EEEE--SSHHHHHHHHHHHHHH-TT--EEEESSHHHHHHHHHHHHHTT-SGGGPPEEEEEE--GGGGGSSSPPEEEEE-HHHHHHHHHHHHHHHHHS-TTPPP-EEEE-EEEE--SS---------HHHHHHHHHHHHHH-/---PPPPHHHHHHHHTS-HHHHHHHHH-GGGS-HHHHHHHHHHHHHTT----HHHHHHTT-S--EEEEEE--TTSHHHHHHHHHHHHHHHHTT-EEEEE--S--SHHHHHHHHHHHHHTT--EEEEES---HHHHHHHHHHTTTSEEEESS--TT--S-EEEE-HHHHHHHHHHHHHHTT---EEEEE--TT-HHHHHHHHHHHHHHHHTT----EEEE--SSHHHHHHHHHHHHHH-TT--EEEESSHHHHHHHHHHHHHTT-SGGGPPEEEEEE--GGGGGSSSPPEEEEE-HHHHHHHHHHHHHHHHHS-TTPPP-EEEE-EEEE--SS---------HHHHHHHHHHHHHH-